Protein AF-A0A915SK85-F1 (afdb_monomer_lite)

Secondary structure (DSSP, 8-state):
--HHHHHHHHHHHHHHHHHHHTT--EEEEEESSHHHHHHHHHHHHHHHHTT--EEEEEESEE-TTTTTHHHHSTT----SEEEEES--GGGHHHHHHHHHHH--EEEEE--S--S---SEETTEEEE-GGGGT--TTTT--HHHHHHHHHHHH---GGGGGGGGSTTTT---HHHHHHHHHHHHTTSEEEEEEE--TTTTTS-HHHHHHT-TTS--TTTTT-HHHHHHHTTT---TT--GGG--GGGS-HHHHHHHHHHHHHHHHHTT----TTSEEEEEEEPSS-SS-BHHHHHHHHHHHHHHT-GGGGGGTTTSS-THHHHHHHHHHHHHHHHHHHHHHTT-SEEEEETTEEEEEE-S--SS-TTHHHHHHHHHHTTS---SEEEEEEEETTEEEEEEEESS--HHHHHHHHHHHHHTTSSEEETT-TTTEEEEEGGGHHHHHHHHHHHHHHTT--

pLDDT: mean 89.75, std 8.29, range [46.16, 97.62]

InterPro domains:
  IPR017013 Cell division control protein 45 homolog, archaea [PF27767] (163-277)
  IPR038763 DHH phosphoesterase superfamily [SSF64182] (7-215)
  IPR051673 Single-stranded-DNA-specific exonuclease RecJ [PTHR30255] (6-195)

Radius of gyration: 22.37 Å; chains: 1; bounding box: 60×50×54 Å

Sequence (458 aa):
MNNRFLSYIEDLTNKIEKEIENNKSFLIFSSLNPDGISSSILLLNSLYRKNAEVHLTYIDSIKYDEVRSLLYEKDSYEYDNIFFIDTGSIFSDILIKMNKDINKKIYIIDHHYLVSKDLEINSVVNLNPTIFNLDSYKEVSTSNILYYISKNMSHNKELLYLSLIGNIYDFSNINNEILNELKEDELIIENLGLNLPGIYKKPLYKSISNSYNFYIPYITGSDEKALDLLKGINVDKKGTANIMYEDVSEEDIKKIVSNIIKLKLKYNLNRTEDLIGKLYKINKNTEIGDLNEVLYSIESLIESKNLYGILYFLKKIPIDILKDSETIFRSNFSKSLYDIIENKFETINENGIKIIKIEKNYGNGYYISLLVDLLIKEGILKDKAIIVLFKNNNYYRGLIRSKIENKRIINNIIRRLFENKIISYSSFDNFGGFLLDINNYEEFIKSIKISLRQENII

Structure (mmCIF, N/CA/C/O backbone):
data_AF-A0A915SK85-F1
#
_entry.id   AF-A0A915SK85-F1
#
loop_
_atom_site.group_PDB
_atom_site.id
_atom_site.type_symbol
_atom_site.label_atom_id
_atom_site.label_alt_id
_atom_site.label_comp_id
_atom_site.label_asym_id
_atom_site.label_entity_id
_atom_site.label_seq_id
_atom_site.pdbx_PDB_ins_code
_atom_site.Cartn_x
_atom_site.Cartn_y
_atom_site.Cartn_z
_atom_site.occupancy
_atom_site.B_iso_or_equiv
_atom_site.auth_seq_id
_atom_site.auth_comp_id
_atom_site.auth_asym_id
_atom_site.auth_atom_id
_atom_site.pdbx_PDB_model_num
ATOM 1 N N . MET A 1 1 ? -11.581 7.392 -21.101 1.00 62.47 1 MET A N 1
ATOM 2 C CA . MET A 1 1 ? -10.113 7.173 -21.106 1.00 62.47 1 MET A CA 1
ATOM 3 C C . MET A 1 1 ? -9.366 7.782 -22.313 1.00 62.47 1 MET A C 1
ATOM 5 O O . MET A 1 1 ? -9.954 7.935 -23.376 1.00 62.47 1 MET A O 1
ATOM 9 N N . ASN A 1 2 ? -8.074 8.136 -22.175 1.00 74.94 2 ASN A N 1
ATOM 10 C CA . ASN A 1 2 ? -7.216 8.623 -23.276 1.00 74.94 2 ASN A CA 1
ATOM 11 C C . ASN A 1 2 ? -6.821 7.465 -24.217 1.00 74.94 2 ASN A C 1
ATOM 13 O O . ASN A 1 2 ? -5.989 6.633 -23.855 1.00 74.94 2 ASN A O 1
ATOM 17 N N . ASN A 1 3 ? -7.378 7.436 -25.433 1.00 84.44 3 ASN A N 1
ATOM 18 C CA . ASN A 1 3 ? -7.166 6.354 -26.408 1.00 84.44 3 ASN A CA 1
ATOM 19 C C . ASN A 1 3 ? -5.687 6.085 -26.734 1.00 84.44 3 ASN A C 1
ATOM 21 O O . ASN A 1 3 ? -5.327 4.947 -27.020 1.00 84.44 3 ASN A O 1
ATOM 25 N N . ARG A 1 4 ? -4.810 7.097 -26.661 1.00 93.50 4 ARG A N 1
ATOM 26 C CA . ARG A 1 4 ? -3.373 6.909 -26.933 1.00 93.50 4 ARG A CA 1
ATOM 27 C C . ARG A 1 4 ? -2.670 6.119 -25.833 1.00 93.50 4 ARG A C 1
ATOM 29 O O . ARG A 1 4 ? -1.759 5.360 -26.135 1.00 93.50 4 ARG A O 1
ATOM 36 N N . PHE A 1 5 ? -3.081 6.303 -24.579 1.00 93.94 5 PHE A N 1
ATOM 37 C CA . PHE A 1 5 ? -2.498 5.591 -23.443 1.00 93.94 5 PHE A CA 1
ATOM 38 C C . PHE A 1 5 ? -2.856 4.103 -23.488 1.00 93.94 5 PHE A C 1
ATOM 40 O O . PHE A 1 5 ? -1.971 3.258 -23.419 1.00 93.94 5 PHE A O 1
ATOM 47 N N . LEU A 1 6 ? -4.139 3.790 -23.698 1.00 93.44 6 LEU A N 1
ATOM 48 C CA . LEU A 1 6 ? -4.610 2.410 -23.838 1.00 93.44 6 LEU A CA 1
ATOM 49 C C . LEU A 1 6 ? -3.998 1.696 -25.047 1.00 93.44 6 LEU A C 1
ATOM 51 O O . LEU A 1 6 ? -3.524 0.575 -24.905 1.00 93.44 6 LEU A O 1
ATOM 55 N N . SER A 1 7 ? -3.948 2.360 -26.206 1.00 95.62 7 SER A N 1
ATOM 56 C CA . SER A 1 7 ? -3.310 1.803 -27.406 1.00 95.62 7 SER A CA 1
ATOM 57 C C . SER A 1 7 ? -1.833 1.487 -27.165 1.00 95.62 7 SER A C 1
ATOM 59 O O . SER A 1 7 ? -1.357 0.440 -27.586 1.00 95.62 7 SER A O 1
ATOM 61 N N . TYR A 1 8 ? -1.113 2.338 -26.430 1.00 96.69 8 TYR A N 1
ATOM 62 C CA . TYR A 1 8 ? 0.280 2.061 -26.090 1.00 96.69 8 TYR A CA 1
ATOM 63 C C . TYR A 1 8 ? 0.433 0.901 -25.092 1.00 96.69 8 TYR A C 1
ATOM 65 O O . TYR A 1 8 ? 1.377 0.120 -25.201 1.00 96.69 8 TYR A O 1
ATOM 73 N N . ILE A 1 9 ? -0.497 0.749 -24.141 1.00 96.38 9 ILE A N 1
ATOM 74 C CA . ILE A 1 9 ? -0.543 -0.422 -23.250 1.00 96.38 9 ILE A CA 1
ATOM 75 C C . ILE A 1 9 ? -0.775 -1.709 -24.052 1.00 96.38 9 ILE A C 1
ATOM 77 O O . ILE A 1 9 ? -0.139 -2.725 -23.774 1.00 96.38 9 ILE A O 1
ATOM 81 N N . GLU A 1 10 ? -1.661 -1.679 -25.044 1.00 96.12 10 GLU A N 1
ATOM 82 C CA . GLU A 1 10 ? -1.924 -2.812 -25.934 1.00 96.12 10 GLU A CA 1
ATOM 83 C C . GLU A 1 10 ? -0.690 -3.167 -26.778 1.00 96.12 10 GLU A C 1
ATOM 85 O O . GLU A 1 10 ? -0.256 -4.319 -26.776 1.00 96.12 10 GLU A O 1
ATOM 90 N N . ASP A 1 11 ? -0.044 -2.176 -27.399 1.00 96.38 11 ASP A N 1
ATOM 91 C CA . ASP A 1 11 ? 1.208 -2.371 -28.141 1.00 96.38 11 ASP A CA 1
ATOM 92 C C . ASP A 1 11 ? 2.309 -2.967 -27.256 1.00 96.38 11 ASP A C 1
ATOM 94 O O . ASP A 1 11 ? 3.029 -3.886 -27.662 1.00 96.38 11 ASP A O 1
ATOM 98 N N . LEU A 1 12 ? 2.443 -2.460 -26.027 1.00 96.81 12 LEU A N 1
ATOM 99 C CA . LEU A 1 12 ? 3.389 -2.988 -25.056 1.00 96.81 12 LEU A CA 1
ATOM 100 C C . LEU A 1 12 ? 3.049 -4.431 -24.677 1.00 96.81 12 LEU A C 1
ATOM 102 O O . LEU A 1 12 ? 3.944 -5.271 -24.620 1.00 96.81 12 LEU A O 1
ATOM 106 N N . THR A 1 13 ? 1.771 -4.726 -24.457 1.00 97.00 13 THR A N 1
ATOM 107 C CA . THR A 1 13 ? 1.294 -6.076 -24.147 1.00 97.00 13 THR A CA 1
ATOM 108 C C . THR A 1 13 ? 1.690 -7.050 -25.256 1.00 97.00 13 THR A C 1
ATOM 110 O O . THR A 1 13 ? 2.348 -8.049 -24.977 1.00 97.00 13 THR A O 1
ATOM 113 N N . ASN A 1 14 ? 1.432 -6.703 -26.519 1.00 96.88 14 ASN A N 1
ATOM 114 C CA . ASN A 1 14 ? 1.827 -7.511 -27.675 1.00 96.88 14 ASN A CA 1
ATOM 115 C C . ASN A 1 14 ? 3.353 -7.702 -27.756 1.00 96.88 14 ASN A C 1
ATOM 117 O O . ASN A 1 14 ? 3.842 -8.795 -28.054 1.00 96.88 14 ASN A O 1
ATOM 121 N N . LYS A 1 15 ? 4.136 -6.652 -27.456 1.00 96.00 15 LYS A N 1
ATOM 122 C CA . LYS A 1 15 ? 5.604 -6.757 -27.375 1.00 96.00 15 LYS A CA 1
ATOM 123 C C . LYS A 1 15 ? 6.036 -7.758 -26.301 1.00 96.00 15 LYS A C 1
ATOM 125 O O . LYS A 1 15 ? 7.000 -8.474 -26.540 1.00 96.00 15 LYS A O 1
ATOM 130 N N . ILE A 1 16 ? 5.382 -7.779 -25.139 1.00 96.56 16 ILE A N 1
ATOM 131 C CA . ILE A 1 16 ? 5.697 -8.703 -24.038 1.00 96.56 16 ILE A CA 1
ATOM 132 C C . ILE A 1 16 ? 5.324 -10.134 -24.428 1.00 96.56 16 ILE A C 1
ATOM 134 O O . ILE A 1 16 ? 6.129 -11.041 -24.244 1.00 96.56 16 ILE A O 1
ATOM 138 N N . GLU A 1 17 ? 4.150 -10.347 -25.021 1.00 96.19 17 GLU A N 1
ATOM 139 C CA . GLU A 1 17 ? 3.724 -11.677 -25.467 1.00 96.19 17 GLU A CA 1
ATOM 140 C C . GLU A 1 17 ? 4.685 -12.287 -26.488 1.00 96.19 17 GLU A C 1
ATOM 142 O O . GLU A 1 17 ? 5.056 -13.451 -26.359 1.00 96.19 17 GLU A O 1
ATOM 147 N N . LYS A 1 18 ? 5.188 -11.483 -27.428 1.00 96.69 18 LYS A N 1
ATOM 148 C CA . LYS A 1 18 ? 6.208 -11.930 -28.381 1.00 96.69 18 LYS A CA 1
ATOM 149 C C . LYS A 1 18 ? 7.515 -12.360 -27.705 1.00 96.69 18 LYS A C 1
ATOM 151 O O . LYS A 1 18 ? 8.179 -13.275 -28.183 1.00 96.69 18 LYS A O 1
ATOM 156 N N . GLU A 1 19 ? 7.923 -11.714 -26.614 1.00 96.12 19 GLU A N 1
ATOM 157 C CA . GLU A 1 19 ? 9.096 -12.158 -25.846 1.00 96.12 19 GLU A CA 1
ATOM 158 C C . GLU A 1 19 ? 8.831 -13.524 -25.192 1.00 96.12 19 GLU A C 1
ATOM 160 O O . GLU A 1 19 ? 9.687 -14.405 -25.253 1.00 96.12 19 GLU A O 1
ATOM 165 N N . ILE A 1 20 ? 7.624 -13.740 -24.657 1.00 95.69 20 ILE A N 1
ATOM 166 C CA . ILE A 1 20 ? 7.219 -15.036 -24.088 1.00 95.69 20 ILE A CA 1
ATOM 167 C C . ILE 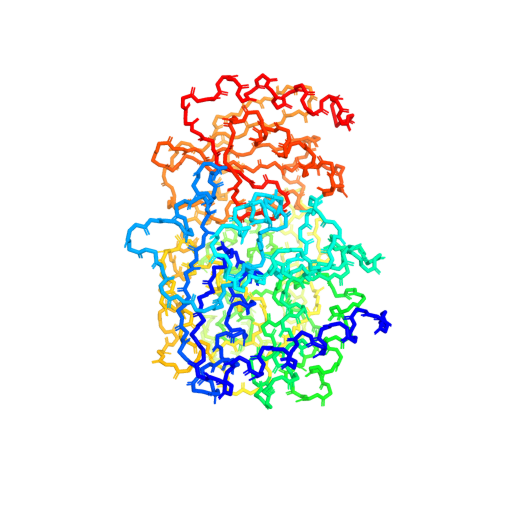A 1 20 ? 7.260 -16.136 -25.156 1.00 95.69 20 ILE A C 1
ATOM 169 O O . ILE A 1 20 ? 7.836 -17.193 -24.920 1.00 95.69 20 ILE A O 1
ATOM 173 N N . GLU A 1 21 ? 6.705 -15.884 -26.345 1.00 95.94 21 GLU A N 1
ATOM 174 C CA . GLU A 1 21 ? 6.728 -16.831 -27.475 1.00 95.94 21 GLU A CA 1
ATOM 175 C C . GLU A 1 21 ? 8.153 -17.196 -27.913 1.00 95.94 21 GLU A C 1
ATOM 177 O O . GLU A 1 21 ? 8.416 -18.322 -28.335 1.00 95.94 21 GLU A O 1
ATOM 182 N N . ASN A 1 22 ? 9.092 -16.260 -27.765 1.00 95.88 22 ASN A N 1
ATOM 183 C CA . ASN A 1 22 ? 10.509 -16.473 -28.042 1.00 95.88 22 ASN A CA 1
ATOM 184 C C . ASN A 1 22 ? 11.268 -17.143 -26.877 1.00 95.88 22 ASN A C 1
ATOM 186 O O . ASN A 1 22 ? 12.498 -17.191 -26.918 1.00 95.88 22 ASN A O 1
ATOM 190 N N . ASN A 1 23 ? 10.562 -17.667 -25.865 1.00 94.56 23 ASN A N 1
ATOM 191 C CA . ASN A 1 23 ? 11.112 -18.302 -24.660 1.00 94.56 23 ASN A CA 1
ATOM 192 C C . ASN A 1 23 ? 12.120 -17.418 -23.918 1.00 94.56 23 ASN A C 1
ATOM 194 O O . ASN A 1 23 ? 13.157 -17.887 -23.450 1.00 94.56 23 ASN A O 1
ATOM 198 N N . LYS A 1 24 ? 11.831 -16.119 -23.861 1.00 94.31 24 LYS A N 1
ATOM 199 C CA . LYS A 1 24 ? 12.667 -15.143 -23.175 1.00 94.31 24 LYS A CA 1
ATOM 200 C C . LYS A 1 24 ? 12.382 -15.153 -21.680 1.00 94.31 24 LYS A C 1
ATOM 202 O O . LYS A 1 24 ? 11.243 -15.371 -21.270 1.00 94.31 24 LYS A O 1
ATOM 207 N N . SER A 1 25 ? 13.408 -14.915 -20.872 1.00 92.88 25 SER A N 1
ATOM 208 C CA . SER A 1 25 ? 13.284 -14.881 -19.412 1.00 92.88 25 SER A CA 1
ATOM 209 C C . SER A 1 25 ? 12.999 -13.467 -18.895 1.00 92.88 25 SER A C 1
ATOM 211 O O . SER A 1 25 ? 13.381 -12.459 -19.503 1.00 92.88 25 SER A O 1
ATOM 213 N N . PHE A 1 26 ? 12.298 -13.392 -17.761 1.00 95.12 26 PHE A N 1
ATOM 214 C CA . PHE A 1 26 ? 11.772 -12.158 -17.178 1.00 95.12 26 PHE A CA 1
ATOM 215 C C . PHE A 1 26 ? 12.247 -11.939 -15.741 1.00 95.12 26 PHE A C 1
ATOM 217 O O . PHE A 1 26 ? 12.016 -12.768 -14.865 1.00 95.12 26 PHE A O 1
ATOM 224 N N . LEU A 1 27 ? 12.855 -10.791 -15.467 1.00 94.12 27 LEU A N 1
ATOM 225 C CA . LEU A 1 27 ? 13.130 -10.330 -14.112 1.00 94.12 27 LEU A CA 1
ATOM 226 C C . LEU A 1 27 ? 12.220 -9.156 -13.782 1.00 94.12 27 LEU A C 1
ATOM 228 O O . LEU A 1 27 ? 12.167 -8.184 -14.528 1.00 94.12 27 LEU A O 1
ATOM 232 N N . ILE A 1 28 ? 11.540 -9.218 -12.647 1.00 95.81 28 ILE A N 1
ATOM 233 C CA . ILE A 1 28 ? 10.690 -8.151 -12.136 1.00 95.81 28 ILE A CA 1
ATOM 234 C C . ILE A 1 28 ? 11.340 -7.580 -10.883 1.00 95.81 28 ILE A C 1
ATOM 236 O O . ILE A 1 28 ? 11.455 -8.258 -9.868 1.00 95.81 28 ILE A O 1
ATOM 240 N N . PHE A 1 29 ? 11.708 -6.311 -10.943 1.00 94.50 29 PHE A N 1
ATOM 241 C CA . PHE A 1 29 ? 11.988 -5.471 -9.795 1.00 94.50 29 PHE A CA 1
ATOM 242 C C . PHE A 1 29 ? 10.739 -4.665 -9.453 1.00 94.50 29 PHE A C 1
ATOM 244 O O . PHE A 1 29 ? 10.282 -3.858 -10.257 1.00 94.50 29 PHE A O 1
ATOM 251 N N . SER A 1 30 ? 10.180 -4.867 -8.266 1.00 95.50 30 SER A N 1
ATOM 252 C CA . SER A 1 30 ? 8.972 -4.163 -7.830 1.00 95.50 30 SER A CA 1
ATOM 253 C C . SER A 1 30 ? 9.214 -3.363 -6.561 1.00 95.50 30 SER A C 1
ATOM 255 O O . SER A 1 30 ? 9.898 -3.833 -5.654 1.00 95.50 30 SER A O 1
ATOM 257 N N . SER A 1 31 ? 8.588 -2.194 -6.449 1.00 93.00 31 SER A N 1
ATOM 258 C CA . SER A 1 31 ? 8.509 -1.466 -5.180 1.00 93.00 31 SER A CA 1
ATOM 259 C C . SER A 1 31 ? 7.860 -2.301 -4.076 1.00 93.00 31 SER A C 1
ATOM 261 O O . SER A 1 31 ? 6.950 -3.099 -4.327 1.00 93.00 31 SER A O 1
ATOM 263 N N . LEU A 1 32 ? 8.338 -2.107 -2.845 1.00 92.75 32 LEU A N 1
ATOM 264 C CA . LEU A 1 32 ? 7.871 -2.792 -1.645 1.00 92.75 32 LEU A CA 1
ATOM 265 C C . LEU A 1 32 ? 6.791 -1.967 -0.925 1.00 92.75 32 LEU A C 1
ATOM 267 O O . LEU A 1 32 ? 6.964 -1.504 0.201 1.00 92.75 32 LEU A O 1
ATOM 271 N N . ASN A 1 33 ? 5.669 -1.778 -1.609 1.00 92.62 33 ASN A N 1
ATOM 272 C CA . ASN A 1 33 ? 4.478 -1.093 -1.112 1.00 92.62 33 ASN A CA 1
ATOM 273 C C . ASN A 1 33 ? 3.213 -1.786 -1.666 1.00 92.62 33 ASN A C 1
ATOM 275 O O . ASN A 1 33 ? 3.331 -2.707 -2.483 1.00 92.62 33 ASN A O 1
ATOM 279 N N . PRO A 1 34 ? 2.000 -1.381 -1.251 1.00 94.12 34 PRO A N 1
ATOM 280 C CA . PRO A 1 34 ? 0.777 -2.003 -1.746 1.00 94.12 34 PRO A CA 1
ATOM 281 C C . PRO A 1 34 ? 0.556 -1.921 -3.263 1.00 94.12 34 PRO A C 1
ATOM 283 O O . PRO A 1 34 ? 0.060 -2.891 -3.841 1.00 94.12 34 PRO A O 1
ATOM 286 N N . ASP A 1 35 ? 0.929 -0.813 -3.916 1.00 95.19 35 ASP A N 1
ATOM 287 C CA . ASP A 1 35 ? 0.754 -0.640 -5.364 1.00 95.19 35 ASP A CA 1
ATOM 288 C C . ASP A 1 35 ? 1.704 -1.559 -6.151 1.00 95.19 35 ASP A C 1
ATOM 290 O O . ASP A 1 35 ? 1.262 -2.351 -6.986 1.00 95.19 35 ASP A O 1
ATOM 294 N N . GLY A 1 36 ? 2.994 -1.551 -5.813 1.00 96.12 36 GLY A N 1
ATOM 295 C CA . GLY A 1 36 ? 4.025 -2.427 -6.367 1.00 96.12 36 GLY A CA 1
ATOM 296 C C . GLY A 1 36 ? 3.767 -3.914 -6.112 1.00 96.12 36 GLY A C 1
ATOM 297 O O . GLY A 1 36 ? 3.808 -4.714 -7.048 1.00 96.12 36 GLY A O 1
ATOM 298 N N . ILE A 1 37 ? 3.425 -4.327 -4.884 1.00 97.19 37 ILE A N 1
ATOM 299 C CA . ILE A 1 37 ? 3.088 -5.735 -4.598 1.00 97.19 37 ILE A CA 1
ATOM 300 C C . ILE A 1 37 ? 1.882 -6.187 -5.426 1.00 97.19 37 ILE A C 1
ATOM 302 O O . ILE A 1 37 ? 1.944 -7.233 -6.071 1.00 97.19 37 ILE A O 1
ATOM 306 N N . SER A 1 38 ? 0.814 -5.394 -5.480 1.00 97.19 38 SER A N 1
ATOM 307 C CA . SER A 1 38 ? -0.377 -5.754 -6.259 1.00 97.19 38 SER A CA 1
ATOM 308 C C . SER A 1 38 ? -0.074 -5.821 -7.760 1.00 97.19 38 SER A C 1
ATOM 310 O O . SER A 1 38 ? -0.454 -6.781 -8.432 1.00 97.19 38 SER A O 1
ATOM 312 N N . SER A 1 39 ? 0.685 -4.850 -8.274 1.00 97.62 39 SER A N 1
ATOM 313 C CA . SER A 1 39 ? 1.136 -4.794 -9.671 1.00 97.62 39 SER A CA 1
ATOM 314 C C . SER A 1 39 ? 2.018 -5.984 -10.048 1.00 97.62 39 SER A C 1
ATOM 316 O O . SER A 1 39 ? 1.814 -6.614 -11.087 1.00 97.62 39 SER A O 1
ATOM 318 N N . SER A 1 40 ? 2.984 -6.329 -9.195 1.00 97.56 40 SER A N 1
ATOM 319 C CA . SER A 1 40 ? 3.878 -7.464 -9.430 1.00 97.56 40 SER A CA 1
ATOM 320 C C . SER A 1 40 ? 3.147 -8.799 -9.374 1.00 97.56 40 SER A C 1
ATOM 322 O O . SER A 1 40 ? 3.437 -9.648 -10.207 1.00 97.56 40 SER A O 1
ATOM 324 N N . ILE A 1 41 ? 2.165 -8.987 -8.483 1.00 96.94 41 ILE A N 1
ATOM 325 C CA . ILE A 1 41 ? 1.342 -10.209 -8.453 1.00 96.94 41 ILE A CA 1
ATOM 326 C C . ILE A 1 41 ? 0.549 -10.364 -9.758 1.00 96.94 41 ILE A C 1
ATOM 328 O O . ILE A 1 41 ? 0.509 -11.460 -10.321 1.00 96.94 41 ILE A O 1
ATOM 332 N N . LEU A 1 42 ? -0.055 -9.279 -10.256 1.00 97.12 42 LEU A N 1
ATOM 333 C CA . LEU A 1 42 ? -0.793 -9.267 -11.524 1.00 97.12 42 LEU A CA 1
ATOM 334 C C . LEU A 1 42 ? 0.103 -9.676 -12.707 1.00 97.12 42 LEU A C 1
ATOM 336 O O . LEU A 1 42 ? -0.246 -10.589 -13.467 1.00 97.12 42 LEU A O 1
ATOM 340 N N . LEU A 1 43 ? 1.286 -9.063 -12.824 1.00 97.38 43 LEU A N 1
ATOM 341 C CA . LEU A 1 43 ? 2.250 -9.375 -13.882 1.00 97.38 43 LEU A CA 1
ATOM 342 C C . LEU A 1 43 ? 2.822 -10.793 -13.744 1.00 97.38 43 LEU A C 1
ATOM 344 O O . LEU A 1 43 ? 2.828 -11.550 -14.714 1.00 97.38 43 LEU A O 1
ATOM 348 N N . LEU A 1 44 ? 3.250 -11.172 -12.536 1.00 96.25 44 LEU A N 1
ATOM 349 C CA . LEU A 1 44 ? 3.790 -12.495 -12.223 1.00 96.25 44 LEU A CA 1
ATOM 350 C C . LEU A 1 44 ? 2.788 -13.589 -12.585 1.00 96.25 44 LEU A C 1
ATOM 352 O O . LEU A 1 44 ? 3.155 -14.553 -13.248 1.00 96.25 44 LEU A O 1
ATOM 356 N N . ASN A 1 45 ? 1.518 -13.434 -12.202 1.00 95.31 45 ASN A N 1
ATOM 357 C CA . ASN A 1 45 ? 0.468 -14.384 -12.560 1.00 95.31 45 ASN A CA 1
ATOM 358 C C . ASN A 1 45 ? 0.276 -14.475 -14.084 1.00 95.31 45 ASN A C 1
ATOM 360 O O . ASN A 1 45 ? 0.126 -15.578 -14.611 1.00 95.31 45 ASN A O 1
ATOM 364 N N . SER A 1 46 ? 0.284 -13.342 -14.792 1.00 95.50 46 SER A N 1
ATOM 365 C CA . SER A 1 46 ? 0.113 -13.307 -16.251 1.00 95.50 46 SER A CA 1
ATOM 366 C C . SER A 1 46 ? 1.251 -14.031 -16.980 1.00 95.50 46 SER A C 1
ATOM 368 O O . SER A 1 46 ? 0.988 -14.858 -17.855 1.00 95.50 46 SER A O 1
ATOM 370 N N . LEU A 1 47 ? 2.501 -13.792 -16.570 1.00 95.38 47 LEU A N 1
ATOM 371 C CA . LEU A 1 47 ? 3.691 -14.463 -17.105 1.00 95.38 47 LEU A CA 1
ATOM 372 C C . LEU A 1 47 ? 3.719 -15.955 -16.746 1.00 95.38 47 LEU A C 1
ATOM 374 O O . LEU A 1 47 ? 3.867 -16.806 -17.624 1.00 95.38 47 LEU A O 1
ATOM 378 N N . TYR A 1 48 ? 3.491 -16.285 -15.473 1.00 92.38 48 TYR A N 1
ATOM 379 C CA . TYR A 1 48 ? 3.498 -17.661 -14.974 1.00 92.38 48 TYR A CA 1
ATOM 380 C C . TYR A 1 48 ? 2.470 -18.542 -15.693 1.00 92.38 48 TYR A C 1
ATOM 382 O O . TYR A 1 48 ? 2.773 -19.668 -16.081 1.00 92.38 48 TYR A O 1
ATOM 390 N N . ARG A 1 49 ? 1.257 -18.030 -15.945 1.00 92.12 49 ARG A N 1
ATOM 391 C CA . ARG A 1 49 ? 0.212 -18.780 -16.668 1.00 92.12 49 ARG A CA 1
ATOM 392 C C . ARG A 1 49 ? 0.531 -19.022 -18.142 1.00 92.12 49 ARG A C 1
ATOM 394 O O . ARG A 1 49 ? -0.046 -19.937 -18.724 1.00 92.12 49 ARG A O 1
ATOM 401 N N . LYS A 1 50 ? 1.423 -18.227 -18.736 1.00 93.38 50 LYS A N 1
ATOM 402 C CA . LYS A 1 50 ? 1.948 -18.449 -20.090 1.00 93.38 50 LYS A CA 1
ATOM 403 C C . LYS A 1 50 ? 3.231 -19.289 -20.098 1.00 93.38 50 LYS A C 1
ATOM 405 O O . LYS A 1 50 ? 3.858 -19.407 -21.142 1.00 93.38 50 LYS A O 1
ATOM 410 N N . ASN A 1 51 ? 3.591 -19.909 -18.969 1.00 93.44 51 ASN A N 1
ATOM 411 C CA . ASN A 1 51 ? 4.800 -20.720 -18.795 1.00 93.44 51 ASN A CA 1
ATOM 412 C C . ASN A 1 51 ? 6.108 -19.948 -19.045 1.00 93.44 51 ASN A C 1
ATOM 414 O O . ASN A 1 51 ? 7.108 -20.549 -19.427 1.00 93.44 51 ASN A O 1
ATOM 418 N N . ALA A 1 52 ? 6.109 -18.628 -18.834 1.00 94.94 52 ALA A N 1
ATOM 419 C CA . ALA A 1 52 ? 7.324 -17.831 -18.923 1.00 94.94 52 ALA A CA 1
ATOM 420 C C . ALA A 1 52 ? 8.233 -18.077 -17.705 1.00 94.94 52 ALA A C 1
ATOM 422 O O . ALA A 1 52 ? 7.750 -18.188 -16.574 1.00 94.94 52 ALA A O 1
ATOM 423 N N . GLU A 1 53 ? 9.549 -18.111 -17.926 1.00 94.56 53 GLU A N 1
ATOM 424 C CA . GLU A 1 53 ? 10.533 -18.094 -16.843 1.00 94.56 53 GLU A CA 1
ATOM 425 C C . GLU A 1 53 ? 10.573 -16.695 -16.227 1.00 94.56 53 GLU A C 1
ATOM 427 O O . GLU A 1 53 ? 10.890 -15.716 -16.905 1.00 94.56 53 GLU A O 1
ATOM 432 N N . VAL A 1 54 ? 10.221 -16.592 -14.946 1.00 94.38 54 VAL A N 1
ATOM 433 C CA . VAL A 1 54 ? 10.072 -15.307 -14.265 1.00 94.38 54 VAL A CA 1
ATOM 434 C C . VAL A 1 54 ? 10.650 -15.341 -12.856 1.00 94.38 54 VAL A C 1
ATOM 436 O O . VAL A 1 54 ? 10.379 -16.256 -12.079 1.00 94.38 54 VAL A O 1
ATOM 439 N N . HIS A 1 55 ? 11.403 -14.299 -12.514 1.00 93.25 55 HIS A N 1
ATOM 440 C CA . HIS A 1 55 ? 11.900 -14.032 -11.171 1.00 93.25 55 HIS A CA 1
ATOM 441 C C . HIS A 1 55 ? 11.387 -12.676 -10.689 1.00 93.25 55 HIS A C 1
ATOM 443 O O . HIS A 1 55 ? 11.412 -11.697 -11.428 1.00 93.25 55 HIS A O 1
ATOM 449 N N . LEU A 1 56 ? 10.906 -12.621 -9.448 1.00 94.50 56 LEU A N 1
ATOM 450 C CA . LEU A 1 56 ? 10.415 -11.410 -8.804 1.00 94.50 56 LEU A CA 1
ATOM 451 C C . LEU A 1 56 ? 11.284 -11.064 -7.594 1.00 94.50 56 LEU A C 1
ATOM 453 O O . LEU A 1 56 ? 11.405 -11.860 -6.665 1.00 94.50 56 LEU A O 1
ATOM 457 N N . THR A 1 57 ? 11.800 -9.840 -7.591 1.00 92.38 57 THR A N 1
ATOM 458 C CA . THR A 1 57 ? 12.573 -9.236 -6.509 1.00 92.38 57 THR A CA 1
ATOM 459 C C . THR A 1 57 ? 11.909 -7.933 -6.081 1.00 92.38 57 THR A C 1
ATOM 461 O O . THR A 1 57 ? 11.573 -7.084 -6.908 1.00 92.38 57 THR A O 1
ATOM 464 N N . TYR A 1 58 ? 11.748 -7.742 -4.773 1.00 92.81 58 TYR A N 1
ATOM 465 C CA . TYR A 1 58 ? 11.250 -6.484 -4.224 1.00 92.81 58 TYR A CA 1
ATOM 466 C C . TYR A 1 58 ? 12.387 -5.544 -3.829 1.00 92.81 58 TYR A C 1
ATOM 468 O O . TYR A 1 58 ? 13.381 -5.967 -3.240 1.00 92.81 58 TYR A O 1
ATOM 476 N N . ILE A 1 59 ? 12.207 -4.256 -4.114 1.00 88.19 59 ILE A N 1
ATOM 477 C CA . ILE A 1 59 ? 13.140 -3.178 -3.789 1.00 88.19 59 ILE A CA 1
ATOM 478 C C . ILE A 1 59 ? 12.508 -2.292 -2.712 1.00 88.19 59 ILE A C 1
ATOM 480 O O . ILE A 1 59 ? 11.507 -1.624 -2.961 1.00 88.19 59 ILE A O 1
ATOM 484 N N . ASP A 1 60 ? 13.109 -2.259 -1.521 1.00 85.25 60 ASP A N 1
ATOM 485 C CA . ASP A 1 60 ? 12.740 -1.364 -0.403 1.00 85.25 60 ASP A CA 1
ATOM 486 C C . ASP A 1 60 ? 13.289 0.063 -0.602 1.00 85.25 60 ASP A C 1
ATOM 488 O O . ASP A 1 60 ? 12.630 1.086 -0.392 1.00 85.25 60 ASP A O 1
ATOM 492 N N . SER A 1 61 ? 14.529 0.144 -1.065 1.00 81.25 61 SER A N 1
ATOM 493 C CA . SER A 1 61 ? 15.196 1.401 -1.366 1.00 81.25 61 SER A CA 1
ATOM 494 C C . SER A 1 61 ? 16.272 1.176 -2.401 1.00 81.25 61 SER A C 1
ATOM 496 O O . SER A 1 61 ? 16.839 0.086 -2.469 1.00 81.25 61 SER A O 1
ATOM 498 N N . ILE A 1 62 ? 16.596 2.225 -3.144 1.00 76.94 62 ILE A N 1
ATOM 499 C CA . ILE A 1 62 ? 17.692 2.191 -4.100 1.00 76.94 62 ILE A CA 1
ATOM 500 C C . ILE A 1 62 ? 18.533 3.453 -3.963 1.00 76.94 62 ILE A C 1
ATOM 502 O O . ILE A 1 62 ? 18.021 4.579 -4.002 1.00 76.94 62 ILE A O 1
ATOM 506 N N . LYS A 1 63 ? 19.841 3.277 -3.773 1.00 73.44 63 LYS A N 1
ATOM 507 C CA . LYS A 1 63 ? 20.789 4.386 -3.896 1.00 73.44 63 LYS A CA 1
ATOM 508 C C . LYS A 1 63 ? 21.123 4.617 -5.359 1.00 73.44 63 LYS A C 1
ATOM 510 O O . LYS A 1 63 ? 21.163 3.687 -6.159 1.00 73.44 63 LYS A O 1
ATOM 515 N N . TYR A 1 64 ? 21.453 5.862 -5.687 1.00 68.12 64 TYR A N 1
ATOM 516 C CA . TYR A 1 64 ? 21.855 6.245 -7.041 1.00 68.12 64 TYR A CA 1
ATOM 517 C C . TYR A 1 64 ? 22.995 5.361 -7.586 1.00 68.12 64 TYR A C 1
ATOM 519 O O . TYR A 1 64 ? 22.945 4.911 -8.728 1.00 68.12 64 TYR A O 1
ATOM 527 N N . ASP A 1 65 ? 23.987 5.047 -6.746 1.00 71.00 65 ASP A N 1
ATOM 528 C CA . ASP A 1 65 ? 25.143 4.231 -7.140 1.00 71.00 65 ASP A CA 1
ATOM 529 C C . ASP A 1 65 ? 24.829 2.715 -7.196 1.00 71.00 65 ASP A C 1
ATOM 531 O O . ASP A 1 65 ? 25.531 1.974 -7.884 1.00 71.00 65 ASP A O 1
ATOM 535 N N . GLU A 1 66 ? 23.744 2.257 -6.554 1.00 74.06 66 GLU A N 1
ATOM 536 C CA . GLU A 1 66 ? 23.279 0.854 -6.550 1.00 74.06 66 GLU A CA 1
ATOM 537 C C . GLU A 1 66 ? 22.446 0.498 -7.795 1.00 74.06 66 GLU A C 1
ATOM 539 O O . GLU A 1 66 ? 22.337 -0.670 -8.154 1.00 74.06 66 GLU A O 1
ATOM 544 N N . VAL A 1 67 ? 21.914 1.481 -8.534 1.00 75.06 67 VAL A N 1
ATOM 545 C CA . VAL A 1 67 ? 21.226 1.222 -9.821 1.00 75.06 67 VAL A CA 1
ATOM 546 C C . VAL A 1 67 ? 22.140 0.458 -10.787 1.00 75.06 67 VAL A C 1
ATOM 548 O O . VAL A 1 67 ? 21.681 -0.366 -11.576 1.00 75.06 67 VAL A O 1
ATOM 551 N N . ARG A 1 68 ? 23.457 0.699 -10.703 1.00 73.38 68 ARG A N 1
ATOM 552 C CA . ARG A 1 68 ? 24.454 0.024 -11.539 1.00 73.38 68 ARG A CA 1
ATOM 553 C C . ARG A 1 68 ? 24.616 -1.449 -11.214 1.00 73.38 68 ARG A C 1
ATOM 555 O O . ARG A 1 68 ? 24.690 -2.248 -12.144 1.00 73.38 68 ARG A O 1
ATOM 562 N N . SER A 1 69 ? 24.676 -1.806 -9.935 1.00 73.06 69 SER A N 1
ATOM 563 C CA . SER A 1 69 ? 24.898 -3.197 -9.536 1.00 73.06 69 SER A CA 1
ATOM 564 C C . SER A 1 69 ? 23.740 -4.100 -9.951 1.00 73.06 69 SER A C 1
ATOM 566 O O . SER A 1 69 ? 23.995 -5.225 -10.371 1.00 73.06 69 SER A O 1
ATOM 568 N N . LEU A 1 70 ? 22.503 -3.579 -9.971 1.00 71.00 70 LEU A N 1
ATOM 569 C CA . LEU A 1 70 ? 21.323 -4.320 -10.440 1.00 71.00 70 LEU A CA 1
ATOM 570 C C . LEU A 1 70 ? 21.456 -4.864 -11.870 1.00 71.00 70 LEU A C 1
ATOM 572 O O . LEU A 1 70 ? 20.829 -5.871 -12.190 1.00 71.00 70 LEU A O 1
ATOM 576 N N . LEU A 1 71 ? 22.244 -4.200 -12.725 1.00 68.38 71 LEU A N 1
ATOM 577 C CA . LEU A 1 71 ? 22.385 -4.546 -14.142 1.00 68.38 71 LEU A CA 1
ATOM 578 C C . LEU A 1 71 ? 23.779 -5.073 -14.533 1.00 68.38 71 LEU A C 1
ATOM 580 O O . LEU A 1 71 ? 23.887 -5.694 -15.586 1.00 68.38 71 LEU A O 1
ATOM 584 N N . TYR A 1 72 ? 24.833 -4.829 -13.738 1.00 65.69 72 TYR A N 1
ATOM 585 C CA . TYR A 1 72 ? 26.235 -5.093 -14.129 1.00 65.69 72 TYR A CA 1
ATOM 586 C C . TYR A 1 72 ? 27.025 -6.079 -13.258 1.00 65.69 72 TYR A C 1
ATOM 588 O O . TYR A 1 72 ? 28.145 -6.421 -13.647 1.00 65.69 72 TYR A O 1
ATOM 596 N N . GLU A 1 73 ? 26.558 -6.498 -12.077 1.00 58.62 73 GLU A N 1
ATOM 597 C CA . GLU A 1 73 ? 27.381 -7.393 -11.244 1.00 58.62 73 GLU A CA 1
ATOM 598 C C . GLU A 1 73 ? 27.687 -8.733 -11.944 1.00 58.62 73 GLU A C 1
ATOM 600 O O . GLU A 1 73 ? 27.016 -9.132 -12.888 1.00 58.62 73 GLU A O 1
ATOM 605 N N . LYS A 1 74 ? 28.767 -9.419 -11.545 1.00 46.16 74 LYS A N 1
ATOM 606 C CA . LYS A 1 74 ? 29.247 -10.649 -12.215 1.00 46.16 74 LYS A CA 1
ATOM 607 C C . LYS A 1 74 ? 28.262 -11.826 -12.131 1.00 46.16 74 LYS A C 1
ATOM 609 O O . LYS A 1 74 ? 28.353 -12.723 -12.959 1.00 46.16 74 LYS A O 1
ATOM 614 N N . ASP A 1 75 ? 27.328 -11.755 -11.183 1.00 50.06 75 ASP A N 1
ATOM 615 C CA . ASP A 1 75 ? 26.157 -12.627 -11.031 1.00 50.06 75 ASP A CA 1
ATOM 616 C C . ASP A 1 75 ? 24.872 -11.943 -11.548 1.00 50.06 75 ASP A C 1
ATOM 618 O O . ASP A 1 75 ? 23.762 -12.280 -11.132 1.00 50.06 75 ASP A O 1
ATOM 622 N N . SER A 1 76 ? 25.013 -10.916 -12.401 1.00 54.91 76 SER A N 1
ATOM 623 C CA . SER A 1 76 ? 23.893 -10.159 -12.960 1.00 54.91 76 SER A CA 1
ATOM 624 C C . SER A 1 76 ? 22.933 -11.116 -13.628 1.00 54.91 76 SER A C 1
ATOM 626 O O . SER A 1 76 ? 23.307 -11.994 -14.402 1.00 54.91 76 SER A O 1
ATOM 628 N N . TYR A 1 77 ? 21.672 -10.925 -13.279 1.00 56.12 77 TYR A N 1
ATOM 629 C CA . TYR A 1 77 ? 20.542 -11.646 -13.807 1.00 56.12 77 TYR A CA 1
ATOM 630 C C . TYR A 1 77 ? 20.688 -11.840 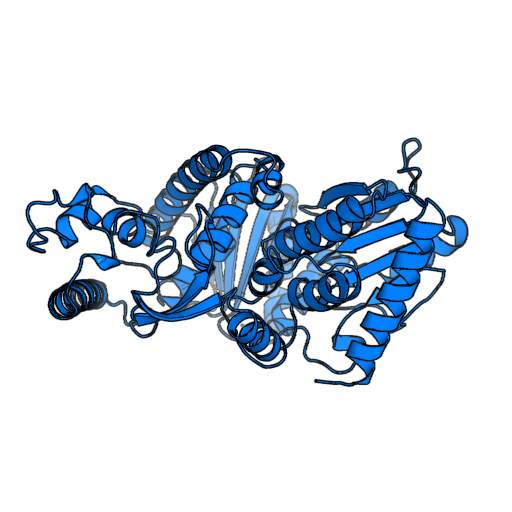-15.330 1.00 56.12 77 TYR A C 1
ATOM 632 O O . TYR A 1 77 ? 20.553 -10.887 -16.102 1.00 56.12 77 TYR A O 1
ATOM 640 N N . GLU A 1 78 ? 20.923 -13.084 -15.771 1.00 74.31 78 GLU A N 1
ATOM 641 C CA . GLU A 1 78 ? 20.940 -13.503 -17.185 1.00 74.31 78 GLU A CA 1
ATOM 642 C C . GLU A 1 78 ? 19.528 -13.480 -17.801 1.00 74.31 78 GLU A C 1
ATOM 644 O O . GLU A 1 78 ? 19.109 -14.388 -18.510 1.00 74.31 78 GLU A O 1
ATOM 649 N N . TYR A 1 79 ? 18.761 -12.432 -17.516 1.00 85.94 79 TYR A N 1
ATOM 650 C CA . TYR A 1 79 ? 17.388 -12.297 -17.961 1.00 85.94 79 TYR A CA 1
ATOM 651 C C . TYR A 1 79 ? 17.354 -11.453 -19.229 1.00 85.94 79 TYR A C 1
ATOM 653 O O . TYR A 1 79 ? 18.107 -10.478 -19.364 1.00 85.94 79 TYR A O 1
ATOM 661 N N . ASP A 1 80 ? 16.528 -11.849 -20.192 1.00 89.19 80 ASP A N 1
ATOM 662 C CA . ASP A 1 80 ? 16.367 -11.117 -21.450 1.00 89.19 80 ASP A CA 1
ATOM 663 C C . ASP A 1 80 ? 15.601 -9.802 -21.239 1.00 89.19 80 ASP A C 1
ATOM 665 O O . ASP A 1 80 ? 15.939 -8.768 -21.825 1.00 89.19 80 ASP A O 1
ATOM 669 N N . ASN A 1 81 ? 14.582 -9.854 -20.376 1.00 93.38 81 ASN A N 1
ATOM 670 C CA . ASN A 1 81 ? 13.638 -8.777 -20.118 1.00 93.38 81 ASN A CA 1
ATOM 671 C C . ASN A 1 81 ? 13.653 -8.384 -18.639 1.00 93.38 81 ASN A C 1
ATOM 673 O O . ASN A 1 81 ? 13.510 -9.238 -17.765 1.00 93.38 81 ASN A O 1
ATOM 677 N N . ILE A 1 82 ? 13.775 -7.088 -18.354 1.00 94.38 82 ILE A N 1
ATOM 678 C CA . ILE A 1 82 ? 13.815 -6.548 -16.990 1.00 94.38 82 ILE A CA 1
ATOM 679 C C . ILE A 1 82 ? 12.676 -5.548 -16.812 1.00 94.38 82 ILE A C 1
ATOM 681 O O . ILE A 1 82 ? 12.570 -4.583 -17.562 1.00 94.38 82 ILE A O 1
ATOM 685 N N . PHE A 1 83 ? 11.840 -5.756 -15.804 1.00 96.62 83 PHE A N 1
ATOM 686 C CA . PHE A 1 83 ? 10.734 -4.882 -15.440 1.00 96.62 83 PHE A CA 1
ATOM 687 C C . PHE A 1 83 ? 11.071 -4.119 -14.166 1.00 96.62 83 PHE A C 1
ATOM 689 O O . PHE A 1 83 ? 11.438 -4.727 -13.169 1.00 96.62 83 PHE A O 1
ATOM 696 N N . PHE A 1 84 ? 10.886 -2.806 -14.181 1.00 95.94 84 PHE A N 1
ATOM 697 C CA . PHE A 1 84 ? 10.770 -1.972 -12.992 1.00 95.94 84 PHE A CA 1
ATOM 698 C C . PHE A 1 84 ? 9.293 -1.613 -12.823 1.00 95.94 84 PHE A C 1
ATOM 700 O O . PHE A 1 84 ? 8.708 -0.965 -13.692 1.00 95.94 84 PHE A O 1
ATOM 707 N N . ILE A 1 85 ? 8.684 -2.095 -11.740 1.00 97.06 85 ILE A N 1
ATOM 708 C CA . ILE A 1 85 ? 7.258 -1.960 -11.436 1.00 97.06 85 ILE A CA 1
ATOM 709 C C . ILE A 1 85 ? 7.083 -1.043 -10.230 1.00 97.06 85 ILE A C 1
ATOM 711 O O . ILE A 1 85 ? 7.629 -1.305 -9.156 1.00 97.06 85 ILE A O 1
ATOM 715 N N . ASP A 1 86 ? 6.299 0.016 -10.420 1.00 94.38 86 ASP A N 1
ATOM 716 C CA . ASP A 1 86 ? 6.027 1.058 -9.421 1.00 94.38 86 ASP A CA 1
ATOM 717 C C . ASP A 1 86 ? 7.309 1.754 -8.927 1.00 94.38 86 ASP A C 1
ATOM 719 O O . ASP A 1 86 ? 7.438 2.196 -7.787 1.00 94.38 86 ASP A O 1
ATOM 723 N N . THR A 1 87 ? 8.318 1.774 -9.798 1.00 90.81 87 THR A N 1
ATOM 724 C CA . THR A 1 87 ? 9.621 2.408 -9.612 1.00 90.81 87 THR A CA 1
ATOM 725 C C . THR A 1 87 ? 10.304 2.553 -10.971 1.00 90.81 87 THR A C 1
ATOM 727 O O . THR A 1 87 ? 9.825 2.041 -11.981 1.00 90.81 87 THR A O 1
ATOM 730 N N . GLY A 1 88 ? 11.459 3.211 -11.011 1.00 89.62 88 GLY A N 1
ATOM 731 C CA . GLY A 1 88 ? 12.269 3.347 -12.223 1.00 89.62 88 GLY A CA 1
ATOM 732 C C . GLY A 1 88 ? 12.158 4.699 -12.912 1.00 89.62 88 GLY A C 1
ATOM 733 O O . GLY A 1 88 ? 13.162 5.169 -13.444 1.00 89.62 88 GLY A O 1
ATOM 734 N N . SER A 1 89 ? 11.014 5.397 -12.846 1.00 90.12 89 SER A N 1
ATOM 735 C CA . SER A 1 89 ? 10.853 6.685 -13.551 1.00 90.12 89 SER A CA 1
ATOM 736 C C . SER A 1 89 ? 11.846 7.748 -13.072 1.00 90.12 89 SER A C 1
ATOM 738 O O . SER A 1 89 ? 12.363 8.525 -13.885 1.00 90.12 89 SER A O 1
ATOM 740 N N . ILE A 1 90 ? 12.149 7.752 -11.767 1.00 84.31 90 ILE A N 1
ATOM 741 C CA . ILE A 1 90 ? 13.034 8.728 -11.112 1.00 84.31 90 ILE A CA 1
ATOM 742 C C . ILE A 1 90 ? 14.525 8.534 -11.444 1.00 84.31 90 ILE A C 1
ATOM 744 O O . ILE A 1 90 ? 15.310 9.456 -11.252 1.00 84.31 90 ILE A O 1
ATOM 748 N N . PHE A 1 91 ? 14.917 7.368 -11.964 1.00 85.88 91 PHE A N 1
ATOM 749 C CA . PHE A 1 91 ? 16.291 7.056 -12.390 1.00 85.88 91 PHE A CA 1
ATOM 750 C C . PHE A 1 91 ? 16.345 6.498 -13.825 1.00 85.88 91 PHE A C 1
ATOM 752 O O . PHE A 1 91 ? 17.286 5.802 -14.216 1.00 85.88 91 PHE A O 1
ATOM 759 N N . SER A 1 92 ? 15.322 6.804 -14.628 1.00 90.06 92 SER A N 1
ATOM 760 C CA . SER A 1 92 ? 15.184 6.339 -16.015 1.00 90.06 92 SER A CA 1
ATOM 761 C C . SER A 1 92 ? 16.332 6.812 -16.912 1.00 90.06 92 SER A C 1
ATOM 763 O O . SER A 1 92 ? 16.782 6.071 -17.780 1.00 90.06 92 SER A O 1
ATOM 765 N N . ASP A 1 93 ? 16.876 8.004 -16.671 1.00 88.62 93 ASP A N 1
ATOM 766 C CA . ASP A 1 93 ? 18.041 8.556 -17.368 1.00 88.62 93 ASP A CA 1
ATOM 767 C C . ASP A 1 93 ? 19.311 7.714 -17.159 1.00 88.62 93 ASP A C 1
ATOM 769 O O . ASP A 1 93 ? 20.070 7.476 -18.105 1.00 88.62 93 ASP A O 1
ATOM 773 N N . ILE A 1 94 ? 19.519 7.215 -15.936 1.00 87.06 94 ILE A N 1
ATOM 774 C CA . ILE A 1 94 ? 20.626 6.319 -15.591 1.00 87.06 94 ILE A CA 1
ATOM 775 C C . ILE A 1 94 ? 20.482 5.005 -16.357 1.00 87.06 94 ILE A C 1
ATOM 777 O O . ILE A 1 94 ? 21.437 4.574 -17.006 1.00 87.06 94 ILE A O 1
ATOM 781 N N . LEU A 1 95 ? 19.285 4.407 -16.325 1.00 89.88 95 LEU A N 1
ATOM 782 C CA . LEU A 1 95 ? 18.985 3.160 -17.032 1.00 89.88 95 LEU A CA 1
ATOM 783 C C . LEU A 1 95 ? 19.199 3.323 -18.540 1.00 89.88 95 LEU A C 1
ATOM 785 O O . LEU A 1 95 ? 19.921 2.531 -19.139 1.00 89.88 95 LEU A O 1
ATOM 789 N N . ILE A 1 96 ? 18.668 4.393 -19.140 1.00 91.69 96 ILE A N 1
ATOM 790 C CA . ILE A 1 96 ? 18.849 4.720 -20.562 1.00 91.69 96 ILE A CA 1
ATOM 791 C C . ILE A 1 96 ? 20.333 4.858 -20.909 1.00 91.69 96 ILE A C 1
ATOM 793 O O . ILE A 1 96 ? 20.775 4.370 -21.951 1.00 91.69 96 ILE A O 1
ATOM 797 N N . LYS A 1 97 ? 21.117 5.545 -20.069 1.00 89.69 97 LYS A N 1
ATOM 798 C CA . LYS A 1 97 ? 22.549 5.747 -20.309 1.00 89.69 97 LYS A CA 1
ATOM 799 C C . LYS A 1 97 ? 23.325 4.437 -20.227 1.00 89.69 97 LYS A C 1
ATOM 801 O O . LYS A 1 97 ? 24.151 4.193 -21.099 1.00 89.69 97 LYS A O 1
ATOM 806 N N . MET A 1 98 ? 23.072 3.628 -19.202 1.00 85.31 98 MET A N 1
ATOM 807 C CA . MET A 1 98 ? 23.757 2.352 -18.985 1.00 85.31 98 MET A CA 1
ATOM 808 C C . MET A 1 98 ? 23.403 1.325 -20.055 1.00 85.31 98 MET A C 1
ATOM 810 O O . MET A 1 98 ? 24.274 0.629 -20.569 1.00 85.31 98 MET A O 1
ATOM 814 N N . ASN A 1 99 ? 22.131 1.258 -20.445 1.00 88.81 99 ASN A N 1
ATOM 815 C CA . ASN A 1 99 ? 21.662 0.232 -21.365 1.00 88.81 99 ASN A CA 1
ATOM 816 C C . ASN A 1 99 ? 22.187 0.402 -22.803 1.00 88.81 99 ASN A C 1
ATOM 818 O O . ASN A 1 99 ? 22.030 -0.508 -23.611 1.00 88.81 99 ASN A O 1
ATOM 822 N N . LYS A 1 100 ? 22.876 1.515 -23.109 1.00 87.06 100 LYS A N 1
ATOM 823 C CA . LYS A 1 100 ? 23.668 1.674 -24.343 1.00 87.06 100 LYS A CA 1
ATOM 824 C C . LYS A 1 100 ? 24.698 0.563 -24.524 1.00 87.06 100 LYS A C 1
ATOM 826 O O . LYS A 1 100 ? 24.912 0.128 -25.650 1.00 87.06 100 LYS A O 1
ATOM 831 N N . ASP A 1 101 ? 25.311 0.130 -23.425 1.00 81.88 101 ASP A N 1
ATOM 832 C CA . ASP A 1 101 ? 26.413 -0.832 -23.452 1.00 81.88 101 ASP A CA 1
ATOM 833 C C . ASP A 1 101 ? 25.937 -2.268 -23.168 1.00 81.88 101 ASP A C 1
ATOM 835 O O . ASP A 1 101 ? 26.559 -3.221 -23.627 1.00 81.88 101 ASP A O 1
ATOM 839 N N . ILE A 1 102 ? 24.832 -2.436 -22.426 1.00 79.31 102 ILE A N 1
ATOM 840 C CA . ILE A 1 102 ? 24.306 -3.755 -22.012 1.00 79.31 102 ILE A CA 1
ATOM 841 C C . ILE A 1 102 ? 23.303 -4.321 -23.029 1.00 79.31 102 ILE A C 1
ATOM 843 O O . ILE A 1 102 ? 23.218 -5.535 -23.204 1.00 79.31 102 ILE A O 1
ATOM 847 N N . ASN A 1 103 ? 22.544 -3.448 -23.704 1.00 81.25 103 ASN A N 1
ATOM 848 C CA . ASN A 1 103 ? 21.530 -3.800 -24.700 1.00 81.25 103 ASN A CA 1
ATOM 849 C C . ASN A 1 103 ? 20.489 -4.839 -24.213 1.00 81.25 103 ASN A C 1
ATOM 851 O O . ASN A 1 103 ? 20.119 -5.758 -24.945 1.00 81.25 103 ASN A O 1
ATOM 855 N N . LYS A 1 104 ? 20.013 -4.702 -22.970 1.00 84.94 104 LYS A N 1
ATOM 856 C CA . LYS A 1 104 ? 18.886 -5.484 -22.427 1.00 84.94 104 LYS A CA 1
ATOM 857 C C . LYS A 1 104 ? 17.555 -4.847 -22.816 1.00 84.94 104 LYS A C 1
ATOM 859 O O . LYS A 1 104 ? 17.512 -3.665 -23.150 1.00 84.94 104 LYS A O 1
ATOM 864 N N . LYS A 1 105 ? 16.449 -5.587 -22.734 1.00 92.19 105 LYS A N 1
ATOM 865 C CA . LYS A 1 105 ? 15.115 -4.991 -22.871 1.00 92.19 105 LYS A CA 1
ATOM 866 C C . LYS A 1 105 ? 14.592 -4.614 -21.490 1.00 92.19 105 LYS A C 1
ATOM 868 O O . LYS A 1 105 ? 14.390 -5.483 -20.646 1.00 92.19 105 LYS A O 1
ATOM 873 N N . ILE A 1 106 ? 14.429 -3.318 -21.241 1.00 94.50 106 ILE A N 1
ATOM 874 C CA . ILE A 1 106 ? 14.022 -2.790 -19.937 1.00 94.50 106 ILE A CA 1
ATOM 875 C C . ILE A 1 106 ? 12.651 -2.137 -20.074 1.00 94.50 106 ILE A C 1
ATOM 877 O O . ILE A 1 106 ? 12.436 -1.322 -20.964 1.00 94.50 106 ILE A O 1
ATOM 881 N N . TYR A 1 107 ? 11.740 -2.465 -19.169 1.00 97.19 107 TYR A N 1
ATOM 882 C CA . TYR A 1 107 ? 10.397 -1.913 -19.092 1.00 97.19 107 TYR A CA 1
ATOM 883 C C . TYR A 1 107 ? 10.223 -1.190 -17.763 1.00 97.19 107 TYR A C 1
ATOM 885 O O . TYR A 1 107 ? 10.344 -1.802 -16.708 1.00 97.19 107 TYR A O 1
ATOM 893 N N . ILE A 1 108 ? 9.927 0.103 -17.802 1.00 96.88 108 ILE A N 1
ATOM 894 C CA . ILE A 1 108 ? 9.609 0.913 -16.627 1.00 96.88 108 ILE A CA 1
ATOM 895 C C . ILE A 1 108 ? 8.103 1.164 -16.658 1.00 96.88 108 ILE A C 1
ATOM 897 O O . ILE A 1 108 ? 7.625 1.924 -17.501 1.00 96.88 108 ILE A O 1
ATOM 901 N N . ILE A 1 109 ? 7.355 0.494 -15.779 1.00 97.50 109 ILE A N 1
ATOM 902 C CA . ILE A 1 109 ? 5.901 0.643 -15.646 1.00 97.50 109 ILE A CA 1
ATOM 903 C C . ILE A 1 109 ? 5.623 1.280 -14.295 1.00 97.50 109 ILE A C 1
ATOM 905 O O . ILE A 1 109 ? 5.748 0.639 -13.250 1.00 97.50 109 ILE A O 1
ATOM 909 N N . ASP A 1 110 ? 5.308 2.567 -14.326 1.00 94.56 110 ASP A N 1
ATOM 910 C CA . ASP A 1 110 ? 5.404 3.405 -13.143 1.00 94.56 110 ASP A CA 1
ATOM 911 C C . ASP A 1 110 ? 4.545 4.669 -13.297 1.00 94.56 110 ASP A C 1
ATOM 913 O O . ASP A 1 110 ? 4.321 5.158 -14.403 1.00 94.56 110 ASP A O 1
ATOM 917 N N . HIS A 1 111 ? 4.063 5.216 -12.187 1.00 90.75 111 HIS A N 1
ATOM 918 C CA . HIS A 1 111 ? 3.227 6.417 -12.145 1.00 90.75 111 HIS A CA 1
ATOM 919 C C . HIS A 1 111 ? 3.866 7.579 -11.364 1.00 90.75 111 HIS A C 1
ATOM 921 O O . HIS A 1 111 ? 3.304 8.672 -11.272 1.00 90.75 111 HIS A O 1
A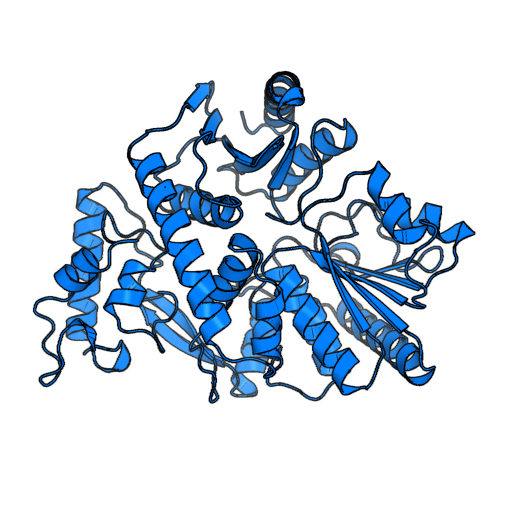TOM 927 N N . HIS A 1 112 ? 5.074 7.386 -10.838 1.00 86.69 112 HIS A N 1
ATOM 928 C CA . HIS A 1 112 ? 5.813 8.418 -10.121 1.00 86.69 112 HIS A CA 1
ATOM 929 C C . HIS A 1 112 ? 6.299 9.566 -11.015 1.00 86.69 112 HIS A C 1
ATOM 931 O O . HIS A 1 112 ? 6.093 9.613 -12.231 1.00 86.69 112 HIS A O 1
ATOM 937 N N . TYR A 1 113 ? 6.992 10.517 -10.382 1.00 82.75 113 TYR A N 1
ATOM 938 C CA . TYR A 1 113 ? 7.743 11.547 -11.085 1.00 82.75 113 TYR A CA 1
ATOM 939 C C . TYR A 1 113 ? 8.722 10.930 -12.096 1.00 82.75 113 TYR A C 1
ATOM 941 O O . TYR A 1 113 ? 9.539 10.080 -11.745 1.00 82.75 113 TYR A O 1
ATOM 949 N N . LEU A 1 114 ? 8.669 11.414 -13.337 1.00 84.75 114 LEU A N 1
ATOM 950 C CA . LEU A 1 114 ? 9.541 10.980 -14.425 1.00 84.75 114 LEU A CA 1
ATOM 951 C C . LEU A 1 114 ? 10.620 12.007 -14.753 1.00 84.75 114 LEU A C 1
ATOM 953 O O . LEU A 1 114 ? 10.367 13.214 -14.767 1.00 84.75 114 LEU A O 1
ATOM 957 N N . VAL A 1 115 ? 11.812 11.495 -15.064 1.00 84.38 115 VAL A N 1
ATOM 958 C CA . VAL A 1 115 ? 12.962 12.283 -15.532 1.00 84.38 115 VAL A CA 1
ATOM 959 C C . VAL A 1 115 ? 12.987 12.381 -17.062 1.00 84.38 115 VAL A C 1
ATOM 961 O O . VAL A 1 115 ? 13.243 13.459 -17.596 1.00 84.38 115 VAL A O 1
ATOM 964 N N . SER A 1 116 ? 12.659 11.297 -17.775 1.00 86.50 116 SER A N 1
ATOM 965 C CA . SER A 1 116 ? 12.521 11.268 -19.240 1.00 86.50 116 SER A CA 1
ATOM 966 C C . SER A 1 116 ? 11.060 11.080 -19.658 1.00 86.50 116 SER A C 1
ATOM 968 O O . SER A 1 116 ? 10.328 10.290 -19.064 1.00 86.50 116 SER A O 1
ATOM 970 N N . LYS A 1 117 ? 10.643 11.816 -20.699 1.00 89.06 117 LYS A N 1
ATOM 971 C CA . LYS A 1 117 ? 9.319 11.698 -21.342 1.00 89.06 117 LYS A CA 1
ATOM 972 C C . LYS A 1 117 ? 9.329 10.798 -22.578 1.00 89.06 117 LYS A C 1
ATOM 974 O O . LYS A 1 117 ? 8.303 10.673 -23.244 1.00 89.06 117 LYS A O 1
ATOM 979 N N . ASP A 1 118 ? 10.476 10.231 -22.921 1.00 92.56 118 ASP A N 1
ATOM 980 C CA . ASP A 1 118 ? 10.616 9.421 -24.118 1.00 92.56 118 ASP A CA 1
ATOM 981 C C . ASP A 1 118 ? 9.976 8.054 -23.893 1.00 92.56 118 ASP A C 1
ATOM 983 O O . ASP A 1 118 ? 10.204 7.419 -22.865 1.00 92.56 118 ASP A O 1
ATOM 987 N N . LEU A 1 119 ? 9.176 7.593 -24.856 1.00 93.50 119 LEU A N 1
ATOM 988 C CA . LEU A 1 119 ? 8.506 6.294 -24.759 1.00 93.50 119 LEU A CA 1
ATOM 989 C C . LEU A 1 119 ? 9.501 5.133 -24.813 1.00 93.50 119 LEU A C 1
ATOM 991 O O . LEU A 1 119 ? 9.301 4.132 -24.135 1.00 93.50 119 LEU A O 1
ATOM 995 N N . GLU A 1 120 ? 10.569 5.262 -25.602 1.00 95.25 120 GLU A N 1
ATOM 996 C CA . GLU A 1 120 ? 11.597 4.232 -25.727 1.00 95.25 120 GLU A CA 1
ATOM 997 C C . GLU A 1 120 ? 12.934 4.843 -26.175 1.00 95.25 120 GLU A C 1
ATOM 999 O O . GLU A 1 120 ? 12.995 5.498 -27.217 1.00 95.25 120 GLU A O 1
ATOM 1004 N N . ILE A 1 121 ? 14.010 4.630 -25.407 1.00 94.81 121 ILE A N 1
ATOM 1005 C CA . ILE A 1 121 ? 15.391 4.989 -25.787 1.00 94.81 121 ILE A CA 1
ATOM 1006 C C . ILE A 1 121 ? 16.347 3.894 -25.313 1.00 94.81 121 ILE A C 1
ATOM 1008 O O . ILE A 1 121 ? 16.280 3.472 -24.163 1.00 94.81 121 ILE A O 1
ATOM 1012 N N . ASN A 1 122 ? 17.277 3.467 -26.177 1.00 92.38 122 ASN A N 1
ATOM 1013 C CA . ASN A 1 122 ? 18.266 2.415 -25.892 1.00 92.38 122 ASN A CA 1
ATOM 1014 C C . ASN A 1 122 ? 17.612 1.166 -25.282 1.00 92.38 122 ASN A C 1
ATOM 1016 O O . ASN A 1 122 ? 18.059 0.701 -24.241 1.00 92.38 122 ASN A O 1
ATOM 1020 N N . SER A 1 123 ? 16.514 0.678 -25.870 1.00 93.19 123 SER A N 1
ATOM 1021 C CA . SER A 1 123 ? 15.752 -0.487 -25.382 1.00 93.19 123 SER A CA 1
ATOM 1022 C C . SER A 1 123 ? 15.191 -0.349 -23.955 1.00 93.19 123 SER A C 1
ATOM 1024 O O . SER A 1 123 ? 14.823 -1.348 -23.337 1.00 93.19 123 SER A O 1
ATOM 1026 N N . VAL A 1 124 ? 15.113 0.878 -23.427 1.00 95.19 124 VAL A N 1
ATOM 1027 C CA . VAL A 1 124 ? 14.407 1.216 -22.187 1.00 95.19 124 VAL A CA 1
ATOM 1028 C C . VAL A 1 124 ? 13.061 1.820 -22.553 1.00 95.19 124 VAL A C 1
ATOM 1030 O O . VAL A 1 124 ? 12.995 2.939 -23.060 1.00 95.19 124 VAL A O 1
ATOM 1033 N N . VAL A 1 125 ? 12.001 1.058 -22.316 1.00 96.44 125 VAL A N 1
ATOM 1034 C CA . VAL A 1 125 ? 10.608 1.406 -22.585 1.00 96.44 125 VAL A CA 1
ATOM 1035 C C . VAL A 1 125 ? 10.004 2.049 -21.340 1.00 96.44 125 VAL A C 1
ATOM 1037 O O . VAL A 1 125 ? 9.992 1.434 -20.277 1.00 96.44 125 VAL A O 1
ATOM 1040 N N . ASN A 1 126 ? 9.451 3.253 -21.474 1.00 95.44 126 ASN A N 1
ATOM 1041 C CA . ASN A 1 126 ? 8.734 3.945 -20.408 1.00 95.44 126 ASN A CA 1
ATOM 1042 C C . ASN A 1 126 ? 7.223 3.865 -20.639 1.00 95.44 126 ASN A C 1
ATOM 1044 O O . ASN A 1 126 ? 6.703 4.315 -21.664 1.00 95.44 126 ASN A O 1
ATOM 1048 N N . LEU A 1 127 ? 6.511 3.343 -19.647 1.00 96.38 127 LEU A N 1
ATOM 1049 C CA . LEU A 1 127 ? 5.064 3.400 -19.531 1.00 96.38 127 LEU A CA 1
ATOM 1050 C C . LEU A 1 127 ? 4.713 4.177 -18.262 1.00 96.38 127 LEU A C 1
ATOM 1052 O O . LEU A 1 127 ? 4.579 3.606 -17.183 1.00 96.38 127 LEU A O 1
ATOM 1056 N N . ASN A 1 128 ? 4.567 5.493 -18.423 1.00 94.88 128 ASN A N 1
ATOM 1057 C CA . ASN A 1 128 ? 4.146 6.394 -17.357 1.00 94.88 128 ASN A CA 1
ATOM 1058 C C . ASN A 1 128 ? 2.983 7.287 -17.833 1.00 94.88 128 ASN A C 1
ATOM 1060 O O . ASN A 1 128 ? 3.120 7.940 -18.874 1.00 94.88 128 ASN A O 1
ATOM 1064 N N . PRO A 1 129 ? 1.851 7.360 -17.100 1.00 92.94 129 PRO A N 1
ATOM 1065 C CA . PRO A 1 129 ? 0.667 8.132 -17.497 1.00 92.94 129 PRO A CA 1
ATOM 1066 C C . PRO A 1 129 ? 0.956 9.611 -17.792 1.00 92.94 129 PRO A C 1
ATOM 1068 O O . PRO A 1 129 ? 0.342 10.197 -18.686 1.00 92.94 129 PRO A O 1
ATOM 1071 N N . THR A 1 130 ? 1.939 10.210 -17.111 1.00 91.81 130 THR A N 1
ATOM 1072 C CA . THR A 1 130 ? 2.318 11.618 -17.320 1.00 91.81 130 THR A CA 1
ATOM 1073 C C . THR A 1 130 ? 2.836 11.874 -18.744 1.00 91.81 130 THR A C 1
ATOM 1075 O O . THR A 1 130 ? 2.655 12.974 -19.270 1.00 91.81 130 THR A O 1
ATOM 1078 N N . ILE A 1 131 ? 3.421 10.875 -19.423 1.00 94.44 131 ILE A N 1
ATOM 1079 C CA . ILE A 1 131 ? 3.840 10.980 -20.839 1.00 94.44 131 ILE A CA 1
ATOM 1080 C C . ILE A 1 131 ? 2.624 11.206 -21.757 1.00 94.44 131 ILE A C 1
ATOM 1082 O O . ILE A 1 131 ? 2.725 11.839 -22.808 1.00 94.44 131 ILE A O 1
ATOM 1086 N N . PHE A 1 132 ? 1.447 10.756 -21.321 1.00 93.69 132 PHE A N 1
ATOM 1087 C CA . PHE A 1 132 ? 0.176 10.851 -22.034 1.00 93.69 132 PHE A CA 1
ATOM 1088 C C . PHE A 1 132 ? -0.711 11.996 -21.523 1.00 93.69 132 PHE A C 1
ATOM 1090 O O . PHE A 1 132 ? -1.896 12.039 -21.854 1.00 93.69 132 PHE A O 1
ATOM 1097 N N . ASN A 1 133 ? -0.142 12.942 -20.765 1.00 91.25 133 ASN A N 1
ATOM 1098 C CA . ASN A 1 133 ? -0.841 14.076 -20.147 1.00 91.25 133 ASN A CA 1
ATOM 1099 C C . ASN A 1 133 ? -1.954 13.677 -19.160 1.00 91.25 133 ASN A C 1
ATOM 1101 O O . ASN A 1 133 ? -2.902 14.438 -18.981 1.00 91.25 133 ASN A O 1
ATOM 1105 N N . LEU A 1 134 ? -1.843 12.501 -18.540 1.00 89.75 134 LEU A N 1
ATOM 1106 C CA . LEU A 1 134 ? -2.685 12.097 -17.412 1.00 89.75 134 LEU A CA 1
ATOM 1107 C C . LEU A 1 134 ? -2.023 12.542 -16.103 1.00 89.75 134 LEU A C 1
ATOM 1109 O O . LEU A 1 134 ? -0.793 12.504 -15.989 1.00 89.75 134 LEU A O 1
ATOM 1113 N N . ASP A 1 135 ? -2.813 12.954 -15.111 1.00 85.75 135 ASP A N 1
ATOM 1114 C CA . ASP A 1 135 ? -2.285 13.291 -13.784 1.00 85.75 135 ASP A CA 1
ATOM 1115 C C . ASP A 1 135 ? -1.952 12.007 -13.011 1.00 85.75 135 ASP A C 1
ATOM 1117 O O . ASP A 1 135 ? -2.794 11.432 -12.323 1.00 85.75 135 ASP A O 1
ATOM 1121 N N . SER A 1 136 ? -0.702 11.549 -13.097 1.00 81.62 136 SER A N 1
ATOM 1122 C CA . SER A 1 136 ? -0.267 10.290 -12.480 1.00 81.62 136 SER A CA 1
ATOM 1123 C C . SER A 1 136 ? -0.324 10.278 -10.942 1.00 81.62 136 SER A C 1
ATOM 1125 O O . SER A 1 136 ? -0.249 9.216 -10.330 1.00 81.62 136 SER A O 1
ATOM 1127 N N . TYR A 1 137 ? -0.514 11.437 -10.297 1.00 77.50 137 TYR A N 1
ATOM 1128 C CA . TYR A 1 137 ? -0.674 11.546 -8.842 1.00 77.50 137 TYR A CA 1
ATOM 1129 C C . TYR A 1 137 ? -2.098 11.262 -8.354 1.00 77.50 137 TYR A C 1
ATOM 1131 O O . TYR A 1 137 ? -2.289 11.026 -7.150 1.00 77.50 137 TYR A O 1
ATOM 1139 N N . LYS A 1 138 ? -3.080 11.363 -9.258 1.00 77.81 138 LYS A N 1
ATOM 1140 C CA . LYS A 1 138 ? -4.516 11.311 -8.950 1.00 77.81 138 LYS A CA 1
ATOM 1141 C C . LYS A 1 138 ? -5.281 10.306 -9.801 1.00 77.81 138 LYS A C 1
ATOM 1143 O O . LYS A 1 138 ? -6.206 9.680 -9.313 1.00 77.81 138 LYS A O 1
ATOM 1148 N N . GLU A 1 139 ? -4.927 10.169 -11.073 1.00 81.62 139 GLU A N 1
ATOM 1149 C CA . GLU A 1 139 ? -5.769 9.482 -12.051 1.00 81.62 139 GLU A CA 1
ATOM 1150 C C . GLU A 1 139 ? -5.440 7.997 -12.205 1.00 81.62 139 GLU A C 1
ATOM 1152 O O . GLU A 1 139 ? -6.340 7.229 -12.537 1.00 81.62 139 GLU A O 1
ATOM 1157 N N . VAL A 1 140 ? -4.176 7.590 -12.014 1.00 89.88 140 VAL A N 1
ATOM 1158 C CA . VAL A 1 140 ? -3.693 6.244 -12.379 1.00 89.88 140 VAL A CA 1
ATOM 1159 C C . VAL A 1 140 ? -2.612 5.760 -11.412 1.00 89.88 140 VAL A C 1
ATOM 1161 O O . VAL A 1 140 ? -1.587 6.425 -11.270 1.00 89.88 140 VAL A O 1
ATOM 1164 N N . SER A 1 141 ? -2.824 4.600 -10.782 1.00 93.44 141 SER A N 1
ATOM 1165 C CA . SER A 1 141 ? -1.779 3.844 -10.068 1.00 93.44 141 SER A CA 1
ATOM 1166 C C . SER A 1 141 ? -1.049 2.888 -11.006 1.00 93.44 141 SER A C 1
ATOM 1168 O O . SER A 1 141 ? -1.571 2.532 -12.067 1.00 93.44 141 SER A O 1
ATOM 1170 N N . THR A 1 142 ? 0.114 2.383 -10.600 1.00 95.75 142 THR A N 1
ATOM 1171 C CA . THR A 1 142 ? 0.805 1.332 -11.356 1.00 95.75 142 THR A CA 1
ATOM 1172 C C . THR A 1 142 ? -0.071 0.075 -11.471 1.00 95.75 142 THR A C 1
ATOM 1174 O O . THR A 1 142 ? -0.195 -0.506 -12.551 1.00 95.75 142 THR A O 1
ATOM 1177 N N . SER A 1 143 ? -0.790 -0.293 -10.410 1.00 96.31 143 SER A N 1
ATOM 1178 C CA . SER A 1 143 ? -1.706 -1.443 -10.400 1.00 96.31 143 SER A CA 1
ATOM 1179 C C . SER A 1 143 ? -2.888 -1.282 -11.360 1.00 96.31 143 SER A C 1
ATOM 1181 O O . SER A 1 143 ? -3.314 -2.269 -11.964 1.00 96.31 143 SER A O 1
ATOM 1183 N N . ASN A 1 144 ? -3.363 -0.053 -11.600 1.00 95.81 144 ASN A N 1
ATOM 1184 C CA . ASN A 1 144 ? -4.334 0.230 -12.657 1.00 95.81 144 ASN A CA 1
ATOM 1185 C C . ASN A 1 144 ? -3.740 0.006 -14.059 1.00 95.81 144 ASN A C 1
ATOM 1187 O O . ASN A 1 144 ? -4.445 -0.445 -14.954 1.00 95.81 144 ASN A O 1
ATOM 1191 N N . ILE A 1 145 ? -2.455 0.289 -14.281 1.00 96.38 145 ILE A N 1
ATOM 1192 C CA . ILE A 1 145 ? -1.794 0.001 -15.566 1.00 96.38 145 ILE A CA 1
ATOM 1193 C C . ILE A 1 145 ? -1.696 -1.514 -15.775 1.00 96.38 145 ILE A C 1
ATOM 1195 O O . ILE A 1 145 ? -2.027 -2.031 -16.846 1.00 96.38 145 ILE A O 1
ATOM 1199 N N . LEU A 1 146 ? -1.289 -2.240 -14.729 1.00 97.12 146 LEU A N 1
ATOM 1200 C CA . LEU A 1 146 ? -1.137 -3.694 -14.776 1.00 97.12 146 LEU A CA 1
ATOM 1201 C C . LEU A 1 146 ? -2.472 -4.435 -14.883 1.00 97.12 146 LEU A C 1
ATOM 1203 O O . LEU A 1 146 ? -2.473 -5.564 -15.373 1.00 97.12 146 LEU A O 1
ATOM 1207 N N . TYR A 1 147 ? -3.594 -3.813 -14.510 1.00 96.38 147 TYR A N 1
ATOM 1208 C CA . TYR A 1 147 ? -4.931 -4.303 -14.856 1.00 96.38 147 TYR A CA 1
ATOM 1209 C C . TYR A 1 147 ? -5.069 -4.515 -16.361 1.00 96.38 147 TYR A C 1
ATOM 1211 O O . TYR A 1 147 ? -5.360 -5.625 -16.796 1.00 96.38 147 TYR A O 1
ATOM 1219 N N . TYR A 1 148 ? -4.815 -3.468 -17.152 1.00 95.62 148 TYR A N 1
ATOM 1220 C CA . TYR A 1 148 ? -4.997 -3.507 -18.601 1.00 95.62 148 TYR A CA 1
ATOM 1221 C C . TYR A 1 148 ? -4.023 -4.482 -19.260 1.00 95.62 148 TYR A C 1
ATOM 1223 O O . TYR A 1 148 ? -4.441 -5.283 -20.092 1.00 95.62 148 TYR A O 1
ATOM 1231 N N . ILE A 1 149 ? -2.757 -4.495 -18.827 1.00 96.19 149 ILE A N 1
ATOM 1232 C CA . ILE A 1 149 ? -1.774 -5.476 -19.311 1.00 96.19 149 ILE A CA 1
ATOM 1233 C C . ILE A 1 149 ? -2.242 -6.901 -18.991 1.00 96.19 149 ILE A C 1
ATOM 1235 O O . ILE A 1 149 ? -2.315 -7.745 -19.879 1.00 96.19 149 ILE A O 1
ATOM 1239 N N . SER A 1 150 ? -2.620 -7.181 -17.741 1.00 95.25 150 SER A N 1
ATOM 1240 C CA . SER A 1 150 ? -3.003 -8.536 -17.315 1.00 95.25 150 SER A CA 1
ATOM 1241 C C . SER A 1 150 ? -4.310 -9.009 -17.943 1.00 95.25 150 SER A C 1
ATOM 1243 O O . SER A 1 150 ? -4.434 -10.195 -18.250 1.00 95.25 150 SER A O 1
ATOM 1245 N N . LYS A 1 151 ? -5.266 -8.095 -18.146 1.00 93.44 151 LYS A N 1
ATOM 1246 C CA . LYS A 1 151 ? -6.536 -8.339 -18.839 1.00 93.44 151 LYS A CA 1
ATOM 1247 C C . LYS A 1 151 ? -6.315 -8.670 -20.316 1.00 93.44 151 LYS A C 1
ATOM 1249 O O . LYS A 1 151 ? -6.982 -9.562 -20.834 1.00 93.44 151 LYS A O 1
ATOM 1254 N N . ASN A 1 152 ? -5.378 -7.982 -20.968 1.00 92.00 152 ASN A N 1
ATOM 1255 C CA . ASN A 1 152 ? -5.046 -8.205 -22.374 1.00 92.00 152 ASN A CA 1
ATOM 1256 C C . ASN A 1 152 ? -4.197 -9.474 -22.567 1.00 92.00 152 ASN A C 1
ATOM 1258 O O . ASN A 1 152 ? -4.426 -10.217 -23.513 1.00 92.00 152 ASN A O 1
ATOM 1262 N N . MET A 1 153 ? -3.268 -9.768 -21.648 1.00 90.25 153 MET A N 1
ATOM 1263 C CA . MET A 1 153 ? -2.425 -10.971 -21.707 1.00 90.25 153 MET A CA 1
ATOM 1264 C C . MET A 1 153 ? -3.158 -12.248 -21.285 1.00 90.25 153 MET A C 1
ATOM 1266 O O . MET A 1 153 ? -2.869 -13.337 -21.787 1.00 90.25 153 MET A O 1
ATOM 1270 N N . SER A 1 154 ? -4.039 -12.168 -20.284 1.00 77.31 154 SER A N 1
ATOM 1271 C CA . SER A 1 154 ? -4.608 -13.345 -19.631 1.00 77.31 154 SER A CA 1
ATOM 1272 C C . SER A 1 154 ? -6.109 -13.210 -19.383 1.00 77.31 154 SER A C 1
ATOM 1274 O O . SER A 1 154 ? -6.609 -12.183 -18.941 1.00 77.31 154 SER A O 1
ATOM 1276 N N . HIS A 1 155 ? -6.843 -14.309 -19.561 1.00 68.38 155 HIS A N 1
ATOM 1277 C CA . HIS A 1 155 ? -8.266 -14.372 -19.212 1.00 68.38 155 HIS A CA 1
ATOM 1278 C C . HIS A 1 155 ? -8.523 -14.633 -17.715 1.00 68.38 155 HIS A C 1
ATOM 1280 O O . HIS A 1 155 ? -9.658 -14.924 -17.332 1.00 68.38 155 HIS A O 1
ATOM 1286 N N . ASN A 1 156 ? -7.503 -14.570 -16.844 1.00 77.00 156 ASN A N 1
ATOM 1287 C CA . ASN A 1 156 ? -7.716 -14.803 -15.417 1.00 77.00 156 ASN A CA 1
ATOM 1288 C C . ASN A 1 156 ? -8.243 -13.548 -14.724 1.00 77.00 156 ASN A C 1
ATOM 1290 O O . ASN A 1 156 ? -7.482 -12.758 -14.169 1.00 77.00 156 ASN A O 1
ATOM 1294 N N . LYS A 1 157 ? -9.565 -13.421 -14.697 1.00 85.56 157 LYS A N 1
ATOM 1295 C CA . LYS A 1 157 ? -10.215 -12.289 -14.048 1.00 85.56 157 LYS A CA 1
ATOM 1296 C C . LYS A 1 157 ? -10.104 -12.320 -12.513 1.00 85.56 157 LYS A C 1
ATOM 1298 O O . LYS A 1 157 ? -10.224 -11.280 -11.882 1.00 85.56 157 LYS A O 1
ATOM 1303 N N . GLU A 1 158 ? -9.832 -13.476 -11.892 1.00 86.06 158 GLU A N 1
ATOM 1304 C CA . GLU A 1 158 ? -9.927 -13.650 -10.429 1.00 86.06 158 GLU A CA 1
ATOM 1305 C C . GLU A 1 158 ? -8.995 -12.752 -9.614 1.00 86.06 158 GLU A C 1
ATOM 1307 O O . GLU A 1 158 ? -9.347 -12.417 -8.493 1.00 86.06 158 GLU A O 1
ATOM 1312 N N . LEU A 1 159 ? -7.833 -12.369 -10.150 1.00 92.06 159 LEU A N 1
ATOM 1313 C CA . LEU A 1 159 ? -6.874 -11.508 -9.448 1.00 92.06 159 LEU A CA 1
ATOM 1314 C C . LEU A 1 159 ? -6.978 -10.039 -9.832 1.00 92.06 159 LEU A C 1
ATOM 1316 O O . LEU A 1 159 ? -6.304 -9.214 -9.223 1.00 92.06 159 LEU A O 1
ATOM 1320 N N . LEU A 1 160 ? -7.830 -9.691 -10.801 1.00 94.56 160 LEU A N 1
ATOM 1321 C CA . LEU A 1 160 ? -7.928 -8.317 -11.282 1.00 94.56 160 LEU A CA 1
ATOM 1322 C C . LEU A 1 160 ? -8.406 -7.350 -10.194 1.00 94.56 160 LEU A C 1
ATOM 1324 O O . LEU A 1 160 ? -8.086 -6.178 -10.284 1.00 94.56 160 LEU A O 1
ATOM 1328 N N . TYR A 1 161 ? -9.060 -7.811 -9.120 1.00 94.56 161 TYR A N 1
ATOM 1329 C CA . TYR A 1 161 ? -9.384 -6.943 -7.980 1.00 94.56 161 TYR A CA 1
ATOM 1330 C C . TYR A 1 161 ? -8.146 -6.309 -7.319 1.00 94.56 161 TYR A C 1
ATOM 1332 O O . TYR A 1 161 ? -8.258 -5.241 -6.718 1.00 94.56 161 TYR A O 1
ATOM 1340 N N . LEU A 1 162 ? -6.961 -6.929 -7.441 1.00 95.75 162 LEU A N 1
ATOM 1341 C CA . LEU A 1 162 ? -5.705 -6.372 -6.931 1.00 95.75 162 LEU A CA 1
ATOM 1342 C C . LEU A 1 162 ? -5.347 -5.047 -7.611 1.00 95.75 162 LEU A C 1
ATOM 1344 O O . LEU A 1 162 ? -4.635 -4.234 -7.026 1.00 95.75 162 LEU A O 1
ATOM 1348 N N . SER A 1 163 ? -5.873 -4.779 -8.809 1.00 95.75 163 SER A N 1
ATOM 1349 C CA . SER A 1 163 ? -5.603 -3.526 -9.509 1.00 95.75 163 SER A CA 1
ATOM 1350 C C . SER A 1 163 ? -6.161 -2.289 -8.818 1.00 95.75 163 SER A C 1
ATOM 1352 O O . SER A 1 163 ? -5.772 -1.179 -9.165 1.00 95.75 163 SER A O 1
ATOM 1354 N N . LEU A 1 164 ? -7.106 -2.467 -7.892 1.00 95.69 164 LEU A N 1
ATOM 1355 C CA . LEU A 1 164 ? -7.722 -1.380 -7.137 1.00 95.69 164 LEU A CA 1
ATOM 1356 C C . LEU A 1 164 ? -6.935 -1.030 -5.866 1.00 95.69 164 LEU A C 1
ATOM 1358 O O . LEU A 1 164 ? -7.223 -0.014 -5.243 1.00 95.69 164 LEU A O 1
ATOM 1362 N N . ILE A 1 165 ? -5.952 -1.846 -5.462 1.00 94.88 165 ILE A N 1
ATOM 1363 C CA . ILE A 1 165 ? -5.245 -1.678 -4.183 1.00 94.88 165 ILE A CA 1
ATOM 1364 C C . ILE A 1 165 ? -4.361 -0.430 -4.175 1.00 94.88 165 ILE A C 1
ATOM 1366 O O . ILE A 1 165 ? -4.372 0.304 -3.188 1.00 94.88 165 ILE A O 1
ATOM 1370 N N . GLY A 1 166 ? -3.643 -0.146 -5.268 1.00 88.06 166 GLY A N 1
ATOM 1371 C CA . GLY A 1 166 ? -2.714 0.989 -5.328 1.00 88.06 166 GLY A CA 1
ATOM 1372 C C . GLY A 1 166 ? -3.368 2.353 -5.098 1.00 88.06 166 GLY A C 1
ATOM 1373 O O . GLY A 1 166 ? -2.731 3.244 -4.551 1.00 88.06 166 GLY A O 1
ATOM 1374 N N . ASN A 1 167 ? -4.653 2.493 -5.444 1.00 85.75 167 ASN A N 1
ATOM 1375 C CA . ASN A 1 167 ? -5.447 3.712 -5.254 1.00 85.75 167 ASN A CA 1
ATOM 1376 C C . ASN A 1 167 ? -6.802 3.428 -4.574 1.00 85.75 167 ASN A C 1
ATOM 1378 O O . ASN A 1 167 ? -7.812 4.058 -4.876 1.00 85.75 167 ASN A O 1
ATOM 1382 N N . ILE A 1 168 ? -6.845 2.501 -3.617 1.00 88.38 168 ILE A N 1
ATOM 1383 C CA . ILE A 1 168 ? -8.090 2.068 -2.948 1.00 88.38 168 ILE A CA 1
ATOM 1384 C C . ILE A 1 168 ? -8.868 3.196 -2.245 1.00 88.38 168 ILE A C 1
ATOM 1386 O O . ILE A 1 168 ? -10.070 3.085 -2.025 1.00 88.38 168 ILE A O 1
ATOM 1390 N N . TYR A 1 169 ? -8.208 4.301 -1.897 1.00 81.56 169 TYR A N 1
ATOM 1391 C CA . TYR A 1 169 ? -8.845 5.446 -1.240 1.00 81.56 169 TYR A CA 1
ATOM 1392 C C . TYR A 1 169 ? -9.336 6.533 -2.209 1.00 81.56 169 TYR A C 1
ATOM 1394 O O . TYR A 1 169 ? -9.927 7.510 -1.754 1.00 81.56 169 TYR A O 1
ATOM 1402 N N . ASP A 1 170 ? -9.112 6.384 -3.519 1.00 81.94 170 ASP A N 1
ATOM 1403 C CA . ASP A 1 170 ? -9.525 7.351 -4.541 1.00 81.94 170 ASP A CA 1
ATOM 1404 C C . ASP A 1 170 ? -10.056 6.626 -5.789 1.00 81.94 170 ASP A C 1
ATOM 1406 O O . ASP A 1 170 ? -9.314 6.226 -6.688 1.00 81.94 170 ASP A O 1
ATOM 1410 N N . PHE A 1 171 ? -11.377 6.444 -5.846 1.00 80.69 171 PHE A N 1
ATOM 1411 C CA . PHE A 1 171 ? -12.078 5.902 -7.014 1.00 80.69 171 PHE A CA 1
ATOM 1412 C C . PHE A 1 171 ? -12.503 7.026 -7.958 1.00 80.69 171 PHE A C 1
ATOM 1414 O O . PHE A 1 171 ? -13.691 7.248 -8.199 1.00 80.69 171 PHE A O 1
ATOM 1421 N N . SER A 1 172 ? -11.524 7.751 -8.488 1.00 78.69 172 SER A N 1
ATOM 1422 C CA . SER A 1 172 ? -11.724 8.718 -9.563 1.00 78.69 172 SER A CA 1
ATOM 1423 C C . SER A 1 172 ? -11.161 8.195 -10.887 1.00 78.69 172 SER A C 1
ATOM 1425 O O . SER A 1 172 ? -10.327 7.289 -10.922 1.00 78.69 172 SER A O 1
ATOM 1427 N N . ASN A 1 173 ? -11.648 8.754 -11.999 1.00 86.31 173 ASN A N 1
ATOM 1428 C CA . ASN A 1 173 ? -11.119 8.518 -13.345 1.00 86.31 173 ASN A CA 1
ATOM 1429 C C . ASN A 1 173 ? -10.958 7.019 -13.680 1.00 86.31 173 ASN A C 1
ATOM 1431 O O . ASN A 1 173 ? -11.939 6.274 -13.651 1.00 86.31 173 ASN A O 1
ATOM 1435 N N . ILE A 1 174 ? -9.731 6.580 -13.979 1.00 88.75 174 ILE A N 1
ATOM 1436 C CA . ILE A 1 174 ? -9.412 5.223 -14.442 1.00 88.75 174 ILE A CA 1
ATOM 1437 C C . ILE A 1 174 ? -9.688 4.177 -13.359 1.00 88.75 174 ILE A C 1
ATOM 1439 O O . ILE A 1 174 ? -10.175 3.093 -13.670 1.00 88.75 174 ILE A O 1
ATOM 1443 N N . ASN A 1 175 ? -9.459 4.501 -12.086 1.00 89.94 175 ASN A N 1
ATOM 1444 C CA . ASN A 1 175 ? -9.734 3.570 -10.993 1.00 89.94 175 ASN A CA 1
ATOM 1445 C C . ASN A 1 175 ? -11.243 3.264 -10.872 1.00 89.94 175 ASN A C 1
ATOM 1447 O O . ASN A 1 175 ? -11.635 2.135 -10.582 1.00 89.94 175 ASN A O 1
ATOM 1451 N N . ASN A 1 176 ? -12.107 4.247 -11.162 1.00 92.75 176 ASN A N 1
ATOM 1452 C CA . ASN A 1 176 ? -13.559 4.049 -11.201 1.00 92.75 176 ASN A CA 1
ATOM 1453 C C . ASN A 1 176 ? -14.025 3.280 -12.449 1.00 92.75 176 ASN A C 1
ATOM 1455 O O . ASN A 1 176 ? -14.954 2.481 -12.351 1.00 92.75 176 ASN A O 1
ATOM 1459 N N . GLU A 1 177 ? -13.397 3.507 -13.610 1.00 94.06 177 GLU A N 1
ATOM 1460 C CA . GLU A 1 177 ? -13.651 2.715 -14.826 1.00 94.06 177 GLU A CA 1
ATOM 1461 C C . GLU A 1 177 ? -13.366 1.225 -14.547 1.00 94.06 177 GLU A C 1
ATOM 1463 O O . GLU A 1 177 ? -14.258 0.392 -14.702 1.00 94.06 177 GLU A O 1
ATOM 1468 N N . ILE A 1 178 ? -12.192 0.912 -13.982 1.00 95.00 178 ILE A N 1
ATOM 1469 C CA . ILE A 1 178 ? -11.811 -0.454 -13.588 1.00 95.00 178 ILE A CA 1
ATOM 1470 C C . ILE A 1 178 ? -12.786 -1.037 -12.555 1.00 95.00 178 ILE A C 1
ATOM 1472 O O . ILE A 1 178 ? -13.220 -2.179 -12.691 1.00 95.00 178 ILE A O 1
ATOM 1476 N N . LEU A 1 179 ? -13.162 -0.270 -11.526 1.00 95.56 179 LEU A N 1
ATOM 1477 C CA . LEU A 1 179 ? -14.137 -0.714 -10.526 1.00 95.56 179 LEU A CA 1
ATOM 1478 C C . LEU A 1 179 ? -15.479 -1.099 -11.168 1.00 95.56 179 LEU A C 1
ATOM 1480 O O . LEU A 1 179 ? -16.074 -2.100 -10.774 1.00 95.56 179 LEU A O 1
ATOM 1484 N N . ASN A 1 180 ? -15.974 -0.316 -12.128 1.00 96.38 180 ASN A N 1
ATOM 1485 C CA . ASN A 1 180 ? -17.236 -0.619 -12.804 1.00 96.38 180 ASN A CA 1
ATOM 1486 C C . ASN A 1 180 ? -17.137 -1.905 -13.624 1.00 96.38 180 ASN A C 1
ATOM 1488 O O . ASN A 1 180 ? -18.007 -2.759 -13.481 1.00 96.38 180 ASN A O 1
ATOM 1492 N N . GLU A 1 181 ? -16.049 -2.103 -14.369 1.00 95.38 181 GLU A N 1
ATOM 1493 C CA . GLU A 1 181 ? -15.817 -3.354 -15.102 1.00 95.38 181 GLU A CA 1
ATOM 1494 C C . GLU A 1 181 ? -15.730 -4.567 -14.161 1.00 95.38 181 GLU A C 1
ATOM 1496 O O . GLU A 1 181 ? -16.305 -5.618 -14.431 1.00 95.38 181 GLU A O 1
ATOM 1501 N N . LEU A 1 182 ? -15.072 -4.427 -13.005 1.00 94.88 182 LEU A N 1
ATOM 1502 C CA . LEU A 1 182 ? -14.998 -5.496 -12.004 1.00 94.88 182 LEU A CA 1
ATOM 1503 C C . LEU A 1 182 ? -16.354 -5.795 -11.341 1.00 94.88 182 LEU A C 1
ATOM 1505 O O . LEU A 1 182 ? -16.572 -6.926 -10.902 1.00 94.88 182 LEU A O 1
ATOM 1509 N N . LYS A 1 183 ? -17.260 -4.812 -11.256 1.00 95.31 183 LYS A N 1
ATOM 1510 C CA . LYS A 1 183 ? -18.649 -5.019 -10.813 1.00 95.31 183 LYS A CA 1
ATOM 1511 C C . LYS A 1 183 ? -19.480 -5.725 -11.884 1.00 95.31 183 LYS A C 1
ATOM 1513 O O . LYS A 1 183 ? -20.223 -6.639 -11.547 1.00 95.31 183 LYS A O 1
ATOM 1518 N N . GLU A 1 184 ? -19.332 -5.337 -13.151 1.00 95.06 184 GLU A N 1
ATOM 1519 C CA . GLU A 1 184 ? -19.979 -6.004 -14.294 1.00 95.06 184 GLU A CA 1
ATOM 1520 C C . GLU A 1 184 ? -19.540 -7.469 -14.421 1.00 95.06 184 GLU A C 1
ATOM 1522 O O . GLU A 1 184 ? -20.359 -8.342 -14.691 1.00 95.06 184 GLU A O 1
ATOM 1527 N N . ASP A 1 185 ? -18.265 -7.749 -14.141 1.00 92.19 185 ASP A N 1
ATOM 1528 C CA . ASP A 1 185 ? -17.697 -9.101 -14.093 1.00 92.19 185 ASP A CA 1
ATOM 1529 C C . ASP A 1 185 ? -18.024 -9.874 -12.796 1.00 92.19 185 ASP A C 1
ATOM 1531 O O . ASP A 1 185 ? -17.506 -10.977 -12.583 1.00 92.19 185 ASP A O 1
ATOM 1535 N N . GLU A 1 186 ? -18.850 -9.299 -11.915 1.00 92.94 186 GLU A N 1
ATOM 1536 C CA . GLU A 1 186 ? -19.236 -9.850 -10.612 1.00 92.94 186 GLU A CA 1
ATOM 1537 C C . GLU A 1 186 ? -18.035 -10.262 -9.740 1.00 92.94 186 GLU A C 1
ATOM 1539 O O . GLU A 1 186 ? -18.117 -11.221 -8.973 1.00 92.94 186 GLU A O 1
ATOM 1544 N N . LEU A 1 187 ? -16.899 -9.569 -9.847 1.00 93.06 187 LEU A N 1
ATOM 1545 C CA . LEU A 1 187 ? -15.723 -9.782 -8.993 1.00 93.06 187 LEU A CA 1
ATOM 1546 C C . LEU A 1 187 ? -15.739 -8.901 -7.751 1.00 93.06 187 LEU A C 1
ATOM 1548 O O . LEU A 1 187 ? -15.175 -9.274 -6.722 1.00 93.06 187 LEU A O 1
ATOM 1552 N N . ILE A 1 188 ? -16.381 -7.741 -7.846 1.00 95.25 188 ILE A N 1
ATOM 1553 C CA . ILE A 1 188 ? -16.552 -6.803 -6.743 1.00 95.25 188 ILE A CA 1
ATOM 1554 C C . ILE A 1 188 ? -18.034 -6.507 -6.561 1.00 95.25 188 ILE A C 1
ATOM 1556 O O . ILE A 1 188 ? -18.759 -6.278 -7.524 1.00 95.25 188 ILE A O 1
ATOM 1560 N N . ILE A 1 189 ? -18.476 -6.481 -5.307 1.00 94.88 189 ILE A N 1
ATOM 1561 C CA . ILE A 1 189 ? -19.792 -5.983 -4.913 1.00 94.88 189 ILE A CA 1
ATOM 1562 C C . ILE A 1 189 ? -19.573 -4.730 -4.066 1.00 94.88 189 ILE A C 1
ATOM 1564 O O . ILE A 1 189 ? -18.910 -4.780 -3.029 1.00 94.88 189 ILE A O 1
ATOM 1568 N N . GLU A 1 190 ? -20.139 -3.610 -4.509 1.00 94.75 190 GLU A N 1
ATOM 1569 C CA . GLU A 1 190 ? -20.122 -2.340 -3.782 1.00 94.75 190 GLU A CA 1
ATOM 1570 C C . GLU A 1 190 ? -21.344 -2.262 -2.856 1.00 94.75 190 GLU A C 1
ATOM 1572 O O . GLU A 1 190 ? -22.482 -2.300 -3.320 1.00 94.75 190 GLU A O 1
ATOM 1577 N N . ASN A 1 191 ? -21.110 -2.154 -1.549 1.00 93.62 191 ASN A N 1
ATOM 1578 C CA . ASN A 1 191 ? -22.145 -1.962 -0.528 1.00 93.62 191 ASN A CA 1
ATOM 1579 C C . ASN A 1 191 ? -21.887 -0.668 0.256 1.00 93.62 191 ASN A C 1
ATOM 1581 O O . ASN A 1 191 ? -20.800 -0.105 0.184 1.00 93.62 191 ASN A O 1
ATOM 1585 N N . LEU A 1 192 ? -22.855 -0.215 1.054 1.00 93.69 192 LEU A N 1
ATOM 1586 C CA . LEU A 1 192 ? -22.666 0.864 2.029 1.00 93.69 192 LEU A CA 1
ATOM 1587 C C . LEU A 1 192 ? -22.726 0.277 3.443 1.00 93.69 192 LEU A C 1
ATOM 1589 O O . LEU A 1 192 ? -23.650 -0.475 3.748 1.00 93.69 192 LEU A O 1
ATOM 1593 N N . GLY A 1 193 ? -21.771 0.608 4.311 1.00 94.25 193 GLY A N 1
ATOM 1594 C CA . GLY A 1 193 ? -21.747 0.060 5.668 1.00 94.25 193 GLY A CA 1
ATOM 1595 C C . GLY A 1 193 ? -20.571 0.535 6.515 1.00 94.25 193 GLY A C 1
ATOM 1596 O O . GLY A 1 193 ? -19.931 1.531 6.187 1.00 94.25 193 GLY A O 1
ATOM 1597 N N . LEU A 1 194 ? -20.297 -0.174 7.618 1.00 94.44 194 LEU A N 1
ATOM 1598 C CA . LEU A 1 194 ? -19.149 0.111 8.489 1.00 94.44 194 LEU A CA 1
ATOM 1599 C C . LEU A 1 194 ? -17.839 -0.139 7.734 1.00 94.44 194 LEU A C 1
ATOM 1601 O O . LEU A 1 194 ? -17.492 -1.283 7.448 1.00 94.44 194 LEU A O 1
ATOM 1605 N N . ASN A 1 195 ? -17.109 0.933 7.431 1.00 93.38 195 ASN A N 1
ATOM 1606 C CA . ASN A 1 195 ? -15.898 0.893 6.613 1.00 93.38 195 ASN A CA 1
ATOM 1607 C C . ASN A 1 195 ? -14.669 0.500 7.437 1.00 93.38 195 ASN A C 1
ATOM 1609 O O . ASN A 1 195 ? -13.810 1.324 7.748 1.00 93.38 195 ASN A O 1
ATOM 1613 N N . LEU A 1 196 ? -14.607 -0.775 7.819 1.00 93.38 196 LEU A N 1
ATOM 1614 C CA . LEU A 1 196 ? -13.534 -1.348 8.627 1.00 93.38 196 LEU A CA 1
ATOM 1615 C C . LEU A 1 196 ? -12.888 -2.539 7.901 1.00 93.38 196 LEU A C 1
ATOM 1617 O O . LEU A 1 196 ? -13.607 -3.320 7.277 1.00 93.38 196 LEU A O 1
ATOM 1621 N N . PRO A 1 197 ? -11.560 -2.729 7.986 1.00 91.50 197 PRO A N 1
ATOM 1622 C CA . PRO A 1 197 ? -10.903 -3.883 7.379 1.00 91.50 197 PRO A CA 1
ATOM 1623 C C . PRO A 1 197 ? -11.425 -5.222 7.924 1.00 91.50 197 PRO A C 1
ATOM 1625 O O . PRO A 1 197 ? -11.581 -5.413 9.137 1.00 91.50 197 PRO A O 1
ATOM 1628 N N . GLY A 1 198 ? -11.660 -6.177 7.021 1.00 92.56 198 GLY A N 1
ATOM 1629 C CA . GLY A 1 198 ? -12.071 -7.543 7.355 1.00 92.56 198 GLY A CA 1
ATOM 1630 C C . GLY A 1 198 ? -13.512 -7.660 7.842 1.00 92.56 198 GLY A C 1
ATOM 1631 O O . GLY A 1 198 ? -13.853 -8.653 8.484 1.00 92.56 198 GLY A O 1
ATOM 1632 N N . ILE A 1 199 ? -14.353 -6.660 7.560 1.00 94.75 199 ILE A N 1
ATOM 1633 C CA . ILE A 1 199 ? -15.735 -6.572 8.053 1.00 94.75 199 ILE A CA 1
ATOM 1634 C C . ILE A 1 199 ? -16.588 -7.791 7.662 1.00 94.75 199 ILE A C 1
ATOM 1636 O O . ILE A 1 199 ? -17.506 -8.159 8.390 1.00 94.75 199 ILE A O 1
ATOM 1640 N N . TYR A 1 200 ? -16.267 -8.455 6.546 1.00 93.69 200 TYR A N 1
ATOM 1641 C CA . TYR A 1 200 ? -17.014 -9.619 6.055 1.00 93.69 200 TYR A CA 1
ATOM 1642 C C . TYR A 1 200 ? -16.486 -10.979 6.530 1.00 93.69 200 TYR A C 1
ATOM 1644 O O . TYR A 1 200 ? -17.212 -11.967 6.427 1.00 93.69 200 TYR A O 1
ATOM 1652 N N . LYS A 1 201 ? -15.229 -11.076 6.983 1.00 93.31 201 LYS A N 1
ATOM 1653 C CA . LYS A 1 201 ? -14.566 -12.369 7.270 1.00 93.31 201 LYS A CA 1
ATOM 1654 C C . LYS A 1 201 ? -13.976 -12.477 8.670 1.00 93.31 201 LYS A C 1
ATOM 1656 O O . LYS A 1 201 ? -13.584 -13.569 9.077 1.00 93.31 201 LYS A O 1
ATOM 1661 N N . LYS A 1 202 ? -13.962 -11.386 9.435 1.00 93.75 202 LYS A N 1
ATOM 1662 C CA . LYS A 1 202 ? -13.524 -11.364 10.833 1.00 93.75 202 LYS A CA 1
ATOM 1663 C C . LYS A 1 202 ? -14.726 -11.117 11.750 1.00 93.75 202 LYS A C 1
ATOM 1665 O O . LYS A 1 202 ? -15.664 -10.423 11.353 1.00 93.75 202 LYS A O 1
ATOM 1670 N N . PRO A 1 203 ? -14.705 -11.639 12.990 1.00 95.31 203 PRO A N 1
ATOM 1671 C CA . PRO A 1 203 ? -15.656 -11.215 14.006 1.00 95.31 203 PRO A CA 1
ATOM 1672 C C . PRO A 1 203 ? -15.650 -9.692 14.152 1.00 95.31 203 PRO A C 1
ATOM 1674 O O . PRO A 1 203 ? -14.590 -9.066 14.120 1.00 95.31 203 PRO A O 1
ATOM 1677 N N . LEU A 1 204 ? -16.815 -9.088 14.370 1.00 96.44 204 LEU A N 1
ATOM 1678 C CA . LEU A 1 204 ? -16.991 -7.637 14.339 1.00 96.44 204 LEU A CA 1
ATOM 1679 C C . LEU A 1 204 ? -16.061 -6.909 15.321 1.00 96.44 204 LEU A C 1
ATOM 1681 O O . LEU A 1 204 ? -15.507 -5.861 14.993 1.00 96.44 204 LEU A O 1
ATOM 1685 N N . TYR A 1 205 ? -15.818 -7.487 16.502 1.00 96.62 205 TYR A N 1
ATOM 1686 C CA . TYR A 1 205 ? -14.893 -6.906 17.479 1.00 96.62 205 TYR A CA 1
ATOM 1687 C C . TYR A 1 205 ? -13.456 -6.805 16.940 1.00 96.62 205 TYR A C 1
ATOM 1689 O O . TYR A 1 205 ? -12.754 -5.853 17.273 1.00 96.62 205 TYR A O 1
ATOM 1697 N N . LYS A 1 206 ? -13.023 -7.750 16.089 1.00 96.19 206 LYS A N 1
ATOM 1698 C CA . LYS A 1 206 ? -11.709 -7.712 15.434 1.00 96.19 206 LYS A CA 1
ATOM 1699 C C . LYS A 1 206 ? -11.649 -6.616 14.385 1.00 96.19 206 LYS A C 1
ATOM 1701 O O . LYS A 1 206 ? -10.654 -5.909 14.343 1.00 96.19 206 LYS A O 1
ATOM 1706 N N . SER A 1 207 ? -12.690 -6.434 13.575 1.00 96.12 207 SER A N 1
ATOM 1707 C CA . SER A 1 207 ? -12.732 -5.328 12.606 1.00 96.12 207 SER A CA 1
ATOM 1708 C C . SER A 1 207 ? -12.724 -3.965 13.301 1.00 96.12 207 SER A C 1
ATOM 1710 O O . SER A 1 207 ? -12.024 -3.056 12.866 1.00 96.12 207 SER A O 1
ATOM 1712 N N . ILE A 1 208 ? -13.431 -3.833 14.430 1.00 96.88 208 ILE A N 1
ATOM 1713 C CA . ILE A 1 208 ? -13.431 -2.615 15.255 1.00 96.88 208 ILE A CA 1
ATOM 1714 C C . ILE A 1 208 ? -12.056 -2.367 15.885 1.00 96.88 208 ILE A C 1
ATOM 1716 O O . ILE A 1 208 ? -11.558 -1.243 15.848 1.00 96.88 208 ILE A O 1
ATOM 1720 N N . SER A 1 209 ? -11.417 -3.384 16.467 1.00 96.56 209 SER A N 1
ATOM 1721 C CA . SER A 1 209 ? -10.079 -3.209 17.041 1.00 96.56 209 SER A CA 1
ATOM 1722 C C . SER A 1 209 ? -9.002 -3.028 15.963 1.00 96.56 209 SER A C 1
ATOM 1724 O O . SER A 1 209 ? -7.983 -2.398 16.230 1.00 96.56 209 SER A O 1
ATOM 1726 N N . ASN A 1 210 ? -9.234 -3.485 14.733 1.00 94.69 210 ASN A N 1
ATOM 1727 C CA . ASN A 1 210 ? -8.350 -3.296 13.581 1.00 94.69 210 ASN A CA 1
ATOM 1728 C C . ASN A 1 210 ? -8.721 -2.067 12.725 1.00 94.69 210 ASN A C 1
ATOM 1730 O O . ASN A 1 210 ? -8.462 -2.044 11.523 1.00 94.69 210 ASN A O 1
ATOM 1734 N N . SER A 1 211 ? -9.320 -1.030 13.318 1.00 93.00 211 SER A N 1
ATOM 1735 C CA . SER A 1 211 ? -9.738 0.189 12.613 1.00 93.00 211 SER A CA 1
ATOM 1736 C C . SER A 1 211 ? -8.555 1.106 12.222 1.00 93.00 211 SER A C 1
ATOM 1738 O O . SER A 1 211 ? -8.469 2.267 12.615 1.00 93.00 211 SER A O 1
ATOM 1740 N N . TYR A 1 212 ? -7.588 0.600 11.456 1.00 88.62 212 TYR A N 1
ATOM 1741 C CA . TYR A 1 212 ? -6.360 1.332 11.101 1.00 88.62 212 TYR A CA 1
ATOM 1742 C C . TYR A 1 212 ? -6.575 2.449 10.069 1.00 88.62 212 TYR A C 1
ATOM 1744 O O . TYR A 1 212 ? -5.746 3.342 9.940 1.00 88.62 212 TYR A O 1
ATOM 1752 N N . ASN A 1 213 ? -7.710 2.442 9.372 1.00 88.88 213 ASN A N 1
ATOM 1753 C CA . ASN A 1 213 ? -8.160 3.509 8.474 1.00 88.88 213 ASN A CA 1
ATOM 1754 C C . ASN A 1 213 ? -8.990 4.601 9.194 1.00 88.88 213 ASN A C 1
ATOM 1756 O O . ASN A 1 213 ? -9.215 5.690 8.647 1.00 88.88 213 ASN A O 1
ATOM 1760 N N . PHE A 1 214 ? -9.441 4.332 10.426 1.00 92.25 214 PHE A N 1
ATOM 1761 C CA . PHE A 1 214 ? -10.296 5.216 11.218 1.00 92.25 214 PHE A CA 1
ATOM 1762 C C . PHE A 1 214 ? -10.050 5.033 12.719 1.00 92.25 214 PHE A C 1
ATOM 1764 O O . PHE A 1 214 ? -10.443 4.031 13.318 1.00 92.25 214 PHE A O 1
ATOM 1771 N N . TYR A 1 215 ? -9.426 6.019 13.364 1.00 94.88 215 TYR A N 1
ATOM 1772 C CA . TYR A 1 215 ? -9.039 5.864 14.760 1.00 94.88 215 TYR A CA 1
ATOM 1773 C C . TYR A 1 215 ? -10.272 5.953 15.662 1.00 94.88 215 TYR A C 1
ATOM 1775 O O . TYR A 1 215 ? -11.024 6.936 15.627 1.00 94.88 215 TYR A O 1
ATOM 1783 N N . ILE A 1 216 ? -10.449 4.934 16.500 1.00 95.88 216 ILE A N 1
ATOM 1784 C CA . ILE A 1 216 ? -11.446 4.887 17.562 1.00 95.88 216 ILE A CA 1
ATOM 1785 C C . ILE A 1 216 ? -10.690 5.001 18.892 1.00 95.88 216 ILE A C 1
ATOM 1787 O O . ILE A 1 216 ? -9.973 4.063 19.262 1.00 95.88 216 ILE A O 1
ATOM 1791 N N . PRO A 1 217 ? -10.834 6.123 19.626 1.00 95.06 217 PRO A N 1
ATOM 1792 C CA . PRO A 1 217 ? -10.055 6.402 20.825 1.00 95.06 217 PRO A CA 1
ATOM 1793 C C . PRO A 1 217 ? -9.996 5.238 21.801 1.00 95.06 217 PRO A C 1
ATOM 1795 O O . PRO A 1 217 ? -11.021 4.798 22.317 1.00 95.06 217 PRO A O 1
ATOM 1798 N N . TYR A 1 218 ? -8.782 4.763 22.073 1.00 92.38 218 TYR A N 1
ATOM 1799 C CA . TYR A 1 218 ? -8.500 3.661 22.993 1.00 92.38 218 TYR A CA 1
ATOM 1800 C C . TYR A 1 218 ? -9.110 2.297 22.634 1.00 92.38 218 TYR A C 1
ATOM 1802 O O . TYR A 1 218 ? -8.886 1.353 23.386 1.00 92.38 218 TYR A O 1
ATOM 1810 N N . ILE A 1 219 ? -9.842 2.167 21.525 1.00 96.62 219 ILE A N 1
ATOM 1811 C CA . ILE A 1 219 ? -10.407 0.900 21.037 1.00 96.62 219 ILE A CA 1
ATOM 1812 C C . ILE A 1 219 ? -9.539 0.329 19.915 1.00 96.62 219 ILE A C 1
ATOM 1814 O O . ILE A 1 219 ? -9.273 -0.872 19.908 1.00 96.62 219 ILE A O 1
ATOM 1818 N N . THR A 1 220 ? -9.034 1.167 19.004 1.00 96.06 220 THR A N 1
ATOM 1819 C CA . THR A 1 220 ? -8.101 0.724 17.957 1.00 96.06 220 THR A CA 1
ATOM 1820 C C . THR A 1 220 ? -6.877 0.059 18.597 1.00 96.06 220 THR A C 1
ATOM 1822 O O . THR A 1 220 ? -6.193 0.644 19.430 1.00 96.06 220 THR A O 1
ATOM 1825 N N . GLY A 1 221 ? -6.610 -1.195 18.254 1.00 94.75 221 GLY A N 1
ATOM 1826 C CA . GLY A 1 221 ? -5.570 -2.040 18.839 1.00 94.75 221 GLY A CA 1
ATOM 1827 C C . GLY A 1 221 ? -6.003 -2.886 20.045 1.00 94.75 221 GLY A C 1
ATOM 1828 O O . GLY A 1 221 ? -5.293 -3.831 20.393 1.00 94.75 221 GLY A O 1
ATOM 1829 N N . SER A 1 222 ? -7.169 -2.634 20.653 1.00 95.75 222 SER A N 1
ATOM 1830 C CA . SER A 1 222 ? -7.651 -3.322 21.862 1.00 95.75 222 SER A CA 1
ATOM 1831 C C . SER A 1 222 ? -8.889 -4.181 21.587 1.00 95.75 222 SER A C 1
ATOM 1833 O O . SER A 1 222 ? -9.994 -3.672 21.413 1.00 95.75 222 SER A O 1
ATOM 1835 N N . ASP A 1 223 ? -8.719 -5.508 21.597 1.00 96.56 223 ASP A N 1
ATOM 1836 C CA . ASP A 1 223 ? -9.849 -6.442 21.460 1.00 96.56 223 ASP A CA 1
ATOM 1837 C C . ASP A 1 223 ? -10.809 -6.373 22.641 1.00 96.56 223 ASP A C 1
ATOM 1839 O O . ASP A 1 223 ? -12.016 -6.422 22.445 1.00 96.56 223 ASP A O 1
ATOM 1843 N N . GLU A 1 224 ? -10.279 -6.240 23.855 1.00 96.69 224 GLU A N 1
ATOM 1844 C CA . GLU A 1 224 ? -11.072 -6.146 25.081 1.00 96.69 224 GLU A CA 1
ATOM 1845 C C . GLU A 1 224 ? -12.055 -4.974 25.011 1.00 96.69 224 GLU A C 1
ATOM 1847 O O . GLU A 1 224 ? -13.256 -5.151 25.192 1.00 96.69 224 GLU A O 1
ATOM 1852 N N . LYS A 1 225 ? -11.571 -3.785 24.639 1.00 96.62 225 LYS A N 1
ATOM 1853 C CA . LYS A 1 225 ? -12.423 -2.596 24.543 1.00 96.62 225 LYS A CA 1
ATOM 1854 C C . LYS A 1 225 ? -13.367 -2.637 23.343 1.00 96.62 225 LYS A C 1
ATOM 1856 O O . LYS A 1 225 ? -14.458 -2.076 23.410 1.00 96.62 225 LYS A O 1
ATOM 1861 N N . ALA A 1 226 ? -12.982 -3.307 22.256 1.00 97.06 226 ALA A N 1
ATOM 1862 C CA . ALA A 1 226 ? -13.885 -3.549 21.135 1.00 97.06 226 ALA A CA 1
ATOM 1863 C C . ALA A 1 226 ? -15.014 -4.523 21.513 1.00 97.06 226 ALA A C 1
ATOM 1865 O O . ALA A 1 226 ? -16.164 -4.298 21.144 1.00 97.06 226 ALA A O 1
ATOM 1866 N N . LEU A 1 227 ? -14.716 -5.565 22.296 1.00 96.44 227 LEU A N 1
ATOM 1867 C CA . LEU A 1 227 ? -15.728 -6.452 22.872 1.00 96.44 227 LEU A CA 1
ATOM 1868 C C . LEU A 1 227 ? -16.647 -5.685 23.827 1.00 96.44 227 LEU A C 1
ATOM 1870 O O . LEU A 1 227 ? -17.861 -5.858 23.763 1.00 96.44 227 LEU A O 1
ATOM 1874 N N . ASP A 1 228 ? -16.091 -4.802 24.660 1.00 95.12 228 ASP A N 1
ATOM 1875 C CA . ASP A 1 228 ? -16.870 -3.944 25.556 1.00 95.12 228 ASP A CA 1
ATOM 1876 C C . ASP A 1 228 ? -17.830 -3.021 24.803 1.00 95.12 228 ASP A C 1
ATOM 1878 O O . ASP A 1 228 ? -18.978 -2.873 25.218 1.00 95.12 228 ASP A O 1
ATOM 1882 N N . LEU A 1 229 ? -17.400 -2.442 23.676 1.00 94.75 229 LEU A N 1
ATOM 1883 C CA . LEU A 1 229 ? -18.252 -1.611 22.818 1.00 94.75 229 LEU A CA 1
ATOM 1884 C C . LEU A 1 229 ? -19.460 -2.386 22.265 1.00 94.75 229 LEU A C 1
ATOM 1886 O O . LEU A 1 229 ? -20.515 -1.795 22.037 1.00 94.75 229 LEU A O 1
ATOM 1890 N N . LEU A 1 230 ? -19.302 -3.695 22.055 1.00 93.75 230 LEU A N 1
ATOM 1891 C CA . LEU A 1 230 ? -20.345 -4.587 21.551 1.00 93.75 230 LEU A CA 1
ATOM 1892 C C . LEU A 1 230 ? -21.188 -5.231 22.665 1.00 93.75 230 LEU A C 1
ATOM 1894 O O . LEU A 1 230 ? -22.152 -5.942 22.367 1.00 93.75 230 LEU A O 1
ATOM 1898 N N . LYS A 1 231 ? -20.877 -4.994 23.950 1.00 88.00 231 LYS A N 1
ATOM 1899 C CA . LYS A 1 231 ? -21.719 -5.466 25.059 1.00 88.00 231 LYS A CA 1
ATOM 1900 C C . LYS A 1 231 ? -23.105 -4.827 24.951 1.00 88.00 231 LYS A C 1
ATOM 1902 O O . LYS A 1 231 ? -23.243 -3.608 24.941 1.00 88.00 231 LYS A O 1
ATOM 1907 N N . GLY A 1 232 ? -24.139 -5.663 24.895 1.00 77.88 232 GLY A N 1
ATOM 1908 C CA . GLY A 1 232 ? -25.531 -5.227 24.746 1.00 77.88 232 GLY A CA 1
ATOM 1909 C C . GLY A 1 232 ? -26.072 -5.290 23.316 1.00 77.88 232 GLY A C 1
ATOM 1910 O O . GLY A 1 232 ? -27.267 -5.072 23.132 1.00 77.88 232 GLY A O 1
ATOM 1911 N N . ILE A 1 233 ? -25.244 -5.642 22.326 1.00 84.94 233 ILE A N 1
ATOM 1912 C CA . ILE A 1 233 ? -25.730 -6.070 21.010 1.00 84.94 233 ILE A CA 1
ATOM 1913 C C . ILE A 1 233 ? -26.200 -7.525 21.136 1.00 84.94 233 ILE A C 1
ATOM 1915 O O . ILE A 1 233 ? -25.395 -8.428 21.371 1.00 84.94 233 ILE A O 1
ATOM 1919 N N . ASN A 1 234 ? -27.512 -7.747 21.040 1.00 70.69 234 ASN A N 1
ATOM 1920 C CA . ASN A 1 234 ? -28.124 -9.065 21.205 1.00 70.69 234 ASN A CA 1
ATOM 1921 C C . ASN A 1 234 ? -28.330 -9.731 19.845 1.00 70.69 234 ASN A C 1
ATOM 1923 O O . ASN A 1 234 ? -29.336 -9.500 19.182 1.00 70.69 234 ASN A O 1
ATOM 1927 N N . VAL A 1 235 ? -27.398 -10.606 19.474 1.00 78.12 235 VAL A N 1
ATOM 1928 C CA . VAL A 1 235 ? -27.523 -11.476 18.300 1.00 78.12 235 VAL A CA 1
ATOM 1929 C C . VAL A 1 235 ? -27.755 -12.909 18.771 1.00 78.12 235 VAL A C 1
ATOM 1931 O O . VAL A 1 235 ? -26.835 -13.535 19.294 1.00 78.12 235 VAL A O 1
ATOM 1934 N N . ASP A 1 236 ? -28.984 -13.408 18.613 1.00 66.31 236 ASP A N 1
ATOM 1935 C CA . ASP A 1 236 ? -29.409 -14.822 18.645 1.00 66.31 236 ASP A CA 1
ATOM 1936 C C . ASP A 1 236 ? -28.488 -15.818 19.380 1.00 66.31 236 ASP A C 1
ATOM 1938 O O . ASP A 1 236 ? -28.006 -16.800 18.816 1.00 66.31 236 ASP A O 1
ATOM 1942 N N . LYS A 1 237 ? -28.255 -15.594 20.682 1.00 67.50 237 LYS A N 1
ATOM 1943 C CA . LYS A 1 237 ? -27.456 -16.472 21.565 1.00 67.50 237 LYS A CA 1
ATOM 1944 C C . LYS A 1 237 ? -25.990 -16.683 21.138 1.00 67.50 237 LYS A C 1
ATOM 1946 O O . LYS A 1 237 ? -25.322 -17.552 21.701 1.00 67.50 237 LYS A O 1
ATOM 1951 N N . LYS A 1 238 ? -25.452 -15.896 20.200 1.00 76.75 238 LYS A N 1
ATOM 1952 C CA . LYS A 1 238 ? -24.014 -15.867 19.905 1.00 76.75 238 LYS A CA 1
ATOM 1953 C C . LYS A 1 238 ? -23.287 -15.118 21.026 1.00 76.75 238 LYS A C 1
ATOM 1955 O O . LYS A 1 238 ? -23.726 -14.065 21.481 1.00 76.75 238 LYS A O 1
ATOM 1960 N N . GLY A 1 239 ? -22.152 -15.648 21.480 1.00 82.69 239 GLY A N 1
ATOM 1961 C CA . GLY A 1 239 ? -21.246 -14.877 22.336 1.00 82.69 239 GLY A CA 1
ATOM 1962 C C . GLY A 1 239 ? -20.682 -13.678 21.567 1.00 82.69 239 GLY A C 1
ATOM 1963 O O . GLY A 1 239 ? -20.433 -13.796 20.370 1.00 82.69 239 GLY A O 1
ATOM 1964 N N . THR A 1 240 ? -20.434 -12.547 22.237 1.00 85.75 240 THR A N 1
ATOM 1965 C CA . THR A 1 240 ? -19.974 -11.289 21.606 1.00 85.75 240 THR A CA 1
ATOM 1966 C C . THR A 1 240 ? -18.737 -11.462 20.713 1.00 85.75 240 THR A C 1
ATOM 1968 O O . THR A 1 240 ? -18.616 -10.799 19.688 1.00 85.75 240 THR A O 1
ATOM 1971 N N . ALA A 1 241 ? -17.848 -12.401 21.052 1.00 90.81 241 ALA A N 1
ATOM 1972 C CA . ALA A 1 241 ? -16.657 -12.725 20.264 1.00 90.81 241 ALA A CA 1
ATOM 1973 C C . ALA A 1 241 ? -16.946 -13.430 18.921 1.00 90.81 241 ALA A C 1
ATOM 1975 O O . ALA A 1 241 ? -16.059 -13.512 18.082 1.00 90.81 241 ALA A O 1
ATOM 1976 N N . ASN A 1 242 ? -18.166 -13.926 18.705 1.00 91.62 242 ASN A N 1
ATOM 1977 C CA . ASN A 1 242 ? -18.575 -14.655 17.499 1.00 91.62 242 ASN A CA 1
ATOM 1978 C C . ASN A 1 242 ? -19.581 -13.873 16.638 1.00 91.62 242 ASN A C 1
ATOM 1980 O O . ASN A 1 242 ? -20.106 -14.425 15.674 1.00 91.62 242 ASN A O 1
ATOM 1984 N N . ILE A 1 243 ? -19.892 -12.624 16.999 1.00 93.81 243 ILE A N 1
ATOM 1985 C CA . ILE A 1 243 ? -20.782 -11.766 16.210 1.00 93.81 243 ILE A CA 1
ATOM 1986 C C . ILE A 1 243 ? -20.046 -11.349 14.934 1.00 93.81 243 ILE A C 1
ATOM 1988 O O . ILE A 1 243 ? -18.984 -10.729 15.014 1.00 93.81 243 ILE A O 1
ATOM 1992 N N . MET A 1 244 ? -20.614 -11.666 13.773 1.00 94.31 244 MET A N 1
ATOM 1993 C CA . MET A 1 244 ? -20.165 -11.178 12.468 1.00 94.31 244 MET A CA 1
ATOM 1994 C C . MET A 1 244 ? -20.944 -9.918 12.085 1.00 94.31 244 MET A C 1
ATOM 1996 O O . MET A 1 244 ? -22.029 -9.678 12.605 1.00 94.31 244 MET A O 1
ATOM 2000 N N . TYR A 1 245 ? -20.420 -9.105 11.163 1.00 94.44 245 TYR A N 1
ATOM 2001 C CA . TYR A 1 245 ? -21.114 -7.887 10.722 1.00 94.44 245 TYR A CA 1
ATOM 2002 C C . TYR A 1 245 ? -22.500 -8.169 10.122 1.00 94.44 245 TYR A C 1
ATOM 2004 O O . TYR A 1 245 ? -23.452 -7.456 10.420 1.00 94.44 245 TYR A O 1
ATOM 2012 N N . GLU A 1 246 ? -22.619 -9.240 9.334 1.00 91.75 246 GLU A N 1
ATOM 2013 C CA . GLU A 1 246 ? -23.878 -9.675 8.710 1.00 91.75 246 GLU A CA 1
ATOM 2014 C C . GLU A 1 246 ? -24.949 -10.119 9.715 1.00 91.75 246 GLU A C 1
ATOM 2016 O O . GLU A 1 246 ? -26.129 -10.147 9.379 1.00 91.75 246 GLU A O 1
ATOM 2021 N N . ASP A 1 247 ? -24.548 -10.432 10.949 1.00 91.88 247 ASP A N 1
ATOM 2022 C CA . ASP A 1 247 ? -25.476 -10.821 12.004 1.00 91.88 247 ASP A CA 1
ATOM 2023 C C . ASP A 1 247 ? -26.164 -9.614 12.670 1.00 91.88 247 ASP A C 1
ATOM 2025 O O . ASP A 1 247 ? -27.102 -9.787 13.451 1.00 91.88 247 ASP A O 1
ATOM 2029 N N . VAL A 1 248 ? -25.662 -8.394 12.452 1.00 92.44 248 VAL A N 1
ATOM 2030 C CA . VAL A 1 248 ? -26.064 -7.215 13.225 1.00 92.44 248 VAL A CA 1
ATOM 2031 C C . VAL A 1 248 ? -27.161 -6.437 12.508 1.00 92.44 248 VAL A C 1
ATOM 2033 O O . VAL A 1 248 ? -27.023 -6.048 11.350 1.00 92.44 248 VAL A O 1
ATOM 2036 N N . SER A 1 249 ? -28.249 -6.158 13.229 1.00 92.31 249 SER A N 1
ATOM 2037 C CA . SER A 1 249 ? -29.365 -5.361 12.715 1.00 92.31 249 SER A CA 1
ATOM 2038 C C . SER A 1 249 ? -28.949 -3.918 12.403 1.00 92.31 249 SER A C 1
ATOM 2040 O O . SER A 1 249 ? -28.055 -3.358 13.041 1.00 92.31 249 SER A O 1
ATOM 2042 N N . GLU A 1 250 ? -29.644 -3.251 11.478 1.00 92.25 250 GLU A N 1
ATOM 2043 C CA . GLU A 1 250 ? -29.382 -1.834 11.180 1.00 92.25 250 GLU A CA 1
ATOM 2044 C C . GLU A 1 250 ? -29.510 -0.926 12.415 1.00 92.25 250 GLU A C 1
ATOM 2046 O O . GLU A 1 250 ? -28.786 0.065 12.545 1.00 92.25 250 GLU A O 1
ATOM 2051 N N . GLU A 1 251 ? -30.430 -1.241 13.331 1.00 92.69 251 GLU A N 1
ATOM 2052 C CA . GLU A 1 251 ? -30.606 -0.484 14.570 1.00 92.69 251 GLU A CA 1
ATOM 2053 C C . GLU A 1 251 ? -29.382 -0.619 15.483 1.00 92.69 251 GLU A C 1
ATOM 2055 O O . GLU A 1 251 ? -28.906 0.366 16.052 1.00 92.69 251 GLU A O 1
ATOM 2060 N N . ASP A 1 252 ? -28.823 -1.820 15.575 1.00 93.81 252 ASP A N 1
ATOM 2061 C CA . ASP A 1 252 ? -27.628 -2.082 16.366 1.00 93.81 252 ASP A CA 1
ATOM 2062 C C . ASP A 1 252 ? -26.369 -1.495 15.721 1.00 93.81 252 ASP A C 1
ATOM 2064 O O . ASP A 1 252 ? -25.537 -0.919 16.426 1.00 93.81 252 ASP A O 1
ATOM 2068 N N . ILE A 1 253 ? -26.273 -1.493 14.387 1.00 94.19 253 ILE A N 1
ATOM 2069 C CA . ILE A 1 253 ? -25.239 -0.732 13.672 1.00 94.19 253 ILE A CA 1
ATOM 2070 C C . ILE A 1 253 ? -25.333 0.762 14.010 1.00 94.19 253 ILE A C 1
ATOM 2072 O O . ILE A 1 253 ? -24.317 1.377 14.345 1.00 94.19 253 ILE A O 1
ATOM 2076 N N . LYS A 1 254 ? -26.536 1.357 14.020 1.00 93.88 254 LYS A N 1
ATOM 2077 C CA . LYS A 1 254 ? -26.728 2.765 14.425 1.00 93.88 254 LYS A CA 1
ATOM 2078 C C . LYS A 1 254 ? -26.285 3.020 15.868 1.00 93.88 254 LYS A C 1
ATOM 2080 O O . LYS A 1 254 ? -25.698 4.072 16.142 1.00 93.88 254 LYS A O 1
ATOM 2085 N N . LYS A 1 255 ? -26.525 2.077 16.788 1.00 94.38 255 LYS A N 1
ATOM 2086 C CA . LYS A 1 255 ? -26.061 2.165 18.187 1.00 94.38 255 LYS A CA 1
ATOM 2087 C C . LYS A 1 255 ? -24.535 2.136 18.272 1.00 94.38 255 LYS A C 1
ATOM 2089 O O . LYS A 1 255 ? -23.958 3.002 18.931 1.00 94.38 255 LYS A O 1
ATOM 2094 N N . ILE A 1 256 ? -23.887 1.203 17.571 1.00 95.44 256 ILE A N 1
ATOM 2095 C CA . ILE A 1 256 ? -22.420 1.092 17.507 1.00 95.44 256 ILE A CA 1
ATOM 2096 C C . ILE A 1 256 ? -21.815 2.395 16.977 1.00 95.44 256 ILE A C 1
ATOM 2098 O O . ILE A 1 256 ? -20.971 2.999 17.642 1.00 95.44 256 ILE A O 1
ATOM 2102 N N . VAL A 1 257 ? -22.301 2.878 15.830 1.00 95.69 257 VAL A N 1
ATOM 2103 C CA . VAL A 1 257 ? -21.861 4.139 15.213 1.00 95.69 257 VAL A CA 1
ATOM 2104 C C . VAL A 1 257 ? -22.028 5.313 16.177 1.00 95.69 257 VAL A C 1
ATOM 2106 O O . VAL A 1 257 ? -21.090 6.077 16.394 1.00 95.69 257 VAL A O 1
ATOM 2109 N N . SER A 1 258 ? -23.192 5.430 16.820 1.00 95.12 258 SER A N 1
ATOM 2110 C CA . SER A 1 258 ? -23.469 6.505 17.782 1.00 95.12 258 SER A CA 1
ATOM 2111 C C . SER A 1 258 ? -22.514 6.482 18.976 1.00 95.12 258 SER A C 1
ATOM 2113 O O . SER A 1 258 ? -22.066 7.536 19.428 1.00 95.12 258 SER A O 1
ATOM 2115 N N . A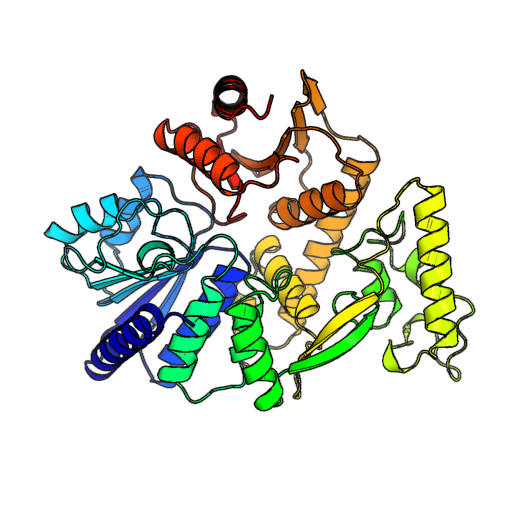SN A 1 259 ? -22.183 5.297 19.492 1.00 95.56 259 ASN A N 1
ATOM 2116 C CA . ASN A 1 259 ? -21.242 5.150 20.600 1.00 95.56 259 ASN A CA 1
ATOM 2117 C C . ASN A 1 259 ? -19.813 5.522 20.185 1.00 95.56 259 ASN A C 1
ATOM 2119 O O . ASN A 1 259 ? -19.136 6.231 20.932 1.00 95.56 259 ASN A O 1
ATOM 2123 N N . ILE A 1 260 ? -19.383 5.127 18.982 1.00 96.44 260 ILE A N 1
ATOM 2124 C CA . ILE A 1 260 ? -18.087 5.531 18.417 1.00 96.44 260 ILE A CA 1
ATOM 2125 C C . ILE A 1 260 ? -18.022 7.056 18.263 1.00 96.44 260 ILE A C 1
ATOM 2127 O O . ILE A 1 260 ? -17.064 7.671 18.726 1.00 96.44 260 ILE A O 1
ATOM 2131 N N . ILE A 1 261 ? -19.049 7.690 17.689 1.00 95.88 261 ILE A N 1
ATOM 2132 C CA . ILE A 1 261 ? -19.092 9.150 17.502 1.00 95.88 261 ILE A CA 1
ATOM 2133 C C . ILE A 1 261 ? -19.032 9.880 18.850 1.00 95.88 261 ILE A C 1
ATOM 2135 O O . ILE A 1 261 ? -18.213 10.782 19.022 1.00 95.88 261 ILE A O 1
ATOM 2139 N N . LYS A 1 262 ? -19.838 9.468 19.839 1.00 95.62 262 LYS A N 1
ATOM 2140 C CA . LYS A 1 262 ? -19.795 10.041 21.199 1.00 95.62 262 LYS A CA 1
ATOM 2141 C C . LYS A 1 262 ? -18.399 9.936 21.813 1.00 95.62 262 LYS A C 1
ATOM 2143 O O . LYS A 1 262 ? -17.930 10.884 22.443 1.00 95.62 262 LYS A O 1
ATOM 2148 N N . LEU A 1 263 ? -17.731 8.798 21.623 1.00 95.88 263 LEU A N 1
ATOM 2149 C CA . LEU A 1 263 ? -16.373 8.586 22.108 1.00 95.88 263 LEU A CA 1
ATOM 2150 C C . LEU A 1 263 ? -15.373 9.513 21.408 1.00 95.88 263 LEU A C 1
ATOM 2152 O O . LEU A 1 263 ? -14.552 10.128 22.082 1.00 95.88 263 LEU A O 1
ATOM 2156 N N . LYS A 1 264 ? -15.461 9.676 20.085 1.00 95.50 264 LYS A N 1
ATOM 2157 C CA . LYS A 1 264 ? -14.602 10.605 19.332 1.00 95.50 264 LYS A CA 1
ATOM 2158 C C . LYS A 1 264 ? -14.774 12.050 19.789 1.00 95.50 264 LYS A C 1
ATOM 2160 O O . LYS A 1 264 ? -13.778 12.702 20.099 1.00 95.50 264 LYS A O 1
ATOM 2165 N N . LEU A 1 265 ? -16.016 12.501 19.961 1.00 94.88 265 LEU A N 1
ATOM 2166 C CA . LEU A 1 265 ? -16.321 13.837 20.480 1.00 94.88 265 LEU A CA 1
ATOM 2167 C C . LEU A 1 265 ? -15.745 14.056 21.886 1.00 94.88 265 LEU A C 1
ATOM 2169 O O . LEU A 1 265 ? -15.169 15.109 22.150 1.00 94.88 265 LEU A O 1
ATOM 2173 N N . LYS A 1 266 ? -15.813 13.050 22.772 1.00 95.75 266 LYS A N 1
ATOM 2174 C CA . LYS A 1 266 ? -15.197 13.108 24.112 1.00 95.75 266 LYS A CA 1
ATOM 2175 C C . LYS A 1 266 ? -13.686 13.379 24.057 1.00 95.75 266 LYS A C 1
ATOM 2177 O O . LYS A 1 266 ? -13.155 14.018 24.960 1.00 95.75 266 LYS A O 1
ATOM 2182 N N . TYR A 1 267 ? -13.006 12.904 23.015 1.00 93.88 267 TYR A N 1
ATOM 2183 C CA . TYR A 1 267 ? -11.571 13.111 22.790 1.00 93.88 267 TYR A CA 1
ATOM 2184 C C . TYR A 1 267 ? -11.260 14.235 21.788 1.00 93.88 267 TYR A C 1
ATOM 2186 O O . TYR A 1 267 ? -10.129 14.333 21.320 1.00 93.88 267 TYR A O 1
ATOM 2194 N N . ASN A 1 268 ? -12.231 15.107 21.485 1.00 93.38 268 ASN A N 1
ATOM 2195 C CA . ASN A 1 268 ? -12.100 16.219 20.535 1.00 93.38 268 ASN A CA 1
ATOM 2196 C C . ASN A 1 268 ? -11.655 15.787 19.122 1.00 93.38 268 ASN A C 1
ATOM 2198 O O . ASN A 1 268 ? -10.965 16.537 18.427 1.00 93.38 268 ASN A O 1
ATOM 2202 N N . LEU A 1 269 ? -12.039 14.578 18.701 1.00 93.75 269 LEU A N 1
ATOM 2203 C CA . LEU A 1 269 ? -11.859 14.090 17.336 1.00 93.75 269 LEU A CA 1
ATOM 2204 C C . LEU A 1 269 ? -13.162 14.284 16.559 1.00 93.75 269 LEU A C 1
ATOM 2206 O O . LEU A 1 269 ? -14.201 13.746 16.939 1.00 93.75 269 LEU A O 1
ATOM 2210 N N . ASN A 1 270 ? -13.097 15.037 15.462 1.00 90.81 270 ASN A N 1
ATOM 2211 C CA . ASN A 1 270 ? -14.290 15.463 14.722 1.00 90.81 270 ASN A CA 1
ATOM 2212 C C . ASN A 1 270 ? -14.580 14.615 13.473 1.00 90.81 270 ASN A C 1
ATOM 2214 O O . ASN A 1 270 ? -15.710 14.626 12.993 1.00 90.81 270 ASN A O 1
ATOM 2218 N N . ARG A 1 271 ? -13.586 13.876 12.956 1.00 91.56 271 ARG A N 1
ATOM 2219 C CA . ARG A 1 271 ? -13.725 13.038 11.757 1.00 91.56 271 ARG A CA 1
ATOM 2220 C C . ARG A 1 271 ? -14.689 11.882 12.023 1.00 91.56 271 ARG A C 1
ATOM 2222 O O . ARG A 1 271 ? -14.433 11.037 12.884 1.00 91.56 271 ARG A O 1
ATOM 2229 N N . THR A 1 272 ? -15.785 11.828 11.277 1.00 89.38 272 THR A N 1
ATOM 2230 C CA . THR A 1 272 ? -16.835 10.794 11.394 1.00 89.38 272 THR A CA 1
ATOM 2231 C C . THR A 1 272 ? -17.342 10.292 10.043 1.00 89.38 272 THR A C 1
ATOM 2233 O O . THR A 1 272 ? -17.866 9.185 9.969 1.00 89.38 272 THR A O 1
ATOM 2236 N N . GLU A 1 273 ? -17.125 11.070 8.986 1.00 83.38 273 GLU A N 1
ATOM 2237 C CA . GLU A 1 273 ? -17.555 10.852 7.607 1.00 83.38 273 GLU A CA 1
ATOM 2238 C C . GLU A 1 273 ? -17.088 9.518 7.010 1.00 83.38 273 GLU A C 1
ATOM 2240 O O . GLU A 1 273 ? -17.807 8.932 6.212 1.00 83.38 273 GLU A O 1
ATOM 2245 N N . ASP A 1 274 ? -15.945 8.992 7.457 1.00 84.81 274 ASP A N 1
ATOM 2246 C CA . ASP A 1 274 ? -15.366 7.754 6.922 1.00 84.81 274 ASP A CA 1
ATOM 2247 C C . ASP A 1 274 ? -15.799 6.486 7.673 1.00 84.81 274 ASP A C 1
ATOM 2249 O O . ASP A 1 274 ? -15.424 5.384 7.276 1.00 84.81 274 ASP A O 1
ATOM 2253 N N . LEU A 1 275 ? -16.568 6.616 8.762 1.00 90.81 275 LEU A N 1
ATOM 2254 C CA . LEU A 1 275 ? -17.016 5.469 9.560 1.00 90.81 275 LEU A CA 1
ATOM 2255 C C . LEU A 1 275 ? -18.069 4.632 8.819 1.00 90.81 275 LEU A C 1
ATOM 2257 O O . LEU A 1 275 ? -18.056 3.403 8.910 1.00 90.81 275 LEU A O 1
ATOM 2261 N N . ILE A 1 276 ? -18.970 5.297 8.090 1.00 93.56 276 ILE A N 1
ATOM 2262 C CA . ILE A 1 276 ? -19.918 4.665 7.172 1.00 93.56 276 ILE A CA 1
ATOM 2263 C C . ILE A 1 276 ? -19.520 5.046 5.755 1.00 93.56 276 ILE A C 1
ATOM 2265 O O . ILE A 1 276 ? -19.523 6.221 5.405 1.00 93.56 276 ILE A O 1
ATOM 2269 N N . GLY A 1 277 ? -19.193 4.054 4.937 1.00 91.81 277 GLY A N 1
ATOM 2270 C CA . GLY A 1 277 ? -18.659 4.288 3.605 1.00 91.81 277 GLY A CA 1
ATOM 2271 C C . GLY A 1 277 ? -18.907 3.129 2.658 1.00 91.81 277 GLY A C 1
ATOM 2272 O O . GLY A 1 277 ? -19.552 2.134 3.004 1.00 91.81 277 GLY A O 1
ATOM 2273 N N . LYS A 1 278 ? -18.404 3.292 1.435 1.00 92.50 278 LYS A N 1
ATOM 2274 C CA . LYS A 1 278 ? -18.451 2.253 0.410 1.00 92.50 278 LYS A CA 1
ATOM 2275 C C . LYS A 1 278 ? -17.552 1.086 0.813 1.00 92.50 278 LYS A C 1
ATOM 2277 O O . LYS A 1 278 ? -16.387 1.284 1.146 1.00 92.50 278 LYS A O 1
ATOM 2282 N N . LEU A 1 279 ? -18.103 -0.118 0.758 1.00 93.00 279 LEU A N 1
ATOM 2283 C CA . LEU A 1 279 ? -17.432 -1.383 1.016 1.00 93.00 279 LEU A CA 1
ATOM 2284 C C . LEU A 1 279 ? -17.300 -2.130 -0.302 1.00 93.00 279 LEU A C 1
ATOM 2286 O O . LEU A 1 279 ? -18.301 -2.381 -0.971 1.00 93.00 279 LEU A O 1
ATOM 2290 N N . TYR A 1 280 ? -16.081 -2.522 -0.650 1.00 94.50 280 TYR A N 1
ATOM 2291 C CA . TYR A 1 280 ? -15.801 -3.270 -1.871 1.00 94.50 280 TYR A CA 1
ATOM 2292 C C . TYR A 1 280 ? -15.542 -4.726 -1.511 1.00 94.50 280 TYR A C 1
ATOM 2294 O O . TYR A 1 280 ? -14.407 -5.134 -1.254 1.00 94.50 280 TYR A O 1
ATOM 2302 N N . LYS A 1 281 ? -16.631 -5.491 -1.431 1.00 95.00 281 LYS A N 1
ATOM 2303 C CA . LYS A 1 281 ? -16.598 -6.922 -1.140 1.00 95.00 281 LYS A CA 1
ATOM 2304 C C . LYS A 1 281 ? -16.039 -7.662 -2.348 1.00 95.00 281 LYS A C 1
ATOM 2306 O O . LYS A 1 281 ? -16.527 -7.471 -3.460 1.00 95.00 281 LYS A O 1
ATOM 2311 N N . ILE A 1 282 ? -15.068 -8.537 -2.119 1.00 93.88 282 ILE A N 1
ATOM 2312 C CA . ILE A 1 282 ? -14.548 -9.428 -3.155 1.00 93.88 282 ILE A CA 1
ATOM 2313 C C . ILE A 1 282 ? -15.527 -10.592 -3.279 1.00 93.88 282 ILE A C 1
ATOM 2315 O O . ILE A 1 282 ? -15.820 -11.295 -2.309 1.00 93.88 282 ILE A O 1
ATOM 2319 N N . ASN A 1 283 ? -16.108 -10.741 -4.462 1.00 80.62 283 ASN A N 1
ATOM 2320 C CA . ASN A 1 283 ? -17.065 -11.792 -4.755 1.00 80.62 283 ASN A CA 1
ATOM 2321 C C . ASN A 1 283 ? -16.304 -13.038 -5.234 1.00 80.62 283 ASN A C 1
ATOM 2323 O O . ASN A 1 283 ? -15.390 -12.909 -6.049 1.00 80.62 283 ASN A O 1
ATOM 2327 N N . LYS A 1 284 ? -16.715 -14.224 -4.746 1.00 64.38 284 LYS A N 1
ATOM 2328 C CA . LYS A 1 284 ? -16.091 -15.575 -4.841 1.00 64.38 284 LYS A CA 1
ATOM 2329 C C . LYS A 1 284 ? -15.416 -16.049 -3.546 1.00 64.38 284 LYS A C 1
ATOM 2331 O O . LYS A 1 284 ? -15.165 -15.268 -2.642 1.00 64.38 284 LYS A O 1
ATOM 2336 N N . ASN A 1 285 ? -15.195 -17.367 -3.459 1.00 58.19 285 ASN A N 1
ATOM 2337 C CA . ASN A 1 285 ? -14.656 -18.143 -2.326 1.00 58.19 285 ASN A CA 1
ATOM 2338 C C . ASN A 1 285 ? -13.216 -17.754 -1.922 1.00 58.19 285 ASN A C 1
ATOM 2340 O O . ASN A 1 285 ? -12.323 -18.599 -1.893 1.00 58.19 285 ASN A O 1
ATOM 2344 N N . THR A 1 286 ? -12.967 -16.483 -1.638 1.00 71.44 286 THR A N 1
ATOM 2345 C CA . THR A 1 286 ? -11.737 -16.011 -1.019 1.00 71.44 286 THR A CA 1
ATOM 2346 C C . THR A 1 286 ? -11.893 -16.060 0.494 1.00 71.44 286 THR A C 1
ATOM 2348 O O . THR A 1 286 ? -12.959 -15.786 1.058 1.00 71.44 286 THR A O 1
ATOM 2351 N N . GLU A 1 287 ? -10.810 -16.425 1.173 1.00 87.06 287 GLU A N 1
ATOM 2352 C CA . GLU A 1 287 ? -10.757 -16.371 2.634 1.00 87.06 287 GLU A CA 1
ATOM 2353 C C . GLU A 1 287 ? -10.678 -14.912 3.136 1.00 87.06 287 GLU A C 1
ATOM 2355 O O . GLU A 1 287 ? -11.024 -14.648 4.283 1.00 87.06 287 GLU A O 1
ATOM 2360 N N . ILE A 1 288 ? -10.324 -13.970 2.248 1.00 91.44 288 ILE A N 1
ATOM 2361 C CA . ILE A 1 288 ? -10.355 -12.509 2.441 1.00 91.44 288 ILE A CA 1
ATOM 2362 C C . ILE A 1 288 ? -11.659 -11.929 1.877 1.00 91.44 288 ILE A C 1
ATOM 2364 O O . ILE A 1 288 ? -12.077 -12.317 0.786 1.00 91.44 288 ILE A O 1
ATOM 2368 N N . GLY A 1 289 ? -12.309 -11.014 2.598 1.00 91.06 289 GLY A N 1
ATOM 2369 C CA . GLY A 1 289 ? -13.667 -10.555 2.284 1.00 91.06 289 GLY A CA 1
ATOM 2370 C C . GLY A 1 289 ? -13.780 -9.272 1.468 1.00 91.06 289 GLY A C 1
ATOM 2371 O O . GLY A 1 289 ? -14.766 -9.093 0.753 1.00 91.06 289 GLY A O 1
ATOM 2372 N N . ASP A 1 290 ? -12.811 -8.368 1.580 1.00 93.56 290 ASP A N 1
ATOM 2373 C CA . ASP A 1 290 ? -12.884 -7.029 0.993 1.00 93.56 290 ASP A CA 1
ATOM 2374 C C . ASP A 1 290 ? -11.506 -6.451 0.656 1.00 93.56 290 ASP A C 1
ATOM 2376 O O . ASP A 1 290 ? -10.470 -6.942 1.108 1.00 93.56 290 ASP A O 1
ATOM 2380 N N . LEU A 1 291 ? -11.500 -5.388 -0.153 1.00 94.94 291 LEU A N 1
ATOM 2381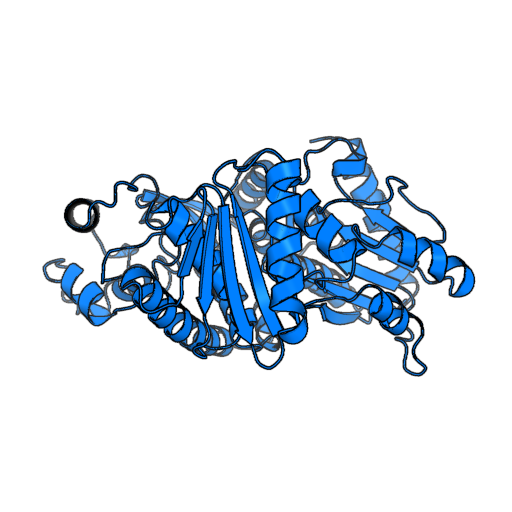 C CA . LEU A 1 291 ? -10.267 -4.727 -0.586 1.00 94.94 291 LEU A CA 1
ATOM 2382 C C . LEU A 1 291 ? -9.469 -4.097 0.572 1.00 94.94 291 LEU A C 1
ATOM 2384 O O . LEU A 1 291 ? -8.241 -4.064 0.496 1.00 94.94 291 LEU A O 1
ATOM 2388 N N . ASN A 1 292 ? -10.119 -3.621 1.643 1.00 93.12 292 ASN A N 1
ATOM 2389 C CA . ASN A 1 292 ? -9.404 -3.047 2.792 1.00 93.12 292 ASN A CA 1
ATOM 2390 C C . ASN A 1 292 ? -8.651 -4.134 3.566 1.00 93.12 292 ASN A C 1
ATOM 2392 O O . ASN A 1 292 ? -7.542 -3.901 4.041 1.00 93.12 292 ASN A O 1
ATOM 2396 N N . GLU A 1 293 ? -9.238 -5.327 3.689 1.00 94.19 293 GLU A N 1
ATOM 2397 C CA . GLU A 1 293 ? -8.563 -6.492 4.252 1.00 94.19 293 GLU A CA 1
ATOM 2398 C C . GLU A 1 293 ? -7.370 -6.915 3.386 1.00 94.19 293 GLU A C 1
ATOM 2400 O O . GLU A 1 293 ? -6.299 -7.149 3.934 1.00 94.19 293 GLU A O 1
ATOM 2405 N N . VAL A 1 294 ? -7.502 -6.920 2.052 1.00 95.56 294 VAL A N 1
ATOM 2406 C CA . VAL A 1 294 ? -6.368 -7.192 1.146 1.00 95.56 294 VAL A CA 1
ATOM 2407 C C . VAL A 1 294 ? -5.234 -6.188 1.349 1.00 95.56 294 VAL A C 1
ATOM 2409 O O . VAL A 1 294 ? -4.085 -6.606 1.500 1.00 95.56 294 VAL A O 1
ATOM 2412 N N . LEU A 1 295 ? -5.541 -4.884 1.370 1.00 94.94 295 LEU A N 1
ATOM 2413 C CA . LEU A 1 295 ? -4.549 -3.839 1.633 1.00 94.94 295 LEU A CA 1
ATOM 2414 C C . LEU A 1 295 ? -3.830 -4.111 2.958 1.00 94.94 295 LEU A C 1
ATOM 2416 O O . LEU A 1 295 ? -2.602 -4.159 3.000 1.00 94.94 295 LEU A O 1
ATOM 2420 N N . TYR A 1 296 ? -4.604 -4.347 4.017 1.00 93.69 296 TYR A N 1
ATOM 2421 C CA . TYR A 1 296 ? -4.083 -4.617 5.349 1.00 93.69 296 TYR A CA 1
ATOM 2422 C C . TYR A 1 296 ? -3.180 -5.858 5.388 1.00 93.69 296 TYR A C 1
ATOM 2424 O O . TYR A 1 296 ? -2.105 -5.821 5.994 1.00 93.69 296 TYR A O 1
ATOM 2432 N N . SER A 1 297 ? -3.566 -6.948 4.718 1.00 95.50 297 SER A N 1
ATOM 2433 C CA . SER A 1 297 ? -2.733 -8.147 4.624 1.00 95.50 297 SER A CA 1
ATOM 2434 C C . SER A 1 297 ? -1.427 -7.860 3.871 1.00 95.50 297 SER A C 1
ATOM 2436 O O . SER A 1 297 ? -0.367 -8.278 4.330 1.00 95.50 297 SER A O 1
ATOM 2438 N N . ILE A 1 298 ? -1.463 -7.108 2.762 1.00 96.00 298 ILE A N 1
ATOM 2439 C CA . ILE A 1 298 ? -0.258 -6.741 1.996 1.00 96.00 298 ILE A CA 1
ATOM 2440 C C . ILE A 1 298 ? 0.692 -5.875 2.835 1.00 96.00 298 ILE A C 1
ATOM 2442 O O . ILE A 1 298 ? 1.879 -6.188 2.934 1.00 96.00 298 ILE A O 1
ATOM 2446 N N . GLU A 1 299 ? 0.183 -4.833 3.495 1.00 94.44 299 GLU A N 1
ATOM 2447 C CA . GLU A 1 299 ? 0.978 -3.995 4.404 1.00 94.44 299 GLU A CA 1
ATOM 2448 C C . GLU A 1 299 ? 1.594 -4.816 5.545 1.00 94.44 299 GLU A C 1
ATOM 2450 O O . GLU A 1 299 ? 2.744 -4.601 5.941 1.00 94.44 299 GLU A O 1
ATOM 2455 N N . SER A 1 300 ? 0.862 -5.816 6.033 1.00 95.69 300 SER A N 1
ATOM 2456 C CA . SER A 1 300 ? 1.336 -6.725 7.072 1.00 95.69 300 SER A CA 1
ATOM 2457 C C . SER A 1 300 ? 2.472 -7.637 6.596 1.00 95.69 300 SER A C 1
ATOM 2459 O O . SER A 1 300 ? 3.433 -7.865 7.341 1.00 95.69 300 SER A O 1
ATOM 2461 N N . LEU A 1 301 ? 2.417 -8.137 5.356 1.00 96.88 301 LEU A N 1
ATOM 2462 C CA . LEU A 1 301 ? 3.516 -8.902 4.750 1.00 96.88 301 LEU A CA 1
ATOM 2463 C C . LEU A 1 301 ? 4.786 -8.057 4.630 1.00 96.88 301 LEU A C 1
ATOM 2465 O O . LEU A 1 301 ? 5.875 -8.541 4.947 1.00 96.88 301 LEU A O 1
ATOM 2469 N N . ILE A 1 302 ? 4.639 -6.792 4.229 1.00 94.62 302 ILE A N 1
ATOM 2470 C CA . ILE A 1 302 ? 5.752 -5.846 4.125 1.00 94.62 302 ILE A CA 1
ATOM 2471 C C . ILE A 1 302 ? 6.380 -5.609 5.505 1.00 94.62 302 ILE A C 1
ATOM 2473 O O . ILE A 1 302 ? 7.585 -5.800 5.683 1.00 94.62 302 ILE A O 1
ATOM 2477 N N . GLU A 1 303 ? 5.568 -5.254 6.504 1.00 93.19 303 GLU A N 1
ATOM 2478 C CA . GLU A 1 303 ? 6.055 -4.955 7.855 1.00 93.19 303 GLU A CA 1
ATOM 2479 C C . GLU A 1 303 ? 6.751 -6.153 8.507 1.00 93.19 303 GLU A C 1
ATOM 2481 O O . GLU A 1 303 ? 7.784 -5.995 9.157 1.00 93.19 303 GLU A O 1
ATOM 2486 N N . SER A 1 304 ? 6.222 -7.360 8.310 1.00 93.69 304 SER A N 1
ATOM 2487 C CA . SER A 1 304 ? 6.806 -8.597 8.842 1.00 93.69 304 SER A CA 1
ATOM 2488 C C . SER A 1 304 ? 7.971 -9.146 8.009 1.00 93.69 304 SER A C 1
ATOM 2490 O O . SER A 1 304 ? 8.613 -10.103 8.441 1.00 93.69 304 SER A O 1
ATOM 2492 N N . LYS A 1 305 ? 8.267 -8.554 6.840 1.00 92.81 305 LYS A N 1
ATOM 2493 C CA . LYS A 1 305 ? 9.219 -9.070 5.835 1.00 92.81 305 LYS A CA 1
ATOM 2494 C C . LYS A 1 305 ? 8.896 -10.494 5.356 1.00 92.81 305 LYS A C 1
ATOM 2496 O O . LYS A 1 305 ? 9.775 -11.201 4.867 1.00 92.81 305 LYS A O 1
ATOM 2501 N N . ASN A 1 306 ? 7.638 -10.918 5.456 1.00 95.25 306 ASN A N 1
ATOM 2502 C CA . ASN A 1 306 ? 7.196 -12.257 5.073 1.00 95.25 306 ASN A CA 1
ATOM 2503 C C . ASN A 1 306 ? 6.679 -12.288 3.626 1.00 95.25 306 ASN A C 1
ATOM 2505 O O . ASN A 1 306 ? 5.547 -12.674 3.354 1.00 95.25 306 ASN A O 1
ATOM 2509 N N . LEU A 1 307 ? 7.496 -11.844 2.667 1.00 94.62 307 LEU A N 1
ATOM 2510 C CA . LEU A 1 307 ? 7.039 -11.618 1.286 1.00 94.62 307 LEU A CA 1
ATOM 2511 C C . LEU A 1 307 ? 6.688 -12.899 0.524 1.00 94.62 307 LEU A C 1
ATOM 2513 O O . LEU A 1 307 ? 5.967 -12.836 -0.464 1.00 94.62 307 LEU A O 1
ATOM 2517 N N . TYR A 1 308 ? 7.092 -14.070 1.018 1.00 94.69 308 TYR A N 1
ATOM 2518 C CA . TYR A 1 308 ? 6.590 -15.350 0.514 1.00 94.69 308 TYR A CA 1
ATOM 2519 C C . TYR A 1 308 ? 5.053 -15.460 0.623 1.00 94.69 308 TYR A C 1
ATOM 2521 O O . TYR A 1 308 ? 4.422 -16.150 -0.177 1.00 94.69 308 TYR A O 1
ATOM 2529 N N . GLY A 1 309 ? 4.434 -14.706 1.542 1.00 96.00 309 GLY A N 1
ATOM 2530 C CA . GLY A 1 309 ? 2.984 -14.605 1.708 1.00 96.00 309 GLY A CA 1
ATOM 2531 C C . GLY A 1 309 ? 2.213 -14.165 0.458 1.00 96.00 309 GLY A C 1
ATOM 2532 O O . GLY A 1 309 ? 1.039 -14.510 0.331 1.00 96.00 309 GLY A O 1
ATOM 2533 N N . ILE A 1 310 ? 2.847 -13.494 -0.517 1.00 95.94 310 ILE A N 1
ATOM 2534 C CA . ILE A 1 310 ? 2.174 -13.117 -1.776 1.00 95.94 310 ILE A CA 1
ATOM 2535 C C . ILE A 1 310 ? 1.666 -14.339 -2.556 1.00 95.94 310 ILE A C 1
ATOM 2537 O O . ILE A 1 310 ? 0.718 -14.242 -3.335 1.00 95.94 310 ILE A O 1
ATOM 2541 N N . LEU A 1 311 ? 2.275 -15.509 -2.338 1.00 95.62 311 LEU A N 1
ATOM 2542 C CA . LEU A 1 311 ? 1.889 -16.754 -2.990 1.00 95.62 311 LEU A CA 1
ATOM 2543 C C . LEU A 1 311 ? 0.487 -17.236 -2.584 1.00 95.62 311 LEU A C 1
ATOM 2545 O O . LEU A 1 311 ? -0.082 -18.088 -3.273 1.00 95.62 311 LEU A O 1
ATOM 2549 N N . TYR A 1 312 ? -0.096 -16.680 -1.515 1.00 94.94 312 TYR A N 1
ATOM 2550 C CA . TYR A 1 312 ? -1.501 -16.894 -1.166 1.00 94.94 312 TYR A CA 1
ATOM 2551 C C . TYR A 1 312 ? -2.414 -16.432 -2.307 1.00 94.94 312 TYR A C 1
ATOM 2553 O O . TYR A 1 312 ? -3.304 -17.171 -2.724 1.00 94.94 312 TYR A O 1
ATOM 2561 N N . PHE A 1 313 ? -2.140 -15.258 -2.889 1.00 93.56 313 PHE A N 1
ATOM 2562 C CA . PHE A 1 313 ? -2.917 -14.737 -4.016 1.00 93.56 313 PHE A CA 1
ATOM 2563 C C . PHE A 1 313 ? -2.798 -15.646 -5.248 1.00 93.56 313 PHE A C 1
ATOM 2565 O O . PHE A 1 313 ? -3.746 -15.803 -6.008 1.00 93.56 313 PHE A O 1
ATOM 2572 N N . LEU A 1 314 ? -1.674 -16.350 -5.402 1.00 92.44 314 LEU A N 1
ATOM 2573 C CA . LEU A 1 314 ? -1.485 -17.361 -6.450 1.00 92.44 314 LEU A CA 1
ATOM 2574 C C . LEU A 1 314 ? -2.045 -18.750 -6.082 1.00 92.44 314 LEU A C 1
ATOM 2576 O O . LEU A 1 314 ? -1.803 -19.718 -6.808 1.00 92.44 314 LEU A O 1
ATOM 2580 N N . LYS A 1 315 ? -2.781 -18.864 -4.966 1.00 91.38 315 LYS A N 1
ATOM 2581 C CA . LYS A 1 315 ? -3.367 -20.106 -4.432 1.00 91.38 315 LYS A CA 1
ATOM 2582 C C . LYS A 1 315 ? -2.330 -21.214 -4.196 1.00 91.38 315 LYS A C 1
ATOM 2584 O O . LYS A 1 315 ? -2.606 -22.389 -4.431 1.00 91.38 315 LYS A O 1
ATOM 2589 N N . LYS A 1 316 ? -1.112 -20.852 -3.776 1.00 94.06 316 LYS A N 1
ATOM 2590 C CA . LYS A 1 316 ? -0.020 -21.814 -3.521 1.00 94.06 316 LYS A CA 1
ATOM 2591 C C . LYS A 1 316 ? 0.209 -22.115 -2.042 1.00 94.06 316 LYS A C 1
ATOM 2593 O O . LYS A 1 316 ? 0.840 -23.121 -1.737 1.00 94.06 316 LYS A O 1
ATOM 2598 N N . ILE A 1 317 ? -0.283 -21.263 -1.146 1.00 95.44 317 ILE A N 1
ATOM 2599 C CA . ILE A 1 317 ? -0.104 -21.371 0.309 1.00 95.44 317 ILE A CA 1
ATOM 2600 C C . ILE A 1 317 ? -1.401 -20.976 1.035 1.00 95.44 317 ILE A C 1
ATOM 2602 O O . ILE A 1 317 ? -2.212 -20.254 0.446 1.00 95.44 317 ILE A O 1
ATOM 2606 N N . PRO A 1 318 ? -1.622 -21.441 2.280 1.00 94.69 318 PRO A N 1
ATOM 2607 C CA . PRO A 1 318 ? -2.824 -21.113 3.049 1.00 94.69 318 PRO A CA 1
ATOM 2608 C C . PRO A 1 318 ? -2.815 -19.668 3.572 1.00 94.69 318 PRO A C 1
ATOM 2610 O O . PRO A 1 318 ? -1.759 -19.040 3.685 1.00 94.69 318 PRO A O 1
ATOM 2613 N N . ILE A 1 319 ? -3.994 -19.161 3.954 1.00 94.06 319 ILE A N 1
ATOM 2614 C CA . ILE A 1 319 ? -4.166 -17.812 4.520 1.00 94.06 319 ILE A CA 1
ATOM 2615 C C . ILE A 1 319 ? -3.411 -17.585 5.841 1.00 94.06 319 ILE A C 1
ATOM 2617 O O . ILE A 1 319 ? -3.167 -16.439 6.211 1.00 94.06 319 ILE A O 1
ATOM 2621 N N . ASP A 1 320 ? -3.038 -18.637 6.575 1.00 95.12 320 ASP A N 1
ATOM 2622 C CA . ASP A 1 320 ? -2.429 -18.504 7.909 1.00 95.12 320 ASP A CA 1
ATOM 2623 C C . ASP A 1 320 ? -1.147 -17.661 7.893 1.00 95.12 320 ASP A C 1
ATOM 2625 O O . ASP A 1 320 ? -0.937 -16.846 8.787 1.00 95.12 320 ASP A O 1
ATOM 2629 N N . ILE A 1 321 ? -0.374 -17.735 6.803 1.00 94.88 321 ILE A N 1
ATOM 2630 C CA . ILE A 1 321 ? 0.805 -16.884 6.587 1.00 94.88 321 ILE A CA 1
ATOM 2631 C C . ILE A 1 321 ? 0.442 -15.391 6.608 1.00 94.88 321 ILE A C 1
ATOM 2633 O O . ILE A 1 321 ? 1.187 -14.586 7.166 1.00 94.88 321 ILE A O 1
ATOM 2637 N N . LEU A 1 322 ? -0.712 -15.011 6.042 1.00 95.69 322 LEU A N 1
ATOM 2638 C CA . LEU A 1 322 ? -1.200 -13.632 6.102 1.00 95.69 322 LEU A CA 1
ATOM 2639 C C . LEU A 1 322 ? -1.594 -13.255 7.536 1.00 95.69 322 LEU A C 1
ATOM 2641 O O . LEU A 1 322 ? -1.211 -12.191 8.014 1.00 95.69 322 LEU A O 1
ATOM 2645 N N . LYS A 1 323 ? -2.315 -14.135 8.244 1.00 94.56 323 LYS A N 1
ATOM 2646 C CA . LYS A 1 323 ? -2.797 -13.890 9.618 1.00 94.56 323 LYS A CA 1
ATOM 2647 C C . LYS A 1 323 ? -1.655 -13.718 10.627 1.00 94.56 323 LYS A C 1
ATOM 2649 O O . LYS A 1 323 ? -1.747 -12.877 11.529 1.00 94.56 323 LYS A O 1
ATOM 2654 N N . ASP A 1 324 ? -0.574 -14.477 10.467 1.00 95.19 324 ASP A N 1
ATOM 2655 C CA . ASP A 1 324 ? 0.631 -14.350 11.292 1.00 95.19 324 ASP A CA 1
ATOM 2656 C C . ASP A 1 324 ? 1.273 -12.969 11.107 1.00 95.19 324 ASP A C 1
ATOM 2658 O O . ASP A 1 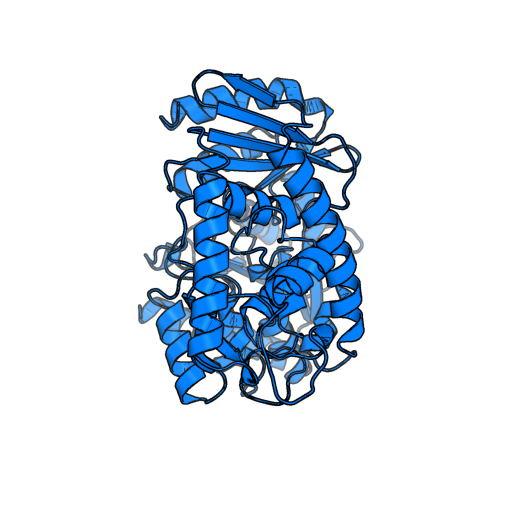324 ? 1.553 -12.257 12.079 1.00 95.19 324 ASP A O 1
ATOM 2662 N N . SER A 1 325 ? 1.422 -12.540 9.853 1.00 96.50 325 SER A N 1
ATOM 2663 C CA . SER A 1 325 ? 1.922 -11.210 9.508 1.00 96.50 325 SER A CA 1
ATOM 2664 C C . SER A 1 325 ? 1.017 -10.091 10.034 1.00 96.50 325 SER A C 1
ATOM 2666 O O . SER A 1 325 ? 1.519 -9.116 10.601 1.00 96.50 325 SER A O 1
ATOM 2668 N N . GLU A 1 326 ? -0.307 -10.234 9.917 1.00 95.19 326 GLU A N 1
ATOM 2669 C CA . GLU A 1 326 ? -1.286 -9.274 10.452 1.00 95.19 326 GLU A CA 1
ATOM 2670 C C . GLU A 1 326 ? -1.164 -9.104 11.970 1.00 95.19 326 GLU A C 1
ATOM 2672 O O . GLU A 1 326 ? -1.257 -7.992 12.492 1.00 95.19 326 GLU A O 1
ATOM 2677 N N . THR A 1 327 ? -0.901 -10.191 12.698 1.00 93.94 327 THR A N 1
ATOM 2678 C CA . THR A 1 327 ? -0.729 -10.156 14.157 1.00 93.94 327 THR A CA 1
ATOM 2679 C C . THR A 1 327 ? 0.488 -9.317 14.560 1.00 93.94 327 THR A C 1
ATOM 2681 O O . THR A 1 327 ? 0.402 -8.494 15.482 1.00 93.94 327 THR A O 1
ATOM 2684 N N . ILE A 1 328 ? 1.609 -9.477 13.846 1.00 93.56 328 ILE A N 1
ATOM 2685 C CA . ILE A 1 328 ? 2.832 -8.688 14.062 1.00 93.56 328 ILE A CA 1
ATOM 2686 C C . ILE A 1 328 ? 2.564 -7.213 13.752 1.00 93.56 328 ILE A C 1
ATOM 2688 O O . ILE A 1 328 ? 2.801 -6.353 14.607 1.00 93.56 328 ILE A O 1
ATOM 2692 N N . PHE A 1 329 ? 2.011 -6.929 12.568 1.00 94.88 329 PHE A N 1
ATOM 2693 C CA . PHE A 1 329 ? 1.673 -5.573 12.139 1.00 94.88 329 PHE A CA 1
ATOM 2694 C C . PHE A 1 329 ? 0.777 -4.879 13.162 1.00 94.88 329 PHE A C 1
ATOM 2696 O O . PHE A 1 329 ? 1.077 -3.777 13.616 1.00 94.88 329 PHE A O 1
ATOM 2703 N N . ARG A 1 330 ? -0.296 -5.551 13.594 1.00 93.81 330 ARG A N 1
ATOM 2704 C CA . ARG A 1 330 ? -1.239 -5.035 14.587 1.00 93.81 330 ARG A CA 1
ATOM 2705 C C . ARG A 1 330 ? -0.544 -4.625 15.881 1.00 93.81 330 ARG A C 1
ATOM 2707 O O . ARG A 1 330 ? -0.829 -3.545 16.406 1.00 93.81 330 ARG A O 1
ATOM 2714 N N . SER A 1 331 ? 0.316 -5.489 16.424 1.00 93.06 331 SER A N 1
ATOM 2715 C CA . SER A 1 331 ? 1.053 -5.208 17.662 1.00 93.06 331 SER A CA 1
ATOM 2716 C C . SER A 1 331 ? 1.921 -3.960 17.502 1.00 93.06 331 SER A C 1
ATOM 2718 O O . SER A 1 331 ? 1.886 -3.069 18.354 1.00 93.06 331 SER A O 1
ATOM 2720 N N . ASN A 1 332 ? 2.672 -3.894 16.405 1.00 93.88 332 ASN A N 1
ATOM 2721 C CA . ASN A 1 332 ? 3.611 -2.817 16.114 1.00 93.88 332 ASN A CA 1
ATOM 2722 C C . ASN A 1 332 ? 2.882 -1.481 15.910 1.00 93.88 332 ASN A C 1
ATOM 2724 O O . ASN A 1 332 ? 3.156 -0.513 16.625 1.00 93.88 332 ASN A O 1
ATOM 2728 N N . PHE A 1 333 ? 1.869 -1.472 15.037 1.00 94.81 333 PHE A N 1
ATOM 2729 C CA . PHE A 1 333 ? 1.019 -0.316 14.760 1.00 94.81 333 PHE A CA 1
ATOM 2730 C C . PHE A 1 333 ? 0.388 0.235 16.037 1.00 94.81 333 PHE A C 1
ATOM 2732 O O . PHE A 1 333 ? 0.518 1.419 16.338 1.00 94.81 333 PHE A O 1
ATOM 2739 N N . SER A 1 334 ? -0.269 -0.627 16.819 1.00 93.56 334 SER A N 1
ATOM 2740 C CA . SER A 1 334 ? -1.024 -0.196 18.001 1.00 93.56 334 SER A CA 1
ATOM 2741 C C . SER A 1 334 ? -0.106 0.405 19.064 1.00 93.56 334 SER A C 1
ATOM 2743 O O . SER A 1 334 ? -0.419 1.450 19.628 1.00 93.56 334 SER A O 1
ATOM 2745 N N . LYS A 1 335 ? 1.056 -0.211 19.323 1.00 93.12 335 LYS A N 1
ATOM 2746 C CA . LYS A 1 335 ? 2.025 0.311 20.299 1.00 93.12 335 LYS A CA 1
ATOM 2747 C C . LYS A 1 335 ? 2.566 1.679 19.881 1.00 93.12 335 LYS A C 1
ATOM 2749 O O . LYS A 1 335 ? 2.619 2.580 20.714 1.00 93.12 335 LYS A O 1
ATOM 2754 N N . SER A 1 336 ? 2.930 1.852 18.608 1.00 93.00 336 SER A N 1
ATOM 2755 C CA . SER A 1 336 ? 3.377 3.154 18.103 1.00 93.00 336 SER A CA 1
ATOM 2756 C C . SER A 1 336 ? 2.266 4.196 18.124 1.00 93.00 336 SER A C 1
ATOM 2758 O O . SER A 1 336 ? 2.518 5.312 18.558 1.00 93.00 336 SER A O 1
ATOM 2760 N N . LEU A 1 337 ? 1.041 3.842 17.725 1.00 93.69 337 LEU A N 1
ATOM 2761 C CA . LEU A 1 337 ? -0.122 4.731 17.772 1.00 93.69 337 LEU A CA 1
ATOM 2762 C C . LEU A 1 337 ? -0.303 5.341 19.165 1.00 93.69 337 LEU A C 1
ATOM 2764 O O . LEU A 1 337 ? -0.364 6.564 19.296 1.00 93.69 337 LEU A O 1
ATOM 2768 N N . TYR A 1 338 ? -0.348 4.503 20.203 1.00 92.94 338 TYR A N 1
ATOM 2769 C CA . TYR A 1 338 ? -0.530 4.980 21.573 1.00 92.94 338 TYR A CA 1
ATOM 2770 C C . TYR A 1 338 ? 0.664 5.782 22.077 1.00 92.94 338 TYR A C 1
ATOM 2772 O O . TYR A 1 338 ? 0.464 6.827 22.690 1.00 92.94 338 TYR A O 1
ATOM 2780 N N . ASP A 1 339 ? 1.892 5.358 21.773 1.00 92.81 339 ASP A N 1
ATOM 2781 C CA . ASP A 1 339 ? 3.069 6.109 22.203 1.00 92.81 339 ASP A CA 1
ATOM 2782 C C . ASP A 1 339 ? 3.171 7.482 21.486 1.00 92.81 339 ASP A C 1
ATOM 2784 O O . ASP A 1 339 ? 3.629 8.448 22.100 1.00 92.81 339 ASP A O 1
ATOM 2788 N N . ILE A 1 340 ? 2.662 7.630 20.246 1.00 89.50 340 ILE A N 1
ATOM 2789 C CA . ILE A 1 340 ? 2.561 8.941 19.572 1.00 89.50 340 ILE A CA 1
ATOM 2790 C C . ILE A 1 340 ? 1.481 9.799 20.240 1.00 89.50 340 ILE A C 1
ATOM 2792 O O . ILE A 1 340 ? 1.736 10.959 20.558 1.00 89.50 340 ILE A O 1
ATOM 2796 N N . ILE A 1 341 ? 0.284 9.246 20.464 1.00 88.88 341 ILE A N 1
ATOM 2797 C CA . ILE A 1 341 ? -0.848 9.978 21.058 1.00 88.88 341 ILE A CA 1
ATOM 2798 C C . ILE A 1 341 ? -0.527 10.454 22.479 1.00 88.88 341 ILE A C 1
ATOM 2800 O O . ILE A 1 341 ? -0.886 11.568 22.858 1.00 88.88 341 ILE A O 1
ATOM 2804 N N . GLU A 1 342 ? 0.181 9.639 23.257 1.00 88.81 342 GLU A N 1
ATOM 2805 C CA . GLU A 1 342 ? 0.606 9.965 24.620 1.00 88.81 342 GLU A CA 1
ATOM 2806 C C . GLU A 1 342 ? 1.858 10.863 24.661 1.00 88.81 342 GLU A C 1
ATOM 2808 O O . GLU A 1 342 ? 2.367 11.147 25.742 1.00 88.81 342 GLU A O 1
ATOM 2813 N N . ASN A 1 343 ? 2.337 11.344 23.503 1.00 83.31 343 ASN A N 1
ATOM 2814 C CA . ASN A 1 343 ? 3.519 12.198 23.347 1.00 83.31 343 ASN A CA 1
ATOM 2815 C C . ASN A 1 343 ? 4.776 11.631 24.032 1.00 83.31 343 ASN A C 1
ATOM 2817 O O . ASN A 1 343 ? 5.539 12.358 24.664 1.00 83.31 343 ASN A O 1
ATOM 2821 N N . LYS A 1 344 ? 5.014 10.324 23.893 1.00 85.31 344 LYS A N 1
ATOM 2822 C CA . LYS A 1 344 ? 6.179 9.642 24.484 1.00 85.31 344 LYS A CA 1
ATOM 2823 C C . LYS A 1 344 ? 7.454 9.734 23.638 1.00 85.31 344 LYS A C 1
ATOM 2825 O O . LYS A 1 344 ? 8.439 9.070 23.954 1.00 85.31 344 LYS A O 1
ATOM 2830 N N . PHE A 1 345 ? 7.441 10.520 22.563 1.00 83.94 345 PHE A N 1
ATOM 2831 C CA . PHE A 1 345 ? 8.570 10.670 21.647 1.00 83.94 345 PHE A CA 1
ATOM 2832 C C . PHE A 1 345 ? 9.194 12.053 21.728 1.00 83.94 345 PHE A C 1
ATOM 2834 O O . PHE A 1 345 ? 8.531 13.042 22.038 1.00 83.94 345 PHE A O 1
ATOM 2841 N N . GLU A 1 346 ? 10.478 12.111 21.393 1.00 79.81 346 GLU A N 1
ATOM 2842 C CA . GLU A 1 346 ? 11.193 13.365 21.226 1.00 79.81 346 GLU A CA 1
ATOM 2843 C C . GLU A 1 346 ? 10.619 14.108 20.013 1.00 79.81 346 GLU A C 1
ATOM 2845 O O . GLU A 1 346 ? 10.552 13.562 18.903 1.00 79.81 346 GLU A O 1
ATOM 2850 N N . THR A 1 347 ? 10.169 15.346 20.229 1.00 84.69 347 THR A N 1
ATOM 2851 C CA . THR A 1 347 ? 9.604 16.179 19.166 1.00 84.69 347 THR A CA 1
ATOM 2852 C C . THR A 1 347 ? 10.284 17.531 19.089 1.00 84.69 347 THR A C 1
ATOM 2854 O O . THR A 1 347 ? 10.364 18.237 20.094 1.00 84.69 347 THR A O 1
ATOM 2857 N N . ILE A 1 348 ? 10.686 17.928 17.884 1.00 84.25 348 ILE A N 1
ATOM 2858 C CA . ILE A 1 348 ? 11.122 19.294 17.587 1.00 84.25 348 ILE A CA 1
ATOM 2859 C C . ILE A 1 348 ? 9.938 20.025 16.963 1.00 84.25 348 ILE A C 1
ATOM 2861 O O . ILE A 1 348 ? 9.438 19.595 15.923 1.00 84.25 348 ILE A O 1
ATOM 2865 N N . ASN A 1 349 ? 9.509 21.124 17.585 1.00 84.25 349 ASN A N 1
ATOM 2866 C CA . ASN A 1 349 ? 8.436 21.977 17.078 1.00 84.25 349 ASN A CA 1
ATOM 2867 C C . ASN A 1 349 ? 8.988 23.378 16.809 1.00 84.25 349 ASN A C 1
ATOM 2869 O O . ASN A 1 349 ? 9.299 24.116 17.741 1.00 84.25 349 ASN A O 1
ATOM 2873 N N . GLU A 1 350 ? 9.105 23.754 15.538 1.00 84.44 350 GLU A N 1
ATOM 2874 C CA . GLU A 1 350 ? 9.646 25.054 15.128 1.00 84.44 350 GLU A CA 1
ATOM 2875 C C . GLU A 1 350 ? 8.891 25.593 13.911 1.00 84.44 350 GLU A C 1
ATOM 2877 O O . GLU A 1 350 ? 8.811 24.922 12.886 1.00 84.44 350 GLU A O 1
ATOM 2882 N N . ASN A 1 351 ? 8.372 26.825 13.986 1.00 81.50 351 ASN A N 1
ATOM 2883 C CA . ASN A 1 351 ? 7.753 27.542 12.857 1.00 81.50 351 ASN A CA 1
ATOM 2884 C C . ASN A 1 351 ? 6.688 26.735 12.075 1.00 81.50 351 ASN A C 1
ATOM 2886 O O . ASN A 1 351 ? 6.541 26.890 10.864 1.00 81.50 351 ASN A O 1
ATOM 2890 N N . GLY A 1 352 ? 5.930 25.871 12.760 1.00 82.19 352 GLY A N 1
ATOM 2891 C CA . GLY A 1 352 ? 4.913 25.011 12.142 1.00 82.19 352 GLY A CA 1
ATOM 2892 C C . GLY A 1 352 ? 5.450 23.721 11.509 1.00 82.19 352 GLY A C 1
ATOM 2893 O O . GLY A 1 352 ? 4.690 23.043 10.818 1.00 82.19 352 GLY A O 1
ATOM 2894 N N . ILE A 1 353 ? 6.722 23.379 11.734 1.00 89.00 353 ILE A N 1
ATOM 2895 C CA . ILE A 1 353 ? 7.295 22.052 11.486 1.00 89.00 353 ILE A CA 1
ATOM 2896 C C . ILE A 1 353 ? 7.233 21.252 12.784 1.00 89.00 353 ILE A C 1
ATOM 2898 O O . ILE A 1 353 ? 7.711 21.731 13.814 1.00 89.00 353 ILE A O 1
ATOM 2902 N N . LYS A 1 354 ? 6.743 20.017 12.701 1.00 91.75 354 LYS A N 1
ATOM 2903 C CA . LYS A 1 354 ? 6.866 19.008 13.752 1.00 91.75 354 LYS A CA 1
ATOM 2904 C C . LYS A 1 354 ? 7.724 17.853 13.263 1.00 91.75 354 LYS A C 1
ATOM 2906 O O . LYS A 1 354 ? 7.376 17.196 12.285 1.00 91.75 354 LYS A O 1
ATOM 2911 N N . ILE A 1 355 ? 8.838 17.602 13.944 1.00 92.88 355 ILE A N 1
ATOM 2912 C CA . ILE A 1 355 ? 9.717 16.456 13.686 1.00 92.88 355 ILE A CA 1
ATOM 2913 C C . ILE A 1 355 ? 9.558 15.474 14.838 1.00 92.88 355 ILE A C 1
ATOM 2915 O O . ILE A 1 355 ? 9.832 15.840 15.976 1.00 92.88 355 ILE A O 1
ATOM 2919 N N . ILE A 1 356 ? 9.111 14.253 14.553 1.00 93.31 356 ILE A N 1
ATOM 2920 C CA . ILE A 1 356 ? 8.910 13.182 15.534 1.00 93.31 356 ILE A CA 1
ATOM 2921 C C . ILE A 1 356 ? 10.004 12.139 15.334 1.00 93.31 356 ILE A C 1
ATOM 2923 O O . ILE A 1 356 ? 10.077 11.511 14.275 1.00 93.31 356 ILE A O 1
ATOM 2927 N N . LYS A 1 357 ? 10.837 11.932 16.355 1.00 93.62 357 LYS A N 1
ATOM 2928 C CA . LYS A 1 357 ? 11.899 10.925 16.325 1.00 93.62 357 LYS A CA 1
ATOM 2929 C C . LYS A 1 357 ? 11.480 9.690 17.117 1.00 93.62 357 LYS A C 1
ATOM 2931 O O . LYS A 1 357 ? 11.243 9.761 18.321 1.00 93.62 357 LYS A O 1
ATOM 2936 N N . ILE A 1 358 ? 11.386 8.549 16.440 1.00 93.19 358 ILE A N 1
ATOM 2937 C CA . ILE A 1 358 ? 10.985 7.273 17.038 1.00 93.19 358 ILE A CA 1
ATOM 2938 C C . ILE A 1 358 ? 12.228 6.385 17.144 1.00 93.19 358 ILE A C 1
ATOM 2940 O O . ILE A 1 358 ? 12.603 5.696 16.200 1.00 93.19 358 ILE A O 1
ATOM 2944 N N . GLU A 1 359 ? 12.884 6.424 18.305 1.00 92.06 359 GLU A N 1
ATOM 2945 C CA . GLU A 1 359 ? 14.082 5.618 18.606 1.00 92.06 359 GLU A CA 1
ATOM 2946 C C . GLU A 1 359 ? 13.751 4.199 19.080 1.00 92.06 359 GLU A C 1
ATOM 2948 O O . GLU A 1 359 ? 14.556 3.277 18.942 1.00 92.06 359 GLU A O 1
ATOM 2953 N N . LYS A 1 360 ? 12.573 4.028 19.690 1.00 90.94 360 LYS A N 1
ATOM 2954 C CA . LYS A 1 360 ? 12.132 2.741 20.221 1.00 90.94 360 LYS A CA 1
ATOM 2955 C C . LYS A 1 360 ? 11.817 1.793 19.066 1.00 90.94 360 LYS A C 1
ATOM 2957 O O . LYS A 1 360 ? 11.122 2.159 18.124 1.00 90.94 360 LYS A O 1
ATOM 2962 N N . ASN A 1 361 ? 12.308 0.562 19.171 1.00 89.38 361 ASN A N 1
ATOM 2963 C CA . ASN A 1 361 ? 12.075 -0.464 18.166 1.00 89.38 361 ASN A CA 1
ATOM 2964 C C . ASN A 1 361 ? 10.639 -1.004 18.274 1.00 89.38 361 ASN A C 1
ATOM 2966 O O . ASN A 1 361 ? 10.265 -1.599 19.288 1.00 89.38 361 ASN A O 1
ATOM 2970 N N . TYR A 1 362 ? 9.860 -0.812 17.212 1.00 89.00 362 TYR A N 1
ATOM 2971 C CA . TYR A 1 362 ? 8.524 -1.386 17.040 1.00 89.00 362 TYR A CA 1
ATOM 2972 C C . TYR A 1 362 ? 8.432 -2.251 15.780 1.00 89.00 362 TYR A C 1
ATOM 2974 O O . TYR A 1 362 ? 7.353 -2.399 15.234 1.00 89.00 362 TYR A O 1
ATOM 2982 N N . GLY A 1 363 ? 9.540 -2.798 15.284 1.00 90.31 363 GLY A N 1
ATOM 2983 C CA . GLY A 1 363 ? 9.570 -3.551 14.033 1.00 90.31 363 GLY A CA 1
ATOM 2984 C C . GLY A 1 363 ? 10.265 -2.787 12.915 1.00 90.31 363 GLY A C 1
ATOM 2985 O O . GLY A 1 363 ? 11.249 -2.085 13.145 1.00 90.31 363 GLY A O 1
ATOM 2986 N N . ASN A 1 364 ? 9.795 -2.969 11.684 1.00 89.12 364 ASN A N 1
ATOM 2987 C CA . ASN A 1 364 ? 10.483 -2.452 10.507 1.00 89.12 364 ASN A CA 1
ATOM 2988 C C . ASN A 1 364 ? 10.076 -1.022 10.148 1.00 89.12 364 ASN A C 1
ATOM 2990 O O . ASN A 1 364 ? 10.891 -0.326 9.537 1.00 89.12 364 ASN A O 1
ATOM 2994 N N . GLY A 1 365 ? 8.887 -0.582 10.564 1.00 88.88 365 GLY A N 1
ATOM 2995 C CA . GLY A 1 365 ? 8.414 0.795 10.429 1.00 88.88 365 GLY A CA 1
ATOM 2996 C C . GLY A 1 365 ? 7.715 1.102 9.103 1.00 88.88 365 GLY A C 1
ATOM 2997 O O . GLY A 1 365 ? 7.562 2.274 8.773 1.00 88.88 365 GLY A O 1
ATOM 2998 N N . TYR A 1 366 ? 7.280 0.095 8.339 1.00 88.50 366 TYR A N 1
ATOM 2999 C CA . TYR A 1 366 ? 6.555 0.318 7.077 1.00 88.50 366 TYR A CA 1
ATOM 3000 C C . TYR A 1 366 ? 5.147 0.869 7.309 1.00 88.50 366 TYR A C 1
ATOM 3002 O O . TYR A 1 366 ? 4.661 1.703 6.553 1.00 88.50 366 TYR A O 1
ATOM 3010 N N . TYR A 1 367 ? 4.528 0.484 8.423 1.00 90.19 367 TYR A N 1
ATOM 3011 C CA . TYR A 1 367 ? 3.216 0.985 8.827 1.00 90.19 367 TYR A CA 1
ATOM 3012 C C . TYR A 1 367 ? 3.214 2.464 9.250 1.00 90.19 367 TYR A C 1
ATOM 3014 O O . TYR A 1 367 ? 2.149 3.028 9.501 1.00 90.19 367 TYR A O 1
ATOM 3022 N N . ILE A 1 368 ? 4.386 3.102 9.383 1.00 90.69 368 ILE A N 1
ATOM 3023 C CA . ILE A 1 368 ? 4.497 4.493 9.845 1.00 90.69 368 ILE A CA 1
ATOM 3024 C C . ILE A 1 368 ? 3.815 5.456 8.875 1.00 90.69 368 ILE A C 1
ATOM 3026 O O . ILE A 1 368 ? 3.205 6.416 9.338 1.00 90.69 368 ILE A O 1
ATOM 3030 N N . SER A 1 369 ? 3.858 5.185 7.565 1.00 89.19 369 SER A N 1
ATOM 3031 C CA . SER A 1 369 ? 3.118 5.984 6.580 1.00 89.19 369 SER A CA 1
ATOM 3032 C C . SER A 1 369 ? 1.613 5.976 6.874 1.00 89.19 369 SER A C 1
ATOM 3034 O O . SER A 1 369 ? 1.038 7.027 7.172 1.00 89.19 369 SER A O 1
ATOM 3036 N N . LEU A 1 370 ? 1.015 4.780 6.952 1.00 90.06 370 LEU A N 1
ATOM 3037 C CA . LEU A 1 370 ? -0.396 4.599 7.303 1.00 90.06 370 LEU A CA 1
ATOM 3038 C C . LEU A 1 370 ? -0.750 5.270 8.638 1.00 90.06 370 LEU A C 1
ATOM 3040 O O . LEU A 1 370 ? -1.765 5.957 8.749 1.00 90.06 370 LEU A O 1
ATOM 3044 N N . LEU A 1 371 ? 0.089 5.082 9.660 1.00 92.88 371 LEU A N 1
ATOM 3045 C CA . LEU A 1 371 ? -0.132 5.642 10.989 1.00 92.88 371 LEU A CA 1
ATOM 3046 C C . LEU A 1 371 ? -0.139 7.175 10.972 1.00 92.88 371 LEU A C 1
ATOM 3048 O O . LEU A 1 371 ? -1.004 7.796 11.587 1.00 92.88 371 LEU A O 1
ATOM 3052 N N . VAL A 1 372 ? 0.818 7.800 10.290 1.00 91.81 372 VAL A N 1
ATOM 3053 C CA . VAL A 1 372 ? 0.905 9.263 10.221 1.00 91.81 372 VAL A CA 1
ATOM 3054 C C . VAL A 1 372 ? -0.265 9.832 9.427 1.00 91.81 372 VAL A C 1
ATOM 3056 O O . VAL A 1 372 ? -0.872 10.802 9.881 1.00 91.81 372 VAL A O 1
ATOM 3059 N N . ASP A 1 373 ? -0.642 9.204 8.313 1.00 89.44 373 ASP A N 1
ATOM 3060 C CA . ASP A 1 373 ? -1.799 9.624 7.517 1.00 89.44 373 ASP A CA 1
ATOM 3061 C C . ASP A 1 373 ? -3.106 9.507 8.304 1.00 89.44 373 ASP A C 1
ATOM 3063 O O . ASP A 1 373 ? -3.933 10.423 8.272 1.00 89.44 373 ASP A O 1
ATOM 3067 N N . LEU A 1 374 ? -3.266 8.435 9.087 1.00 91.81 374 LEU A N 1
ATOM 3068 C CA . LEU A 1 374 ? -4.371 8.297 10.029 1.00 91.81 374 LEU A CA 1
ATOM 3069 C C . LEU A 1 374 ? -4.388 9.466 11.021 1.00 91.81 374 LEU A C 1
ATOM 3071 O O . LEU A 1 374 ? -5.399 10.149 11.158 1.00 91.81 374 LEU A O 1
ATOM 3075 N N . LEU A 1 375 ? -3.270 9.732 11.698 1.00 92.69 375 LEU A N 1
ATOM 3076 C CA . LEU A 1 375 ? -3.190 10.778 12.719 1.00 92.69 375 LEU A CA 1
ATOM 3077 C C . LEU A 1 375 ? -3.406 12.192 12.158 1.00 92.69 375 LEU A C 1
ATOM 3079 O O . LEU A 1 375 ? -3.954 13.043 12.862 1.00 92.69 375 LEU A O 1
ATOM 3083 N N . ILE A 1 376 ? -2.999 12.457 10.914 1.00 90.62 376 ILE A N 1
ATOM 3084 C CA . ILE A 1 376 ? -3.271 13.724 10.219 1.00 90.62 376 ILE A CA 1
ATOM 3085 C C . ILE A 1 376 ? -4.764 13.857 9.918 1.00 90.62 376 ILE A C 1
ATOM 3087 O O . ILE A 1 376 ? -5.362 14.874 10.269 1.00 90.62 376 ILE A O 1
ATOM 3091 N N . LYS A 1 377 ? -5.383 12.827 9.324 1.00 89.81 377 LYS A N 1
ATOM 3092 C CA . LYS A 1 377 ? -6.821 12.821 8.994 1.00 89.81 377 LYS A CA 1
ATOM 3093 C C . LYS A 1 377 ? -7.699 12.968 10.234 1.00 89.81 377 LYS A C 1
ATOM 3095 O O . LYS A 1 377 ? -8.710 13.658 10.211 1.00 89.81 377 LYS A O 1
ATOM 3100 N N . GLU A 1 378 ? -7.289 12.365 11.344 1.00 91.75 378 GLU A N 1
ATOM 3101 C CA . GLU A 1 378 ? -7.957 12.502 12.642 1.00 91.75 378 GLU A CA 1
ATOM 3102 C C . GLU A 1 378 ? -7.751 13.878 13.290 1.00 91.75 378 GLU A C 1
ATOM 3104 O O . GLU A 1 378 ? -8.354 14.190 14.318 1.00 91.75 378 GLU A O 1
ATOM 3109 N N . GLY A 1 379 ? -6.892 14.717 12.707 1.00 90.12 379 GLY A N 1
ATOM 3110 C CA . GLY A 1 379 ? -6.528 16.007 13.262 1.00 90.12 379 GLY A CA 1
ATOM 3111 C C . GLY A 1 379 ? -5.735 15.882 14.560 1.00 90.12 379 GLY A C 1
ATOM 3112 O O . GLY A 1 379 ? -5.765 16.802 15.365 1.00 90.12 379 GLY A O 1
ATOM 3113 N N . ILE A 1 380 ? -5.036 14.777 14.808 1.00 91.50 380 ILE A N 1
ATOM 3114 C CA . ILE A 1 380 ? -4.144 14.636 15.969 1.00 91.50 380 ILE A CA 1
ATOM 3115 C C . ILE A 1 380 ? -2.811 15.337 15.682 1.00 91.50 380 ILE A C 1
ATOM 3117 O O . ILE A 1 380 ? -2.297 16.070 16.528 1.00 91.50 380 ILE A O 1
ATOM 3121 N N . LEU A 1 381 ? -2.278 15.175 14.469 1.00 90.50 381 LEU A N 1
ATOM 3122 C CA . LEU A 1 381 ? -1.117 15.923 13.982 1.00 90.50 381 LEU A CA 1
ATOM 3123 C C . LEU A 1 381 ? -1.599 17.073 13.088 1.00 90.50 381 LEU A C 1
ATOM 3125 O O . LEU A 1 381 ? -2.222 16.837 12.056 1.00 90.50 381 LEU A O 1
ATOM 3129 N N . LYS A 1 382 ? -1.356 18.324 13.508 1.00 88.62 382 LYS A N 1
ATOM 3130 C CA . LYS A 1 382 ? -1.958 19.529 12.892 1.00 88.62 382 LYS A CA 1
ATOM 3131 C C . LYS A 1 382 ? -0.949 20.504 12.275 1.00 88.62 382 LYS A C 1
ATOM 3133 O O . LYS A 1 382 ? -1.371 21.500 11.682 1.00 88.62 382 LYS A O 1
ATOM 3138 N N . ASP A 1 383 ? 0.344 20.251 12.453 1.00 90.25 383 ASP A N 1
ATOM 3139 C CA . ASP A 1 383 ? 1.434 21.112 11.992 1.00 90.25 383 ASP A CA 1
ATOM 3140 C C . ASP A 1 383 ? 1.459 21.243 10.459 1.00 90.25 383 ASP A C 1
ATOM 3142 O O . ASP A 1 383 ? 0.935 20.398 9.732 1.00 90.25 383 ASP A O 1
ATOM 3146 N N . LYS A 1 384 ? 2.049 22.331 9.944 1.00 87.12 384 LYS A N 1
ATOM 3147 C CA . LYS A 1 384 ? 2.098 22.605 8.494 1.00 87.12 384 LYS A CA 1
ATOM 3148 C C . LYS A 1 384 ? 2.938 21.569 7.751 1.00 87.12 384 LYS A C 1
ATOM 3150 O O . LYS A 1 384 ? 2.593 21.186 6.630 1.00 87.12 384 LYS A O 1
ATOM 3155 N N . ALA A 1 385 ? 4.032 21.148 8.379 1.00 89.69 385 ALA A N 1
ATOM 3156 C CA . ALA A 1 385 ? 4.910 20.086 7.923 1.00 89.69 385 ALA A CA 1
ATOM 3157 C C . ALA A 1 385 ? 5.141 19.102 9.070 1.00 89.69 385 ALA A C 1
ATOM 3159 O O . ALA A 1 385 ? 5.488 19.503 10.181 1.00 89.69 385 ALA A O 1
ATOM 3160 N N . ILE A 1 386 ? 4.962 17.819 8.789 1.00 92.06 386 ILE A N 1
ATOM 3161 C CA . ILE A 1 386 ? 5.179 16.726 9.730 1.00 92.06 386 ILE A CA 1
ATOM 3162 C C . ILE A 1 386 ? 6.270 15.848 9.138 1.00 92.06 386 ILE A C 1
ATOM 3164 O O . ILE A 1 386 ? 6.140 15.359 8.016 1.00 92.06 386 ILE A O 1
ATOM 3168 N N . ILE A 1 387 ? 7.349 15.669 9.890 1.00 93.38 387 ILE A N 1
ATOM 3169 C CA . ILE A 1 387 ? 8.451 14.781 9.539 1.00 93.38 387 ILE A CA 1
ATOM 3170 C C . ILE A 1 387 ? 8.522 13.707 10.613 1.00 93.38 387 ILE A C 1
ATOM 3172 O O . ILE A 1 387 ? 8.598 14.021 11.799 1.00 93.38 387 ILE A O 1
ATOM 3176 N N . VAL A 1 388 ? 8.511 12.441 10.218 1.00 94.12 388 VAL A N 1
ATOM 3177 C CA . VAL A 1 388 ? 8.693 11.322 11.148 1.00 94.12 388 VAL A CA 1
ATOM 3178 C C . VAL A 1 388 ? 9.959 10.582 10.775 1.00 94.12 388 VAL A C 1
ATOM 3180 O O . VAL A 1 388 ? 10.155 10.267 9.610 1.00 94.12 388 VAL A O 1
ATOM 3183 N N . LEU A 1 389 ? 10.818 10.323 11.758 1.00 94.81 389 LEU A N 1
ATOM 3184 C CA . LEU A 1 389 ? 12.059 9.573 11.601 1.00 94.81 389 LEU A CA 1
ATOM 3185 C C . LEU A 1 389 ? 11.990 8.336 12.493 1.00 94.81 389 LEU A C 1
ATOM 3187 O O . LEU A 1 389 ? 12.188 8.420 13.706 1.00 94.81 389 LEU A O 1
ATOM 3191 N N . PHE A 1 390 ? 11.681 7.190 11.894 1.00 94.12 390 PHE A N 1
ATOM 3192 C CA . PHE A 1 390 ? 11.619 5.907 12.582 1.00 94.12 390 PHE A CA 1
ATOM 3193 C C . PHE A 1 390 ? 12.958 5.188 12.478 1.00 94.12 390 PHE A C 1
ATOM 3195 O O . PHE A 1 390 ? 13.395 4.847 11.380 1.00 94.12 390 PHE A O 1
ATOM 3202 N N . LYS A 1 391 ? 13.625 4.946 13.605 1.00 93.62 391 LYS A N 1
ATOM 3203 C CA . LYS A 1 391 ? 14.929 4.287 13.609 1.00 93.62 391 LYS A CA 1
ATOM 3204 C C . LYS A 1 391 ? 14.802 2.806 13.277 1.00 93.62 391 LYS A C 1
ATOM 3206 O O . LYS A 1 391 ? 14.112 2.059 13.964 1.00 93.62 391 LYS A O 1
ATOM 3211 N N . ASN A 1 392 ? 15.544 2.374 12.267 1.00 89.62 392 ASN A N 1
ATOM 3212 C CA . ASN A 1 392 ? 15.714 0.979 11.906 1.00 89.62 392 ASN A CA 1
ATOM 3213 C C . ASN A 1 392 ? 17.211 0.705 11.701 1.00 89.62 392 ASN A C 1
ATOM 3215 O O . ASN A 1 392 ? 17.807 1.102 10.702 1.00 89.62 392 ASN A O 1
ATOM 3219 N N . ASN A 1 393 ? 17.833 0.042 12.677 1.00 88.50 393 ASN A N 1
ATOM 3220 C CA . ASN A 1 393 ? 19.275 -0.215 12.706 1.00 88.50 393 ASN A CA 1
ATOM 3221 C C . ASN A 1 393 ? 20.104 1.075 12.544 1.00 88.50 393 ASN A C 1
ATOM 3223 O O . ASN A 1 393 ? 20.092 1.922 13.436 1.00 88.50 393 ASN A O 1
ATOM 3227 N N . ASN A 1 394 ? 20.811 1.211 11.417 1.00 90.56 394 ASN A N 1
ATOM 3228 C CA . ASN A 1 394 ? 21.746 2.302 11.129 1.00 90.56 394 ASN A CA 1
ATOM 3229 C C . ASN A 1 394 ? 21.128 3.429 10.284 1.00 90.56 394 ASN A C 1
ATOM 3231 O O . ASN A 1 394 ? 21.833 4.345 9.865 1.00 90.56 394 ASN A O 1
ATOM 3235 N N . TYR A 1 395 ? 19.823 3.376 10.021 1.00 92.00 395 TYR A N 1
ATOM 3236 C CA . TYR A 1 395 ? 19.114 4.392 9.253 1.00 92.00 395 TYR A CA 1
ATOM 3237 C C . TYR A 1 395 ? 17.787 4.766 9.921 1.00 92.00 395 TYR A C 1
ATOM 3239 O O . TYR A 1 395 ? 17.244 4.032 10.747 1.00 92.00 395 TYR A O 1
ATOM 3247 N N . TYR A 1 396 ? 17.248 5.923 9.556 1.00 93.94 396 TYR A N 1
ATOM 3248 C CA . TYR A 1 396 ? 15.859 6.279 9.793 1.00 93.94 396 TYR A CA 1
ATOM 3249 C C . TYR A 1 396 ? 15.045 5.993 8.533 1.00 93.94 396 TYR A C 1
ATOM 3251 O O . TYR A 1 396 ? 15.413 6.428 7.440 1.00 93.94 396 TYR A O 1
ATOM 3259 N N . ARG A 1 397 ? 13.907 5.315 8.688 1.00 93.00 397 ARG A N 1
ATOM 3260 C CA . ARG A 1 397 ? 12.800 5.410 7.734 1.00 93.00 397 ARG A CA 1
ATOM 3261 C C . ARG A 1 397 ? 12.102 6.735 7.979 1.00 93.00 397 ARG A C 1
ATOM 3263 O O . ARG A 1 397 ? 11.503 6.946 9.034 1.00 93.00 397 ARG A O 1
ATOM 3270 N N . GLY A 1 398 ? 12.277 7.648 7.039 1.00 93.25 398 GLY A N 1
ATOM 3271 C CA . GLY A 1 398 ? 11.824 9.017 7.143 1.00 93.25 398 GLY A CA 1
ATOM 3272 C C . GLY A 1 398 ? 10.600 9.279 6.283 1.00 93.25 398 GLY A C 1
ATOM 3273 O O . GLY A 1 398 ? 10.591 8.913 5.115 1.00 93.25 398 GLY A O 1
ATOM 3274 N N . LEU A 1 399 ? 9.591 9.939 6.842 1.00 93.06 399 LEU A N 1
ATOM 3275 C CA . LEU A 1 399 ? 8.359 10.329 6.159 1.00 93.06 399 LEU A CA 1
ATOM 3276 C C . LEU A 1 399 ? 8.183 11.844 6.220 1.00 93.06 399 LEU A C 1
ATOM 3278 O O . LEU A 1 399 ? 8.377 12.429 7.285 1.00 93.06 399 LEU A O 1
ATOM 3282 N N . ILE A 1 400 ? 7.761 12.463 5.116 1.00 91.19 400 ILE A N 1
ATOM 3283 C CA . ILE A 1 400 ? 7.370 13.878 5.067 1.00 91.19 400 ILE A CA 1
ATOM 3284 C C . ILE A 1 400 ? 5.914 13.999 4.633 1.00 91.19 400 ILE A C 1
ATOM 3286 O O . ILE A 1 400 ? 5.520 13.500 3.580 1.00 91.19 400 ILE A O 1
ATOM 3290 N N . ARG A 1 401 ? 5.130 14.739 5.415 1.00 88.69 401 ARG A N 1
ATOM 3291 C CA . ARG A 1 401 ? 3.775 15.165 5.069 1.00 88.69 401 ARG A CA 1
ATOM 3292 C C . ARG A 1 401 ? 3.640 16.670 5.216 1.00 88.69 401 ARG A C 1
ATOM 3294 O O . ARG A 1 401 ? 4.240 17.277 6.101 1.00 88.69 401 ARG A O 1
ATOM 3301 N N . SER A 1 402 ? 2.825 17.274 4.360 1.00 82.19 402 SER A N 1
ATOM 3302 C CA . SER A 1 402 ? 2.395 18.660 4.516 1.00 82.19 402 SER A CA 1
ATOM 3303 C C . SER A 1 402 ? 0.882 18.736 4.481 1.00 82.19 402 SER A C 1
ATOM 3305 O O . SER A 1 402 ? 0.230 17.996 3.751 1.00 82.19 402 SER A O 1
ATOM 3307 N N . LYS A 1 403 ? 0.334 19.672 5.258 1.00 71.75 403 LYS A N 1
ATOM 3308 C CA . LYS A 1 403 ? -1.091 20.004 5.225 1.00 71.75 403 LYS A CA 1
ATOM 3309 C C . LYS A 1 403 ? -1.509 20.647 3.897 1.00 71.75 403 LYS A C 1
ATOM 3311 O O . LYS A 1 403 ? -2.682 20.623 3.542 1.00 71.75 403 LYS A O 1
ATOM 3316 N N . ILE A 1 404 ? -0.560 21.238 3.169 1.00 65.88 404 ILE A N 1
ATOM 3317 C CA . ILE A 1 404 ? -0.767 21.642 1.780 1.00 65.88 404 ILE A CA 1
ATOM 3318 C C . ILE A 1 404 ? -0.690 20.342 0.973 1.00 65.88 404 ILE A C 1
ATOM 3320 O O . ILE A 1 404 ? 0.408 19.864 0.695 1.00 65.88 404 ILE A O 1
ATOM 3324 N N . GLU A 1 405 ? -1.839 19.733 0.664 1.00 61.59 405 GLU A N 1
ATOM 3325 C CA . GLU A 1 405 ? -1.956 18.455 -0.062 1.00 61.59 405 GLU A CA 1
ATOM 3326 C C . GLU A 1 405 ? -1.505 18.576 -1.527 1.00 61.59 405 GLU A C 1
ATOM 3328 O O . GLU A 1 405 ? -2.272 18.440 -2.479 1.00 61.59 405 GLU A O 1
ATOM 3333 N N . ASN A 1 406 ? -0.223 18.853 -1.734 1.00 72.81 406 ASN A N 1
ATOM 3334 C CA . ASN A 1 406 ? 0.389 18.886 -3.045 1.00 72.81 406 ASN A CA 1
ATOM 3335 C C . ASN A 1 406 ? 1.545 17.889 -3.073 1.00 72.81 406 ASN A C 1
ATOM 3337 O O . ASN A 1 406 ? 2.698 18.229 -2.809 1.00 72.81 406 ASN A O 1
ATOM 3341 N N . LYS A 1 407 ? 1.216 16.636 -3.414 1.00 76.50 407 LYS A N 1
ATOM 3342 C CA . LYS A 1 407 ? 2.168 15.520 -3.549 1.00 76.50 407 LYS A CA 1
ATOM 3343 C C . LYS A 1 407 ? 3.397 15.894 -4.395 1.00 76.50 407 LYS A C 1
ATOM 3345 O O . LYS A 1 407 ? 4.511 15.479 -4.088 1.00 76.50 407 LYS A O 1
ATOM 3350 N N . ARG A 1 408 ? 3.219 16.747 -5.413 1.00 77.81 408 ARG A N 1
ATOM 3351 C CA . ARG A 1 408 ? 4.305 17.244 -6.272 1.00 77.81 408 ARG A CA 1
ATOM 3352 C C . ARG A 1 408 ? 5.338 18.068 -5.500 1.00 77.81 408 ARG A C 1
ATOM 3354 O O . ARG A 1 408 ? 6.529 17.932 -5.756 1.00 77.81 408 ARG A O 1
ATOM 3361 N N . ILE A 1 409 ? 4.894 18.893 -4.551 1.00 83.38 409 ILE A N 1
ATOM 3362 C CA . ILE A 1 409 ? 5.783 19.702 -3.709 1.00 83.38 409 ILE A CA 1
ATOM 3363 C C . ILE A 1 409 ? 6.649 18.800 -2.822 1.00 83.38 409 ILE A C 1
ATOM 3365 O O . ILE A 1 409 ? 7.866 18.971 -2.760 1.00 83.38 409 ILE A O 1
ATOM 3369 N N . ILE A 1 410 ? 6.037 17.811 -2.164 1.00 85.75 410 ILE A N 1
ATOM 3370 C CA . ILE A 1 410 ? 6.774 16.856 -1.327 1.00 85.75 410 ILE A CA 1
ATOM 3371 C C . ILE A 1 410 ? 7.796 16.081 -2.166 1.00 85.75 410 ILE A C 1
ATOM 3373 O O . ILE A 1 410 ? 8.961 15.991 -1.781 1.00 85.75 410 ILE A O 1
ATOM 3377 N N . ASN A 1 411 ? 7.418 15.624 -3.361 1.00 80.56 411 ASN A N 1
ATOM 3378 C CA . ASN A 1 411 ? 8.349 14.947 -4.263 1.00 80.56 411 ASN A CA 1
ATOM 3379 C C . ASN A 1 411 ? 9.504 15.849 -4.729 1.00 80.56 411 ASN A C 1
ATOM 3381 O O . ASN A 1 411 ? 10.634 15.373 -4.805 1.00 80.56 411 ASN A O 1
ATOM 3385 N N . ASN A 1 412 ? 9.286 17.150 -4.959 1.00 84.69 412 ASN A N 1
ATOM 3386 C CA . ASN A 1 412 ? 10.381 18.089 -5.249 1.00 84.69 412 ASN A CA 1
ATOM 3387 C C . ASN A 1 412 ? 11.382 18.194 -4.084 1.00 84.69 412 ASN A C 1
ATOM 3389 O O . ASN A 1 412 ? 12.588 18.336 -4.299 1.00 84.69 412 ASN A O 1
ATOM 3393 N N . ILE A 1 413 ? 10.896 18.147 -2.840 1.00 88.75 413 ILE A N 1
ATOM 3394 C CA . ILE A 1 413 ? 11.740 18.136 -1.637 1.00 88.75 413 ILE A CA 1
ATOM 3395 C C . ILE A 1 413 ? 12.563 16.849 -1.577 1.00 88.75 413 ILE A C 1
ATOM 3397 O O . ILE A 1 413 ? 13.788 16.928 -1.493 1.00 88.75 413 ILE A O 1
ATOM 3401 N N . ILE A 1 414 ? 11.912 15.685 -1.674 1.00 87.50 414 ILE A N 1
ATOM 3402 C CA . ILE A 1 414 ? 12.585 14.378 -1.654 1.00 87.50 414 ILE A CA 1
ATOM 3403 C C . ILE A 1 414 ? 13.626 14.290 -2.771 1.00 87.50 414 ILE A C 1
ATOM 3405 O O . ILE A 1 414 ? 14.769 13.922 -2.513 1.00 87.50 414 ILE A O 1
ATOM 3409 N N . ARG A 1 415 ? 13.281 14.719 -3.989 1.00 84.31 415 ARG A N 1
ATOM 3410 C CA . ARG A 1 415 ? 14.205 14.718 -5.126 1.00 84.31 415 ARG A CA 1
ATOM 3411 C C . ARG A 1 415 ? 15.465 15.531 -4.841 1.00 84.31 415 ARG A C 1
ATOM 3413 O O . ARG A 1 415 ? 16.558 15.016 -5.030 1.00 84.31 415 ARG A O 1
ATOM 3420 N N . ARG A 1 416 ? 15.336 16.764 -4.337 1.00 88.06 416 ARG A N 1
ATOM 3421 C CA . ARG A 1 416 ? 16.509 17.593 -3.994 1.00 88.06 416 ARG A CA 1
ATOM 3422 C C . ARG A 1 416 ? 17.387 16.934 -2.935 1.00 88.06 416 ARG A C 1
ATOM 3424 O O . ARG A 1 416 ? 18.607 16.999 -3.029 1.00 88.06 416 ARG A O 1
ATOM 3431 N N . LEU A 1 417 ? 16.790 16.316 -1.917 1.00 90.06 417 LEU A N 1
ATOM 3432 C CA . LEU A 1 417 ? 17.555 15.614 -0.883 1.00 90.06 417 LEU A CA 1
ATOM 3433 C C . LEU A 1 417 ? 18.269 14.373 -1.450 1.00 90.06 417 LEU A C 1
ATOM 3435 O O . LEU A 1 417 ? 19.402 14.094 -1.058 1.00 90.06 417 LEU A O 1
ATOM 3439 N N . PHE A 1 418 ? 17.632 13.658 -2.381 1.00 85.88 418 PHE A N 1
ATOM 3440 C CA . PHE A 1 418 ? 18.198 12.494 -3.067 1.00 85.88 418 PHE A CA 1
ATOM 3441 C C . PHE A 1 418 ? 19.346 12.876 -4.015 1.00 85.88 418 PHE A C 1
ATOM 3443 O O . PHE A 1 418 ? 20.425 12.297 -3.930 1.00 85.88 418 PHE A O 1
ATOM 3450 N N . GLU A 1 419 ? 19.160 13.895 -4.860 1.00 84.81 419 GLU A N 1
ATOM 3451 C CA . GLU A 1 419 ? 20.189 14.415 -5.780 1.00 84.81 419 GLU A CA 1
ATOM 3452 C C . GLU A 1 419 ? 21.438 14.901 -5.028 1.00 84.81 419 GLU A C 1
ATOM 3454 O O . GLU A 1 419 ? 22.564 14.689 -5.478 1.00 84.81 419 GLU A O 1
ATOM 3459 N N . ASN A 1 420 ? 21.247 15.485 -3.840 1.00 87.56 420 ASN A N 1
ATOM 3460 C CA . ASN A 1 420 ? 22.331 15.916 -2.956 1.00 87.56 420 ASN A CA 1
ATOM 3461 C C . ASN A 1 420 ? 22.935 14.780 -2.110 1.00 87.56 420 ASN A C 1
ATOM 3463 O O . ASN A 1 420 ? 23.777 15.048 -1.258 1.00 87.56 420 ASN A O 1
ATOM 3467 N N . LYS A 1 421 ? 22.530 13.520 -2.327 1.00 87.94 421 LYS A N 1
ATOM 3468 C CA . LYS A 1 421 ? 23.025 12.326 -1.614 1.00 87.94 421 LYS A CA 1
ATOM 3469 C C . LYS A 1 421 ? 22.798 12.341 -0.094 1.00 87.94 421 LYS A C 1
ATOM 3471 O O . LYS A 1 421 ? 23.480 11.628 0.637 1.00 87.94 421 LYS A O 1
ATOM 3476 N N . ILE A 1 422 ? 21.827 13.119 0.386 1.00 89.25 422 ILE A N 1
ATOM 3477 C CA . ILE A 1 422 ? 21.499 13.200 1.818 1.00 89.25 422 ILE A CA 1
ATOM 3478 C C . ILE A 1 422 ? 20.649 11.995 2.240 1.00 89.25 422 ILE A C 1
ATOM 3480 O O . ILE A 1 422 ? 20.820 11.459 3.336 1.00 89.25 422 ILE A O 1
ATOM 3484 N N . ILE A 1 423 ? 19.746 11.564 1.354 1.00 91.44 423 ILE A N 1
ATOM 3485 C CA . ILE A 1 423 ? 18.815 10.450 1.565 1.00 91.44 423 ILE A CA 1
ATOM 3486 C C . ILE A 1 423 ? 18.908 9.431 0.426 1.00 91.44 423 ILE A C 1
ATOM 3488 O O . ILE A 1 423 ? 19.382 9.741 -0.666 1.00 91.44 423 ILE A O 1
ATOM 3492 N N . SER A 1 424 ? 18.384 8.230 0.662 1.00 86.88 424 SER A N 1
ATOM 3493 C CA . SER A 1 424 ? 18.070 7.261 -0.397 1.00 86.88 424 SER A CA 1
ATOM 3494 C C . SER A 1 424 ? 16.579 7.318 -0.721 1.00 86.88 424 SER A C 1
ATOM 3496 O O . SER A 1 424 ? 15.757 7.511 0.182 1.00 86.88 424 SER A O 1
ATOM 3498 N N . TYR A 1 425 ? 16.226 7.128 -1.994 1.00 80.62 425 TYR A N 1
ATOM 3499 C CA . TYR A 1 425 ? 14.828 6.988 -2.389 1.00 80.62 425 TYR A CA 1
ATOM 3500 C C . TYR A 1 425 ? 14.284 5.668 -1.841 1.00 80.62 425 TYR A C 1
ATOM 3502 O O . TYR A 1 425 ? 14.961 4.637 -1.922 1.00 80.62 425 TYR A O 1
ATOM 3510 N N . SER A 1 426 ? 13.085 5.699 -1.266 1.00 79.31 426 SER A N 1
ATOM 3511 C CA . SER A 1 426 ? 12.442 4.500 -0.741 1.00 79.31 426 SER A CA 1
ATOM 3512 C C . SER A 1 426 ? 11.078 4.301 -1.364 1.00 79.31 426 SER A C 1
ATOM 3514 O O . SER A 1 426 ? 10.334 5.255 -1.566 1.00 79.31 426 SER A O 1
ATOM 3516 N N . SER A 1 427 ? 10.764 3.038 -1.624 1.00 66.19 427 SER A N 1
ATOM 3517 C CA . SER A 1 427 ? 9.462 2.605 -2.106 1.00 66.19 427 SER A CA 1
ATOM 3518 C C . SER A 1 427 ? 8.412 2.529 -0.999 1.00 66.19 427 SER A C 1
ATOM 3520 O O . SER A 1 427 ? 7.241 2.366 -1.316 1.00 66.19 427 SER A O 1
ATOM 3522 N N . PHE A 1 428 ? 8.794 2.661 0.283 1.00 65.50 428 PHE A N 1
ATOM 3523 C CA . PHE A 1 428 ? 7.870 2.485 1.412 1.00 65.50 428 PHE A CA 1
ATOM 3524 C C . PHE A 1 428 ? 6.699 3.484 1.389 1.00 65.50 428 PHE A C 1
ATOM 3526 O O . PHE A 1 428 ? 5.633 3.195 1.928 1.00 65.50 428 PHE A O 1
ATOM 3533 N N . ASP A 1 429 ? 6.908 4.664 0.802 1.00 66.19 429 ASP A N 1
ATOM 3534 C CA . ASP A 1 429 ? 5.870 5.659 0.586 1.00 66.19 429 ASP A CA 1
ATOM 3535 C C . ASP A 1 429 ? 6.158 6.489 -0.667 1.00 66.19 429 ASP A C 1
ATOM 3537 O O . ASP A 1 429 ? 7.119 7.261 -0.729 1.00 66.19 429 ASP A O 1
ATOM 3541 N N . ASN A 1 430 ? 5.253 6.362 -1.632 1.00 59.66 430 ASN A N 1
ATOM 3542 C CA . ASN A 1 430 ? 5.336 6.954 -2.966 1.00 59.66 430 ASN A CA 1
ATOM 3543 C C . ASN A 1 430 ? 5.293 8.500 -2.963 1.00 59.66 430 ASN A C 1
ATOM 3545 O O . ASN A 1 430 ? 5.623 9.142 -3.966 1.00 59.66 430 ASN A O 1
ATOM 3549 N N . PHE A 1 431 ? 4.911 9.121 -1.836 1.00 67.19 431 PHE A N 1
ATOM 3550 C CA . PHE A 1 431 ? 4.666 10.559 -1.709 1.00 67.19 431 PHE A CA 1
ATOM 3551 C C . PHE A 1 431 ? 5.265 11.149 -0.425 1.00 67.19 431 PHE A C 1
ATOM 3553 O O . PHE A 1 431 ? 4.589 11.851 0.333 1.00 67.19 431 PHE A O 1
ATOM 3560 N N . GLY A 1 432 ? 6.557 10.902 -0.194 1.00 79.44 432 GLY A N 1
ATOM 3561 C CA . GLY A 1 432 ? 7.300 11.511 0.913 1.00 79.44 432 GLY A CA 1
ATOM 3562 C C . GLY A 1 432 ? 8.161 10.561 1.734 1.00 79.44 432 GLY A C 1
ATOM 3563 O O . GLY A 1 432 ? 8.711 11.005 2.744 1.00 79.44 432 GLY A O 1
ATOM 3564 N N . GLY A 1 433 ? 8.280 9.292 1.337 1.00 88.19 433 GLY A N 1
ATOM 3565 C CA . GLY A 1 433 ? 9.167 8.328 1.978 1.00 88.19 433 GLY A CA 1
ATOM 3566 C C . GLY A 1 433 ? 10.631 8.453 1.554 1.00 88.19 433 GLY A C 1
ATOM 3567 O O . GLY A 1 433 ? 10.950 8.731 0.399 1.00 88.19 433 GLY A O 1
ATOM 3568 N N . PHE A 1 434 ? 11.543 8.242 2.501 1.00 91.00 434 PHE A N 1
ATOM 3569 C CA . PHE A 1 434 ? 12.986 8.201 2.277 1.00 91.00 434 PHE A CA 1
ATOM 3570 C C . PHE A 1 434 ? 13.729 7.368 3.329 1.00 91.00 434 PHE A C 1
ATOM 3572 O O . PHE A 1 434 ? 13.255 7.186 4.450 1.00 91.00 434 PHE A O 1
ATOM 3579 N N . LEU A 1 435 ? 14.938 6.905 3.002 1.00 92.56 435 LEU A N 1
ATOM 3580 C CA . LEU A 1 435 ? 15.880 6.410 4.011 1.00 92.56 435 LEU A CA 1
ATOM 3581 C C . LEU A 1 435 ? 16.952 7.459 4.291 1.00 92.56 435 LEU A C 1
ATOM 3583 O O . LEU A 1 435 ? 17.537 8.021 3.366 1.00 92.56 435 LEU A O 1
ATOM 3587 N N . LEU A 1 436 ? 17.236 7.693 5.566 1.00 94.19 436 LEU A N 1
ATOM 3588 C CA . LEU A 1 436 ? 18.262 8.620 6.035 1.00 94.19 436 LEU A CA 1
ATOM 3589 C C . LEU A 1 436 ? 19.294 7.855 6.858 1.00 94.19 436 LEU A C 1
ATOM 3591 O O . LEU A 1 436 ? 18.942 7.282 7.884 1.00 94.19 436 LEU A O 1
ATOM 3595 N N . ASP A 1 437 ? 20.561 7.863 6.450 1.00 93.31 437 ASP A N 1
ATOM 3596 C CA . ASP A 1 437 ? 21.642 7.363 7.308 1.00 93.31 437 ASP A CA 1
ATOM 3597 C C . ASP A 1 437 ? 21.667 8.172 8.615 1.00 93.31 437 ASP A C 1
ATOM 3599 O O . ASP A 1 437 ? 21.570 9.402 8.586 1.00 93.31 437 ASP A O 1
ATOM 3603 N N . ILE A 1 438 ? 21.777 7.502 9.767 1.00 93.75 438 ILE A N 1
ATOM 3604 C CA . ILE A 1 438 ? 21.752 8.180 11.073 1.00 93.75 438 ILE A CA 1
ATOM 3605 C C . ILE A 1 438 ? 22.863 9.235 11.178 1.00 93.75 438 ILE A C 1
ATOM 3607 O O . ILE A 1 438 ? 22.662 10.266 11.823 1.00 93.75 438 ILE A O 1
ATOM 3611 N N . ASN A 1 439 ? 23.996 9.023 10.505 1.00 94.38 439 ASN A N 1
ATOM 3612 C CA . ASN A 1 439 ? 25.121 9.956 10.506 1.00 94.38 439 ASN A CA 1
ATOM 3613 C C . ASN A 1 439 ? 24.828 11.255 9.736 1.00 94.38 439 ASN A C 1
ATOM 3615 O O . ASN A 1 439 ? 25.443 12.280 10.015 1.00 94.38 439 ASN A O 1
ATOM 3619 N N . ASN A 1 440 ? 23.851 11.244 8.826 1.00 94.56 440 ASN A N 1
ATOM 3620 C CA . ASN A 1 440 ? 23.456 12.410 8.033 1.00 94.56 440 ASN A CA 1
ATOM 3621 C C . ASN A 1 440 ? 22.366 13.257 8.717 1.00 94.56 440 ASN A C 1
ATOM 3623 O O . ASN A 1 440 ? 21.850 14.195 8.110 1.00 94.56 440 ASN A O 1
ATOM 3627 N N . TYR A 1 441 ? 21.982 12.946 9.962 1.00 94.06 441 TYR A N 1
ATOM 3628 C CA . TYR A 1 441 ? 20.855 13.591 10.648 1.00 94.06 441 TYR A CA 1
ATOM 3629 C C . TYR A 1 441 ? 20.961 15.125 10.695 1.00 94.06 441 TYR A C 1
ATOM 3631 O O . TYR A 1 441 ? 20.026 15.817 10.297 1.00 94.06 441 TYR A O 1
ATOM 3639 N N . GLU A 1 442 ? 22.100 15.672 11.124 1.00 93.56 442 GLU A N 1
ATOM 3640 C CA . GLU A 1 442 ? 22.282 17.128 11.251 1.00 93.56 442 GLU A CA 1
ATOM 3641 C C . GLU A 1 442 ? 22.197 17.848 9.895 1.00 93.56 442 GLU A C 1
ATOM 3643 O O . GLU A 1 442 ? 21.526 18.877 9.747 1.00 93.56 442 GLU A O 1
ATOM 3648 N N . GLU A 1 443 ? 22.829 17.278 8.866 1.00 95.06 443 GLU A N 1
ATOM 3649 C CA . GLU A 1 443 ? 22.776 17.805 7.501 1.00 95.06 443 GLU A CA 1
ATOM 3650 C C . GLU A 1 443 ? 21.359 17.731 6.921 1.00 95.06 443 GLU A C 1
ATOM 3652 O O . GLU A 1 443 ? 20.892 18.683 6.281 1.00 95.06 443 GLU A O 1
ATOM 3657 N N . PHE A 1 444 ? 20.646 16.638 7.199 1.00 95.12 444 PHE A N 1
ATOM 3658 C CA . PHE A 1 444 ? 19.250 16.474 6.826 1.00 95.12 444 PHE A CA 1
ATOM 3659 C C . PHE A 1 444 ? 18.378 17.563 7.449 1.00 95.12 444 PHE A C 1
ATOM 3661 O O . PHE A 1 444 ? 17.659 18.233 6.710 1.00 95.12 444 PHE A O 1
ATOM 3668 N N . ILE A 1 445 ? 18.475 17.807 8.762 1.00 93.50 445 ILE A N 1
ATOM 3669 C CA . ILE A 1 445 ? 17.668 18.825 9.459 1.00 93.50 445 ILE A CA 1
ATOM 3670 C C . ILE A 1 445 ? 17.885 20.221 8.860 1.00 93.50 445 ILE A C 1
ATOM 3672 O O . ILE A 1 445 ? 16.928 20.980 8.670 1.00 93.50 445 ILE A O 1
ATOM 3676 N N . LYS A 1 446 ? 19.127 20.570 8.512 1.00 92.81 446 LYS A N 1
ATOM 3677 C CA . LYS A 1 446 ? 19.430 21.840 7.840 1.00 92.81 446 LYS A CA 1
ATOM 3678 C C . LYS A 1 446 ? 18.803 21.902 6.442 1.00 92.81 446 LYS A C 1
ATOM 3680 O O . LYS A 1 446 ? 18.133 22.881 6.106 1.00 92.81 446 LYS A O 1
ATOM 3685 N N . SER A 1 447 ? 18.995 20.858 5.642 1.00 93.50 447 SER A N 1
ATOM 3686 C CA . SER A 1 447 ? 18.579 20.814 4.236 1.00 93.50 447 SER A CA 1
ATOM 3687 C C . SER A 1 447 ? 17.064 20.722 4.061 1.00 93.50 447 SER A C 1
ATOM 3689 O O . SER A 1 447 ? 16.506 21.358 3.160 1.00 93.50 447 SER A O 1
ATOM 3691 N N . ILE A 1 448 ? 16.368 20.002 4.947 1.00 92.19 448 ILE A N 1
ATOM 3692 C CA . ILE A 1 448 ? 14.907 19.898 4.902 1.00 92.19 448 ILE A CA 1
ATOM 3693 C C . ILE A 1 448 ? 14.243 21.235 5.234 1.00 92.19 448 ILE A C 1
ATOM 3695 O O . ILE A 1 448 ? 13.326 21.651 4.530 1.00 92.19 448 ILE A O 1
ATOM 3699 N N . LYS A 1 449 ? 14.752 21.972 6.231 1.00 90.81 449 LYS A N 1
ATOM 3700 C CA . LYS A 1 449 ? 14.250 23.315 6.572 1.00 90.81 449 LYS A CA 1
ATOM 3701 C C . LYS A 1 449 ? 14.404 24.290 5.399 1.00 90.81 449 LYS A C 1
ATOM 3703 O O . LYS A 1 449 ? 13.494 25.070 5.130 1.00 90.81 449 LYS A O 1
ATOM 3708 N N . ILE A 1 450 ? 15.528 24.234 4.679 1.00 91.12 450 ILE A N 1
ATOM 3709 C CA . ILE A 1 450 ? 15.748 25.042 3.467 1.00 91.12 450 ILE A CA 1
ATOM 3710 C C . ILE A 1 450 ? 14.751 24.648 2.371 1.00 91.12 450 ILE A C 1
ATOM 3712 O O . ILE A 1 450 ? 14.102 25.516 1.790 1.00 91.12 450 ILE A O 1
ATOM 3716 N N . SER A 1 451 ? 14.594 23.347 2.123 1.00 90.38 451 SER A N 1
ATOM 3717 C CA . SER A 1 451 ? 13.718 22.829 1.066 1.00 90.38 451 SER A CA 1
ATOM 3718 C C . SER A 1 451 ? 12.243 23.166 1.313 1.00 90.38 451 SER A C 1
ATOM 3720 O O . SER A 1 451 ? 11.548 23.570 0.384 1.00 90.38 451 SER A O 1
ATOM 3722 N N . LEU A 1 452 ? 11.780 23.078 2.566 1.00 88.88 452 LEU A N 1
ATOM 3723 C CA . LEU A 1 452 ? 10.419 23.457 2.965 1.00 88.88 452 LEU A CA 1
ATOM 3724 C C . LEU A 1 452 ? 10.139 24.954 2.742 1.00 88.88 452 LEU A C 1
ATOM 3726 O O . LEU A 1 452 ? 9.057 25.300 2.270 1.00 88.88 452 LEU A O 1
ATOM 3730 N N . ARG A 1 453 ? 11.111 25.837 3.031 1.00 88.62 453 ARG A N 1
ATOM 3731 C CA . ARG A 1 453 ? 11.002 27.284 2.746 1.00 88.62 453 ARG A CA 1
ATOM 3732 C C . ARG A 1 453 ? 10.947 27.567 1.249 1.00 88.62 453 ARG A C 1
ATOM 3734 O O . ARG A 1 453 ? 10.148 28.381 0.809 1.00 88.62 453 ARG A O 1
ATOM 3741 N N . GLN A 1 454 ? 11.781 26.890 0.460 1.00 88.75 454 GLN A N 1
ATOM 3742 C CA . GLN A 1 454 ? 11.830 27.075 -0.995 1.00 88.75 454 GLN A CA 1
ATOM 3743 C C . GLN A 1 454 ? 10.511 26.702 -1.692 1.00 88.75 454 GLN A C 1
ATOM 3745 O O . GLN A 1 454 ? 10.205 27.258 -2.740 1.00 88.75 454 GLN A O 1
ATOM 3750 N N . GLU A 1 455 ? 9.727 25.792 -1.112 1.00 88.19 455 GLU A N 1
ATOM 3751 C CA . GLU A 1 455 ? 8.402 25.413 -1.624 1.00 88.19 455 GLU A CA 1
ATOM 3752 C C . GLU A 1 455 ? 7.246 26.178 -0.959 1.00 88.19 455 GLU A C 1
ATOM 3754 O O . GLU A 1 455 ? 6.082 25.845 -1.178 1.00 88.19 455 GLU A O 1
ATOM 3759 N N . ASN A 1 456 ? 7.539 27.196 -0.143 1.00 85.19 456 ASN A N 1
ATOM 3760 C CA . ASN A 1 456 ? 6.550 27.999 0.583 1.00 85.19 456 ASN A CA 1
ATOM 3761 C C . ASN A 1 456 ? 5.627 27.185 1.518 1.00 85.19 456 ASN A C 1
ATOM 3763 O O . ASN A 1 456 ? 4.469 27.554 1.720 1.00 85.19 456 ASN A O 1
ATOM 3767 N N . ILE A 1 457 ? 6.115 26.081 2.102 1.00 81.94 457 ILE A N 1
ATOM 3768 C CA . ILE A 1 457 ? 5.360 25.336 3.130 1.00 81.94 457 ILE A CA 1
ATOM 3769 C C . ILE A 1 457 ? 5.447 26.040 4.491 1.00 81.94 457 ILE A C 1
ATOM 3771 O O . ILE A 1 457 ? 4.474 26.043 5.257 1.00 81.94 457 ILE A O 1
ATOM 3775 N N . ILE A 1 458 ? 6.608 26.629 4.793 1.00 79.25 458 ILE A N 1
ATOM 3776 C CA . ILE A 1 458 ? 6.905 27.322 6.055 1.00 79.25 458 ILE A CA 1
ATOM 3777 C C . ILE A 1 458 ? 7.408 28.738 5.849 1.00 79.25 458 ILE A C 1
ATOM 3779 O O . ILE A 1 458 ? 8.115 28.973 4.842 1.00 79.25 458 ILE A O 1
#

Foldseek 3Di:
DQPVLLVVLLVVLVVVVVCVVVLFAEEEEFEQALLRLLLCLLVVLLCVVSVHHYDYDYDFFDALVRVCCQDDPPPHPPGQEYEYFQDCQLCVVVVLVVLLVVQGQYEYQHAADHPDLDCDHSNYGYNYCVNVVDNSVAAAGSLLSSLSSSVSSDPPLQSNLSSLLRPVVHCDHSSVVSVVVCVVVVQKDKDKAFQFFQLAQAQNLVSQLCRLVADQPPSNLDSPVSLVLCPPQDFDPDRSRRHHNVRGDPVSSVSSLVVSCVRCVVVVFHDSVNRIGIWIFGDDDDSGGGSRNVSLLSLLCSQQVVSVCSCVSVVPDDCVSSVVSSVLVSQLLVVVLVCVLVVVFDWDDDPLEIETEAPDDSTDCLCVVSSVVNCVSRVVRPGQKYWYFHDDPQKTFIFIDGPPPDLVLLVQLVSVCSVVVQWIDGSSDSRGTTIGGPVSVVVCVVSSVVSCVVSVSD

Organism: NCBI:txid2586965